Protein AF-A0A6A6Y653-F1 (afdb_monomer)

Sequence (379 aa):
MTSTSPPPGSQAGSDGNGYCDAMFDNATTRPTPRTITLDDSSDLTLVIGEECSNEPVRVEVLKGALRLSSSVWKIMFEPGRSLESSKPEVAFPDDDPKTMLMVLRIVRFRFRDLPEGKLSLAKSLALAIVCDKYATVGIVRPWRHAWINIPGKVSSESEWLFVAWTFGDTRLFQNIAKRLVIYLDTDSDTDSDTDSDTYRSLMRDPKPPGIAESILQAREHVIQRILDMCYATLDKIAGDDRNCCIHGSPVCNATIVGSLVKSYYKLAILPDRLNAKTTRRSVHDLTLKLNQLRLLTPSGNNSLNDPHFTCTSTYANLFRESARTMEEYAQCRQGHSSSTCRGAEEGLRRQGTENHSSNLCTALYCCLRWSSDLTSCSE

Organism: NCBI:txid574789

Secondary structure (DSSP, 8-state):
-----------------------------PPPP-EEES-TT--EEEEES-TTSS--EEEEE-HHHHHHH-HHHHHHHSTTTSSGGG-SEEEETTS-HHHHHHHHHHHTT-GGGSPPSPPPHHHHHHHHHHHHHTT-HHHHGGGHHHH----SS-SSHHHHHHHHHHTT-HHHHHHHHHHHHHH---------TTTTHHHHHHHSSS--TTHHHHHHHHHHHHHHHHHHHHHHHHHHHHH--S-SSTT--HHHHHHHHHHHHHHHHHTT-TTTT--TTT--S-HHHHHHHHHT---------SSSS--GGGTTSSHHHHHHHHHHHHHHHHH--S----HHHHHHHHHHGGG----TTSHHHHHHHHHHSTTSGGGSS--

Mean predicted aligned error: 14.98 Å

Foldseek 3Di:
DDDDDDDDDDDDDDDDDDDPDDDDDDPPPLPDAAEAELDPPFQAWEFEAAPPPSHTHIYGHHLVLLLVQFVQSVQQQPPPNHPNVPDNYDYHHPADPVLVVLLRCLSSVVCVPHDFAEADLVSLLSNLVCCVVGVRLVSCLVCCVRHDDQDPDDDLLFSQLSSCVSNVVPVSNLVSLLCCLFQQFCDCPDPDPPRNVSLVSNVDDDGDPCSNVLSLVSSLVLVVVLLCLLVVLLCCLVPDCADLFPVRDPVFSVQQNVQSQVLCVVVVCDPPHDHSNPGRGGNNVSLVSLVPRDRDFDADDDDDDDGRPVSCPDSVVSSVVSSVVSVVSVPVSDPPDDPVVVVVVVVVVVPDDDDDPCVVCVSSVVVVVVPPPPVPPDD

pLDDT: mean 71.98, std 24.13, range [26.23, 97.94]

Nearest PDB structures (foldseek):
  7zkq-assembly1_C  TM=1.720E-01  e=4.755E+00  Yarrowia lipolytica
  8tel-assembly1_A  TM=1.649E-01  e=9.834E+00  Arabidopsis thaliana

Solvent-accessible surface area (backbone atoms only — not comparable to full-atom values): 22842 Å² total; per-residue (Å²): 136,81,89,80,86,88,87,89,85,91,79,90,84,85,89,79,83,85,79,94,72,83,83,81,91,69,86,70,74,71,75,76,60,59,70,44,77,72,41,99,78,42,66,31,33,37,36,23,23,38,84,87,46,99,71,31,35,32,36,31,34,44,59,70,47,44,36,75,51,12,70,50,39,27,53,44,50,32,80,87,68,35,77,60,30,78,40,60,61,49,79,39,44,91,42,59,49,72,49,51,49,51,53,53,28,56,64,63,69,42,61,89,79,50,84,80,62,65,51,53,69,70,57,44,37,50,42,29,52,53,22,61,76,36,51,31,46,80,74,52,50,87,48,42,77,55,30,58,74,87,61,96,71,72,72,64,51,42,54,52,34,26,31,18,56,60,74,66,36,61,67,60,26,51,56,38,51,53,47,47,29,35,61,47,35,67,52,79,82,62,94,55,96,80,66,47,56,61,45,55,47,48,72,40,82,74,58,60,88,69,46,57,61,50,37,52,52,50,27,29,52,53,40,38,54,54,49,50,54,54,48,53,52,49,52,49,54,71,71,44,90,67,44,79,35,100,79,62,42,63,67,56,40,54,41,41,48,53,29,48,52,58,48,32,43,74,70,59,44,32,94,62,74,62,49,40,88,77,54,37,71,16,48,47,58,54,50,54,57,58,72,65,63,73,74,57,63,65,80,64,79,92,75,88,85,80,61,51,69,72,61,52,71,61,62,57,44,52,52,47,49,54,49,45,54,55,44,52,69,66,58,76,73,74,89,74,80,52,76,75,60,56,63,59,58,65,59,59,69,74,65,81,77,92,65,101,76,54,64,69,56,49,58,55,42,60,74,60,58,81,70,71,74,78,80,75,84,82,129

Structure (mmCIF, N/CA/C/O backbone):
data_AF-A0A6A6Y653-F1
#
_entry.id   AF-A0A6A6Y653-F1
#
loop_
_atom_site.group_PDB
_atom_site.id
_atom_site.type_symbol
_atom_site.label_atom_id
_atom_site.label_alt_id
_atom_site.label_comp_id
_atom_site.label_asym_id
_atom_site.label_entity_id
_atom_site.label_seq_id
_atom_site.pdbx_PDB_ins_code
_atom_site.Cartn_x
_atom_site.Cartn_y
_atom_site.Cartn_z
_atom_site.occupancy
_atom_site.B_iso_or_equiv
_atom_site.auth_seq_id
_atom_site.auth_comp_id
_atom_site.auth_asym_id
_atom_site.auth_atom_id
_atom_site.pdbx_PDB_model_num
ATOM 1 N N . MET A 1 1 ? 60.573 14.914 30.106 1.00 34.12 1 MET A N 1
ATOM 2 C CA . MET A 1 1 ? 60.881 14.936 31.551 1.00 34.12 1 MET A CA 1
ATOM 3 C C . MET A 1 1 ? 59.859 15.856 32.199 1.00 34.12 1 MET A C 1
ATOM 5 O O . MET A 1 1 ? 59.811 17.020 31.839 1.00 34.12 1 MET A O 1
ATOM 9 N N . THR A 1 2 ? 58.818 15.243 32.773 1.00 32.62 2 THR A N 1
ATOM 10 C CA . THR A 1 2 ? 58.472 15.296 34.217 1.00 32.62 2 THR A CA 1
ATOM 11 C C . THR A 1 2 ? 57.818 16.627 34.601 1.00 32.62 2 THR A C 1
ATOM 13 O O . THR A 1 2 ? 58.470 17.657 34.595 1.00 32.62 2 THR A O 1
ATOM 16 N N . SER A 1 3 ? 56.488 16.657 34.732 1.00 29.55 3 SER A N 1
ATOM 17 C CA . SER A 1 3 ? 55.740 16.269 35.946 1.00 29.55 3 SER A CA 1
ATOM 18 C C . SER A 1 3 ? 55.848 17.330 37.031 1.00 29.55 3 SER A C 1
ATOM 20 O O . SER A 1 3 ? 56.903 17.397 37.648 1.00 29.55 3 SER A O 1
ATOM 22 N N . THR A 1 4 ? 54.733 18.013 37.320 1.00 33.53 4 THR A N 1
ATOM 23 C CA . THR A 1 4 ? 54.245 18.273 38.691 1.00 33.53 4 THR A CA 1
ATOM 24 C C . THR A 1 4 ? 52.883 18.982 38.676 1.00 33.53 4 THR A C 1
ATOM 26 O O . THR A 1 4 ? 52.737 20.090 38.171 1.00 33.53 4 THR A O 1
ATOM 29 N N . SER A 1 5 ? 51.876 18.333 39.261 1.00 31.09 5 SER A N 1
ATOM 30 C CA . SER A 1 5 ? 50.739 18.975 39.953 1.00 31.09 5 SER A CA 1
ATOM 31 C C . SER A 1 5 ? 51.175 19.333 41.397 1.00 31.09 5 SER A C 1
ATOM 33 O O . SER A 1 5 ? 52.280 18.925 41.767 1.00 31.09 5 SER A O 1
ATOM 35 N N . PRO A 1 6 ? 50.345 19.918 42.297 1.00 41.09 6 PRO A N 1
ATOM 36 C CA . PRO A 1 6 ? 49.110 20.724 42.186 1.00 41.09 6 PRO A CA 1
ATOM 37 C C . PRO A 1 6 ? 49.201 22.030 43.042 1.00 41.09 6 PRO A C 1
ATOM 39 O O . PRO A 1 6 ? 50.245 22.304 43.632 1.00 41.09 6 PRO A O 1
ATOM 42 N N . PRO A 1 7 ? 48.100 22.788 43.233 1.00 39.22 7 PRO A N 1
ATOM 43 C CA . PRO A 1 7 ? 47.906 23.511 44.494 1.00 39.22 7 PRO A CA 1
ATOM 44 C C . PRO A 1 7 ? 46.553 23.181 45.162 1.00 39.22 7 PRO A C 1
ATOM 46 O O . PRO A 1 7 ? 45.548 23.029 44.466 1.00 39.22 7 PRO A O 1
ATOM 49 N N . PRO A 1 8 ? 46.479 23.119 46.506 1.00 40.59 8 PRO A N 1
ATOM 50 C CA . PRO A 1 8 ? 45.231 23.242 47.247 1.00 40.59 8 PRO A CA 1
ATOM 51 C C . PRO A 1 8 ? 45.109 24.654 47.845 1.00 40.59 8 PRO A C 1
ATOM 53 O O . PRO A 1 8 ? 46.063 25.190 48.405 1.00 40.59 8 PRO A O 1
ATOM 56 N N . GLY A 1 9 ? 43.929 25.263 47.750 1.00 32.03 9 GLY A N 1
ATOM 57 C CA . GLY A 1 9 ? 43.679 26.580 48.336 1.00 32.03 9 GLY A CA 1
ATOM 58 C C . GLY A 1 9 ? 42.243 27.046 48.132 1.00 32.03 9 GLY A C 1
ATOM 59 O O . GLY A 1 9 ? 41.869 27.490 47.057 1.00 32.03 9 GLY A O 1
ATOM 60 N N . SER A 1 10 ? 41.457 26.906 49.188 1.00 34.75 10 SER A N 1
ATOM 61 C CA . SER A 1 10 ? 40.043 27.242 49.373 1.00 34.75 10 SER A CA 1
ATOM 62 C C . SER A 1 10 ? 39.722 28.746 49.378 1.00 34.75 10 SER A C 1
ATOM 64 O O . SER A 1 10 ? 40.337 29.465 50.161 1.00 34.75 10 SER A O 1
ATOM 66 N N . GLN A 1 11 ? 38.679 29.169 48.647 1.00 35.62 11 GLN A N 1
ATOM 67 C CA . GLN A 1 11 ? 37.788 30.331 48.902 1.00 35.62 11 GLN A CA 1
ATOM 68 C C . GLN A 1 11 ? 36.430 29.995 48.232 1.00 35.62 11 GLN A C 1
ATOM 70 O O . GLN A 1 11 ? 36.427 29.591 47.077 1.00 35.62 11 GLN A O 1
ATOM 75 N N . ALA A 1 12 ? 35.308 29.801 48.937 1.00 34.09 12 ALA A N 1
ATOM 76 C CA . ALA A 1 12 ? 34.402 30.781 49.559 1.00 34.09 12 ALA A CA 1
ATOM 77 C C . ALA A 1 12 ? 33.766 31.778 48.557 1.00 34.09 12 ALA A C 1
ATOM 79 O O . ALA A 1 12 ? 34.473 32.610 48.001 1.00 34.09 12 ALA A O 1
ATOM 80 N N . GLY A 1 13 ? 32.432 31.713 48.402 1.00 30.14 13 GLY A N 1
ATOM 81 C CA . GLY A 1 13 ? 31.586 32.636 47.615 1.00 30.14 13 GLY A CA 1
ATOM 82 C C . GLY A 1 13 ? 30.763 31.886 46.559 1.00 30.14 13 GLY A C 1
ATOM 83 O O . GLY A 1 13 ? 31.299 31.512 45.528 1.00 30.14 13 GLY A O 1
ATOM 84 N N . SER A 1 14 ? 29.595 31.348 46.912 1.00 35.47 14 SER A N 1
ATOM 85 C CA . SER A 1 14 ? 28.272 31.999 46.873 1.00 35.47 14 SER A CA 1
ATOM 86 C C . SER A 1 14 ? 27.563 31.840 45.518 1.00 35.47 14 SER A C 1
ATOM 88 O O . SER A 1 14 ? 28.130 32.075 44.460 1.00 35.47 14 SER A O 1
ATOM 90 N N . ASP A 1 15 ? 26.286 31.472 45.636 1.00 33.72 15 ASP A N 1
ATOM 91 C CA . ASP A 1 15 ? 25.189 31.668 44.682 1.00 33.72 15 ASP A CA 1
ATOM 92 C C . ASP A 1 15 ? 24.964 30.599 43.603 1.00 33.72 15 ASP A C 1
ATOM 94 O O . ASP A 1 15 ? 25.602 30.546 42.557 1.00 33.72 15 ASP A O 1
ATOM 98 N N . GLY A 1 16 ? 23.951 29.766 43.858 1.00 36.00 16 GLY A N 1
ATOM 99 C CA . GLY A 1 16 ? 23.393 28.833 42.884 1.00 36.00 16 GLY A CA 1
ATOM 100 C C . GLY A 1 16 ? 22.570 27.736 43.545 1.00 36.00 16 GLY A C 1
ATOM 101 O O . GLY A 1 16 ? 22.977 26.581 43.539 1.00 36.00 16 GLY A O 1
ATOM 102 N N . ASN A 1 17 ? 21.453 28.123 44.166 1.00 36.25 17 ASN A N 1
ATOM 103 C CA . ASN A 1 17 ? 20.470 27.253 44.812 1.00 36.25 17 ASN A CA 1
ATOM 104 C C . ASN A 1 17 ? 20.273 25.906 44.101 1.00 36.25 17 ASN A C 1
ATOM 106 O O . ASN A 1 17 ? 19.818 25.847 42.959 1.00 36.25 17 ASN A O 1
ATOM 110 N N . GLY A 1 18 ? 20.505 24.829 44.850 1.00 32.47 18 GLY A N 1
ATOM 111 C CA . GLY A 1 18 ? 19.771 23.594 44.644 1.00 32.47 18 GLY A CA 1
ATOM 112 C C . GLY A 1 18 ? 18.308 23.785 45.037 1.00 32.47 18 GLY A C 1
ATOM 113 O O . GLY A 1 18 ? 18.015 24.515 45.981 1.00 32.47 18 GLY A O 1
ATOM 114 N N . TYR A 1 19 ? 17.413 23.120 44.314 1.00 34.78 19 TYR A N 1
ATOM 115 C CA . TYR A 1 19 ? 16.235 22.460 44.878 1.00 34.78 19 TYR A CA 1
ATOM 116 C C . TYR A 1 19 ? 15.606 21.586 43.783 1.00 34.78 19 TYR A C 1
ATOM 118 O O . TYR A 1 19 ? 14.759 22.017 43.007 1.00 34.78 19 TYR A O 1
ATOM 126 N N . CYS A 1 20 ? 16.071 20.345 43.689 1.00 42.81 20 CYS A N 1
ATOM 127 C CA . CYS A 1 20 ? 15.280 19.239 43.173 1.00 42.81 20 CYS A CA 1
ATOM 128 C C . CYS A 1 20 ? 14.846 18.409 44.378 1.00 42.81 20 CYS A C 1
ATOM 130 O O . CYS A 1 20 ? 15.376 17.331 44.596 1.00 42.81 20 CYS A O 1
ATOM 132 N N . ASP A 1 21 ? 13.936 18.947 45.191 1.00 35.41 21 ASP A N 1
ATOM 133 C CA . ASP A 1 21 ? 12.978 18.112 45.911 1.00 35.41 21 ASP A CA 1
ATOM 134 C C . ASP A 1 21 ? 11.851 18.928 46.549 1.00 35.41 21 ASP A C 1
ATOM 136 O O . ASP A 1 21 ? 11.994 20.115 46.787 1.00 35.41 21 ASP A O 1
ATOM 140 N N . ALA A 1 22 ? 10.752 18.252 46.859 1.00 39.72 22 ALA A N 1
ATOM 141 C CA . ALA A 1 22 ? 9.594 18.719 47.625 1.00 39.72 22 ALA A CA 1
ATOM 142 C C . ALA A 1 22 ? 8.627 19.728 46.958 1.00 39.72 22 ALA A C 1
ATOM 144 O O . ALA A 1 22 ? 8.740 20.946 47.050 1.00 39.72 22 ALA A O 1
ATOM 145 N N . MET A 1 23 ? 7.565 19.124 46.414 1.00 44.22 23 MET A N 1
ATOM 146 C CA . MET A 1 23 ? 6.162 19.433 46.721 1.00 44.22 23 MET A CA 1
ATOM 147 C C . MET A 1 23 ? 5.681 20.883 46.566 1.00 44.22 23 MET A C 1
ATOM 149 O O . MET A 1 23 ? 5.769 21.696 47.480 1.00 44.22 23 MET A O 1
ATOM 153 N N . PHE A 1 24 ? 4.926 21.106 45.490 1.00 39.09 24 PHE A N 1
ATOM 154 C CA . PHE A 1 24 ? 3.606 21.710 45.649 1.00 39.09 24 PHE A CA 1
ATOM 155 C C . PHE A 1 24 ? 2.549 20.767 45.081 1.00 39.09 24 PHE A C 1
ATOM 157 O O . PHE A 1 24 ? 2.415 20.600 43.868 1.00 39.09 24 PHE A O 1
ATOM 164 N N . ASP A 1 25 ? 1.800 20.166 46.003 1.00 41.84 25 ASP A N 1
ATOM 165 C CA . ASP A 1 25 ? 0.433 19.725 45.790 1.00 41.84 25 ASP A CA 1
ATOM 166 C C . ASP A 1 25 ? -0.367 20.885 45.192 1.00 41.84 25 ASP A C 1
ATOM 168 O O . ASP A 1 25 ? -0.805 21.800 45.886 1.00 41.84 25 ASP A O 1
ATOM 172 N N . ASN A 1 26 ? -0.570 20.845 43.883 1.00 38.22 26 ASN A N 1
ATOM 173 C CA . ASN A 1 26 ? -1.740 21.451 43.282 1.00 38.22 26 ASN A CA 1
ATOM 174 C C . ASN A 1 26 ? -2.455 20.318 42.567 1.00 38.22 26 ASN A C 1
ATOM 176 O O . ASN A 1 26 ? -2.056 19.900 41.476 1.00 38.22 26 ASN A O 1
ATOM 180 N N . ALA A 1 27 ? -3.491 19.799 43.229 1.00 43.75 27 ALA A N 1
ATOM 181 C CA . ALA A 1 27 ? -4.490 18.914 42.660 1.00 43.75 27 ALA A CA 1
ATOM 182 C C . ALA A 1 27 ? -5.202 19.650 41.515 1.00 43.75 27 ALA A C 1
ATOM 184 O O . ALA A 1 27 ? -6.345 20.089 41.622 1.00 43.75 27 ALA A O 1
ATOM 185 N N . THR A 1 28 ? -4.491 19.797 40.401 1.00 45.41 28 THR A N 1
ATOM 186 C CA . THR A 1 28 ? -5.073 20.058 39.099 1.00 45.41 28 THR A CA 1
ATOM 187 C C . THR A 1 28 ? -5.852 18.790 38.828 1.00 45.41 28 THR A C 1
ATOM 189 O O . THR A 1 28 ? -5.269 17.747 38.531 1.00 45.41 28 THR A O 1
ATOM 192 N N . THR A 1 29 ? -7.151 18.835 39.098 1.00 48.00 29 THR A N 1
ATOM 193 C CA . THR A 1 29 ? -8.073 17.736 38.848 1.00 48.00 29 THR A CA 1
ATOM 194 C C . THR A 1 29 ? -7.888 17.383 37.379 1.00 48.00 29 THR A C 1
ATOM 196 O O . THR A 1 29 ? -8.326 18.134 36.509 1.00 48.00 29 THR A O 1
ATOM 199 N N . ARG A 1 30 ? -7.144 16.301 37.089 1.00 51.16 30 ARG A N 1
ATOM 200 C CA . ARG A 1 30 ? -7.059 15.768 35.729 1.00 51.16 30 ARG A CA 1
ATOM 201 C C . ARG A 1 30 ? -8.513 15.597 35.291 1.00 51.16 30 ARG A C 1
ATOM 203 O O . ARG A 1 30 ? -9.250 14.939 36.034 1.00 51.16 30 ARG A O 1
ATOM 210 N N . PRO A 1 31 ? -8.958 16.228 34.189 1.00 54.97 31 PRO A N 1
ATOM 211 C CA . PRO A 1 31 ? -10.326 16.058 33.735 1.00 54.97 31 PRO A CA 1
ATOM 212 C C . PRO A 1 31 ? -10.582 14.559 33.633 1.00 54.97 31 PRO A C 1
ATOM 214 O O . PRO A 1 31 ? -9.793 13.828 33.031 1.00 54.97 31 PRO A O 1
ATOM 217 N N . THR A 1 32 ? -11.619 14.089 34.324 1.00 57.47 32 THR A N 1
ATOM 218 C CA . THR A 1 32 ? -11.975 12.676 34.315 1.00 57.47 32 THR A CA 1
ATOM 219 C C . THR A 1 32 ? -12.185 12.264 32.859 1.00 57.47 32 THR A C 1
ATOM 221 O O . THR A 1 32 ? -12.970 12.915 32.160 1.00 57.47 32 THR A O 1
ATOM 224 N N . PRO A 1 33 ? -11.472 11.234 32.369 1.00 64.88 33 PRO A N 1
ATOM 225 C CA . PRO A 1 33 ? -11.585 10.808 30.984 1.00 64.88 33 PRO A CA 1
ATOM 226 C C . PRO A 1 33 ? -13.047 10.538 30.632 1.00 64.88 33 PRO A C 1
ATOM 228 O O . PRO A 1 33 ? -13.775 9.920 31.412 1.00 64.88 33 PRO A O 1
ATOM 231 N N . ARG A 1 34 ? -13.492 11.003 29.461 1.00 78.62 34 ARG A N 1
ATOM 232 C CA . ARG A 1 34 ? -14.872 10.818 28.999 1.00 78.62 34 ARG A CA 1
ATOM 233 C C . ARG A 1 34 ? -15.182 9.319 28.906 1.00 78.62 34 ARG A C 1
ATOM 235 O O . ARG A 1 34 ? -14.620 8.635 28.051 1.00 78.62 34 ARG A O 1
ATOM 242 N N . THR A 1 35 ? -16.088 8.830 29.754 1.00 89.62 35 THR A N 1
ATOM 243 C CA . THR A 1 35 ? -16.593 7.450 29.695 1.00 89.62 35 THR A CA 1
ATOM 244 C C . THR A 1 35 ? -17.755 7.349 28.714 1.00 89.62 35 THR A C 1
ATOM 246 O O . THR A 1 35 ? -18.693 8.146 28.749 1.00 89.62 35 THR A O 1
ATOM 249 N N . ILE A 1 36 ? -17.689 6.371 27.815 1.00 92.56 36 ILE A N 1
ATOM 250 C CA . ILE A 1 36 ? -18.730 6.046 26.845 1.00 92.56 36 ILE A CA 1
ATOM 251 C C . ILE A 1 36 ? -19.252 4.647 27.158 1.00 92.56 36 ILE A C 1
ATOM 253 O O . ILE A 1 36 ? -18.558 3.655 26.933 1.00 92.56 36 ILE A O 1
ATOM 257 N N . THR A 1 37 ? -20.498 4.566 27.614 1.00 93.12 37 THR A N 1
ATOM 258 C CA . THR A 1 37 ? -21.168 3.290 27.885 1.00 93.12 37 THR A CA 1
ATOM 259 C C . THR A 1 37 ? -21.817 2.754 26.612 1.00 93.12 37 THR A C 1
ATOM 261 O O . THR A 1 37 ? -22.776 3.334 26.080 1.00 93.12 37 THR A O 1
ATOM 264 N N . LEU A 1 38 ? -21.272 1.657 26.073 1.00 90.88 38 LEU A N 1
ATOM 265 C CA . LEU A 1 38 ? -21.854 0.979 24.910 1.00 90.88 38 LEU A CA 1
ATOM 266 C C . LEU A 1 38 ? -22.877 -0.098 25.291 1.00 90.88 38 LEU A C 1
ATOM 268 O O . LEU A 1 38 ? -23.680 -0.496 24.442 1.00 90.88 38 LEU A O 1
ATOM 272 N N . ASP A 1 39 ? -22.868 -0.540 26.544 1.00 82.94 39 ASP A N 1
ATOM 273 C CA . ASP A 1 39 ? -23.753 -1.571 27.078 1.00 82.94 39 ASP A CA 1
ATOM 274 C C . ASP A 1 39 ? -23.896 -1.396 28.592 1.00 82.94 39 ASP A C 1
ATOM 276 O O . ASP A 1 39 ? -22.885 -1.292 29.281 1.00 82.94 39 ASP A O 1
ATOM 280 N N . ASP A 1 40 ? -25.128 -1.394 29.100 1.00 85.62 40 ASP A N 1
ATOM 281 C CA . ASP A 1 40 ? -25.404 -1.253 30.536 1.00 85.62 40 ASP A CA 1
ATOM 282 C C . ASP A 1 40 ? -24.941 -2.489 31.335 1.00 85.62 40 ASP A C 1
ATOM 284 O O . ASP A 1 40 ? -24.778 -2.429 32.550 1.00 85.62 40 ASP A O 1
ATOM 288 N N . SER A 1 41 ? -24.708 -3.617 30.652 1.00 89.94 41 SER A N 1
ATOM 289 C CA . SER A 1 41 ? -24.186 -4.869 31.215 1.00 89.94 41 SER A CA 1
ATOM 290 C C . SER A 1 41 ? -22.681 -5.047 30.968 1.00 89.94 41 SER A C 1
ATOM 292 O O . SER A 1 41 ? -22.202 -6.175 30.841 1.00 89.94 41 SER A O 1
ATOM 294 N N . SER A 1 42 ? -21.920 -3.958 30.827 1.00 91.19 42 SER A N 1
ATOM 295 C CA . SER A 1 42 ? -20.473 -4.022 30.586 1.00 91.19 42 SER A CA 1
ATOM 296 C C . SER A 1 42 ? -19.719 -4.771 31.693 1.00 91.19 42 SER A C 1
ATOM 298 O O . SER A 1 42 ? -19.966 -4.549 32.876 1.00 91.19 42 SER A O 1
ATOM 300 N N . ASP A 1 43 ? -18.746 -5.599 31.312 1.00 94.62 43 ASP A N 1
ATOM 301 C CA . ASP A 1 43 ? -17.859 -6.354 32.215 1.00 94.62 43 ASP A CA 1
ATOM 302 C C . ASP A 1 43 ? -16.366 -6.003 32.002 1.00 94.62 43 ASP A C 1
ATOM 304 O O . ASP A 1 43 ? -15.468 -6.672 32.528 1.00 94.62 43 ASP A O 1
ATOM 308 N N . LEU A 1 44 ? -16.096 -4.966 31.200 1.00 95.81 44 LEU A N 1
ATOM 309 C CA . LEU A 1 44 ? -14.768 -4.474 30.853 1.00 95.81 44 LEU A CA 1
ATOM 310 C C . LEU A 1 44 ? -14.805 -2.982 30.517 1.00 95.81 44 LEU A C 1
ATOM 312 O O . LEU A 1 44 ? -15.644 -2.534 29.738 1.00 95.81 44 LEU A O 1
ATOM 316 N N . THR A 1 45 ? -13.824 -2.235 31.019 1.00 96.19 45 THR A N 1
ATOM 317 C CA . THR A 1 45 ? -13.508 -0.888 30.531 1.00 96.19 45 THR A CA 1
ATOM 318 C C . THR A 1 45 ? -12.261 -0.927 29.654 1.00 96.19 45 THR A C 1
ATOM 320 O O . THR A 1 45 ? -11.209 -1.405 30.074 1.00 96.19 45 THR A O 1
ATOM 323 N N . LEU A 1 46 ? -12.363 -0.410 28.432 1.00 95.50 46 LEU A N 1
ATOM 324 C CA . LEU A 1 46 ? -11.214 -0.153 27.569 1.00 95.50 46 LEU A CA 1
ATOM 325 C C . LEU A 1 46 ? -10.764 1.296 27.744 1.00 95.50 46 LEU A C 1
ATOM 327 O O . LEU A 1 46 ? -11.590 2.201 27.646 1.00 95.50 46 LEU A O 1
ATOM 331 N N . VAL A 1 47 ? -9.473 1.520 27.972 1.00 94.50 47 VAL A N 1
ATOM 332 C CA . VAL A 1 47 ? -8.863 2.859 27.989 1.00 94.50 47 VAL A CA 1
ATOM 333 C C . VAL A 1 47 ? -8.087 3.027 26.694 1.00 94.50 47 VAL A C 1
ATOM 335 O O . VAL A 1 47 ? -7.103 2.328 26.488 1.00 94.50 47 VAL A O 1
ATOM 338 N N . ILE A 1 48 ? -8.552 3.886 25.792 1.00 93.94 48 ILE A N 1
ATOM 339 C CA . ILE A 1 48 ? -8.020 3.983 24.427 1.00 93.94 48 ILE A CA 1
ATOM 340 C C . ILE A 1 48 ? -7.319 5.328 24.233 1.00 93.94 48 ILE A C 1
ATOM 342 O O . ILE A 1 48 ? -7.891 6.366 24.577 1.00 93.94 48 ILE A O 1
ATOM 346 N N . GLY A 1 49 ? -6.132 5.296 23.625 1.00 89.50 49 GLY A N 1
ATOM 347 C CA . GLY A 1 49 ? -5.266 6.452 23.394 1.00 89.50 49 GLY A CA 1
ATOM 348 C C . GLY A 1 49 ? -4.236 6.657 24.507 1.00 89.50 49 GLY A C 1
ATOM 349 O O . GLY A 1 49 ? -4.395 6.159 25.623 1.00 89.50 49 GLY A O 1
ATOM 350 N N . GLU A 1 50 ? -3.158 7.379 24.194 1.00 80.50 50 GLU A N 1
ATOM 351 C CA . GLU A 1 50 ? -2.055 7.613 25.126 1.00 80.50 50 GLU A CA 1
ATOM 352 C C . GLU A 1 50 ? -2.529 8.345 26.387 1.00 80.50 50 GLU A C 1
ATOM 354 O O . GLU A 1 50 ? -3.191 9.382 26.302 1.00 80.50 50 GLU A O 1
ATOM 359 N N . GLU A 1 51 ? -2.105 7.865 27.560 1.00 59.31 51 GLU A N 1
ATOM 360 C CA . GLU A 1 51 ? -2.401 8.499 28.855 1.00 59.31 51 GLU A CA 1
ATOM 361 C C . GLU A 1 51 ? -1.837 9.926 28.975 1.00 59.31 51 GLU A C 1
ATOM 363 O O . GLU A 1 51 ? -2.355 10.728 29.752 1.00 59.31 51 GLU A O 1
ATOM 368 N N . CYS A 1 52 ? -0.783 10.242 28.211 1.00 51.31 52 CYS A N 1
ATOM 369 C CA . CYS A 1 52 ? -0.159 11.566 28.148 1.00 51.31 52 CYS A CA 1
ATOM 370 C C . CYS A 1 52 ? -0.805 12.494 27.108 1.00 51.31 52 CYS A C 1
ATOM 372 O O . CYS A 1 52 ? -0.532 13.695 27.114 1.00 51.31 52 CYS A O 1
ATOM 374 N N . SER A 1 53 ? -1.647 11.961 26.216 1.00 58.81 53 SER A N 1
ATOM 375 C CA . SER A 1 53 ? -2.479 12.790 25.347 1.00 58.81 53 SER A CA 1
ATOM 376 C C . SER A 1 53 ? -3.607 13.406 26.178 1.00 58.81 53 SER A C 1
ATOM 378 O O . SER A 1 53 ? -4.080 12.809 27.141 1.00 58.81 53 SER A O 1
ATOM 380 N N . ASN A 1 54 ? -4.061 14.610 25.834 1.00 52.84 54 ASN A N 1
ATOM 381 C CA . ASN A 1 54 ? -5.069 15.308 26.640 1.00 52.84 54 ASN A CA 1
ATOM 382 C C . ASN A 1 54 ? -6.462 14.629 26.658 1.00 52.84 54 ASN A C 1
ATOM 384 O O . ASN A 1 54 ? -7.341 15.135 27.350 1.00 52.84 54 ASN A O 1
ATOM 388 N N . GLU A 1 55 ? -6.699 13.521 25.935 1.00 69.31 55 GLU A N 1
ATOM 389 C CA . GLU A 1 55 ? -8.033 12.899 25.828 1.00 69.31 55 GLU A CA 1
ATOM 390 C C . GLU A 1 55 ? -8.024 11.360 25.627 1.00 69.31 55 GLU A C 1
ATOM 392 O O . GLU A 1 55 ? -8.558 10.876 24.621 1.00 69.31 55 GLU A O 1
ATOM 397 N N . PRO A 1 56 ? -7.491 10.539 26.557 1.00 82.69 56 PRO A N 1
ATOM 398 C CA . PRO A 1 56 ? -7.800 9.112 26.549 1.00 82.69 56 PRO A CA 1
ATOM 399 C C . PRO A 1 56 ? -9.315 8.914 26.719 1.00 82.69 56 PRO A C 1
ATOM 401 O O . PRO A 1 56 ? -9.976 9.616 27.491 1.00 82.69 56 PRO A O 1
ATOM 404 N N . VAL A 1 57 ? -9.888 7.954 25.996 1.00 91.12 57 VAL A N 1
ATOM 405 C CA . VAL A 1 57 ? -11.331 7.671 26.037 1.00 91.12 57 VAL A CA 1
ATOM 406 C C . VAL A 1 57 ? -11.566 6.353 26.751 1.00 91.12 57 VAL A C 1
ATOM 408 O O . VAL A 1 57 ? -10.987 5.328 26.392 1.00 91.12 57 VAL A O 1
ATOM 411 N N . ARG A 1 58 ? -12.455 6.370 27.748 1.00 93.69 58 ARG A N 1
ATOM 412 C CA . ARG A 1 58 ? -12.892 5.163 28.454 1.00 93.69 58 ARG A CA 1
ATOM 413 C C . ARG A 1 58 ? -14.144 4.632 27.779 1.00 93.69 58 ARG A C 1
ATOM 415 O O . ARG A 1 58 ? -15.102 5.376 27.585 1.00 93.69 58 ARG A O 1
ATOM 422 N N . VAL A 1 59 ? -14.154 3.361 27.406 1.00 95.19 59 VAL A N 1
ATOM 423 C CA . VAL A 1 59 ? -15.302 2.737 26.742 1.00 95.19 59 VAL A CA 1
ATOM 424 C C . VAL A 1 59 ? -15.687 1.472 27.487 1.00 95.19 59 VAL A C 1
ATOM 426 O O . VAL A 1 59 ? -14.904 0.528 27.569 1.00 95.19 59 VAL A O 1
ATOM 429 N N . GLU A 1 60 ? -16.901 1.453 28.020 1.00 96.06 60 GLU A N 1
ATOM 430 C CA . GLU A 1 60 ? -17.449 0.300 28.728 1.00 96.06 60 GLU A CA 1
ATOM 431 C C . GLU A 1 60 ? -18.072 -0.673 27.724 1.00 96.06 60 GLU A C 1
ATOM 433 O O . GLU A 1 60 ? -18.915 -0.307 26.894 1.00 96.06 60 GLU A O 1
ATOM 438 N N . VAL A 1 61 ? -17.614 -1.923 27.777 1.00 95.56 61 VAL A N 1
ATOM 439 C CA . VAL A 1 61 ? -17.930 -2.985 26.823 1.00 95.56 61 VAL A CA 1
ATOM 440 C C . VAL A 1 61 ? -18.124 -4.326 27.539 1.00 95.56 61 VAL A C 1
ATOM 442 O O . VAL A 1 61 ? -17.713 -4.533 28.670 1.00 95.56 61 VAL A O 1
ATOM 445 N N . LEU A 1 62 ? -18.761 -5.266 26.846 1.00 95.25 62 LEU A N 1
ATOM 446 C CA . LEU A 1 62 ? -18.851 -6.693 27.214 1.00 95.25 62 LEU A CA 1
ATOM 447 C C . LEU A 1 62 ? -17.767 -7.523 26.498 1.00 95.25 62 LEU A C 1
ATOM 449 O O . LEU A 1 62 ? -17.769 -7.586 25.262 1.00 95.25 62 LEU A O 1
ATOM 453 N N . LYS A 1 63 ? -16.922 -8.241 27.239 1.00 94.88 63 LYS A N 1
ATOM 454 C CA . LYS A 1 63 ? -15.905 -9.188 26.749 1.00 94.88 63 LYS A CA 1
ATOM 455 C C . LYS A 1 63 ? -16.506 -10.204 25.790 1.00 94.88 63 LYS A C 1
ATOM 457 O O . LYS A 1 63 ? -15.907 -10.520 24.767 1.00 94.88 63 LYS A O 1
ATOM 462 N N . GLY A 1 64 ? -17.709 -10.699 26.091 1.00 94.81 64 GLY A N 1
ATOM 463 C CA . GLY A 1 64 ? -18.442 -11.642 25.242 1.00 94.81 64 GLY A CA 1
ATOM 464 C C . GLY A 1 64 ? -18.560 -11.183 23.787 1.00 94.81 64 GLY A C 1
ATOM 465 O O . GLY A 1 64 ? -18.210 -11.940 22.884 1.00 94.81 64 GLY A O 1
ATOM 466 N N . ALA A 1 65 ? -18.964 -9.933 23.547 1.00 95.75 65 ALA A N 1
ATOM 467 C CA . ALA A 1 65 ? -19.122 -9.442 22.179 1.00 95.75 65 ALA A CA 1
ATOM 468 C C . ALA A 1 65 ? -17.772 -9.259 21.468 1.00 95.75 65 ALA A C 1
ATOM 470 O O . ALA A 1 65 ? -17.667 -9.594 20.292 1.00 95.75 65 ALA A O 1
ATOM 471 N N . LEU A 1 66 ? -16.731 -8.801 22.181 1.00 96.81 66 LEU A N 1
ATOM 472 C CA . LEU A 1 66 ? -15.383 -8.670 21.610 1.00 96.81 66 LEU A CA 1
ATOM 473 C C . LEU A 1 66 ? -14.832 -10.028 21.155 1.00 96.81 66 LEU A C 1
ATOM 475 O O . LEU A 1 66 ? -14.308 -10.156 20.050 1.00 96.81 66 LEU A O 1
ATOM 479 N N . ARG A 1 67 ? -14.992 -11.070 21.982 1.00 96.81 67 ARG A N 1
ATOM 480 C CA . ARG A 1 67 ? -14.540 -12.432 21.652 1.00 96.81 67 ARG A CA 1
ATOM 481 C C . ARG A 1 67 ? -15.256 -13.021 20.435 1.00 96.81 67 ARG A C 1
ATOM 483 O O . ARG A 1 67 ? -14.665 -13.815 19.709 1.00 96.81 67 ARG A O 1
ATOM 490 N N . LEU A 1 68 ? -16.521 -12.661 20.217 1.00 96.38 68 LEU A N 1
ATOM 491 C CA . LEU A 1 68 ? -17.284 -13.104 19.046 1.00 96.38 68 LEU A CA 1
ATOM 492 C C . LEU A 1 68 ? -16.882 -12.359 17.770 1.00 96.38 68 LEU A C 1
ATOM 494 O O . LEU A 1 68 ? -17.011 -12.907 16.678 1.00 96.38 68 LEU A O 1
ATOM 498 N N . SER A 1 69 ? -16.400 -11.124 17.896 1.00 97.12 69 SER A N 1
ATOM 499 C CA . SER A 1 69 ? -16.146 -10.246 16.757 1.00 97.12 69 SER A CA 1
ATOM 500 C C . SER A 1 69 ? -14.705 -10.269 16.242 1.00 97.12 69 SER A C 1
ATOM 502 O O . SER A 1 69 ? -14.438 -9.736 15.168 1.00 97.12 69 SER A O 1
ATOM 504 N N . SER A 1 70 ? -13.770 -10.836 17.008 1.00 97.94 70 SER A N 1
ATOM 505 C CA . SER A 1 70 ? -12.340 -10.845 16.692 1.00 97.94 70 SER A CA 1
ATOM 506 C C . SER A 1 70 ? -11.656 -12.085 17.260 1.00 97.94 70 SER A C 1
ATOM 508 O O . SER A 1 70 ? -11.815 -12.415 18.435 1.00 97.94 70 SER A O 1
ATOM 510 N N . SER A 1 71 ? -10.823 -12.740 16.451 1.00 97.19 71 SER A N 1
ATOM 511 C CA . SER A 1 71 ? -9.958 -13.833 16.913 1.00 97.19 71 SER A CA 1
ATOM 512 C C . SER A 1 71 ? -8.877 -13.353 17.889 1.00 97.19 71 SER A C 1
ATOM 514 O O . SER A 1 71 ? -8.534 -14.079 18.823 1.00 97.19 71 SER A O 1
ATOM 516 N N . VAL A 1 72 ? -8.379 -12.125 17.718 1.00 97.25 72 VAL A N 1
ATOM 517 C CA . VAL A 1 72 ? -7.400 -11.496 18.616 1.00 97.25 72 VAL A CA 1
ATOM 518 C C . VAL A 1 72 ? -8.033 -11.240 19.977 1.00 97.25 72 VAL A C 1
ATOM 520 O O . VAL A 1 72 ? -7.512 -11.693 20.993 1.00 97.25 72 VAL A O 1
ATOM 523 N N . TRP A 1 73 ? -9.201 -10.595 20.012 1.00 97.50 73 TRP A N 1
ATOM 524 C CA . TRP A 1 73 ? -9.927 -10.370 21.261 1.00 97.50 73 TRP A CA 1
ATOM 525 C C . TRP A 1 73 ? -10.442 -11.661 21.882 1.00 97.50 73 TRP A C 1
ATOM 527 O O . TRP A 1 73 ? -10.487 -11.759 23.105 1.00 97.50 73 TRP A O 1
ATOM 537 N N . LYS A 1 74 ? -10.772 -12.675 21.070 1.00 96.94 74 LYS A N 1
ATOM 538 C CA . LYS A 1 74 ? -11.067 -14.018 21.571 1.00 96.94 74 LYS A CA 1
ATOM 539 C C . LYS A 1 74 ? -9.922 -14.528 22.429 1.00 96.94 74 LYS A C 1
ATOM 541 O O . LYS A 1 74 ? -10.156 -14.887 23.569 1.00 96.94 74 LYS A O 1
ATOM 546 N N . ILE A 1 75 ? -8.696 -14.504 21.911 1.00 96.31 75 ILE A N 1
ATOM 547 C CA . ILE A 1 75 ? -7.508 -14.945 22.651 1.00 96.31 75 ILE A CA 1
ATOM 548 C C . ILE A 1 75 ? -7.237 -14.029 23.854 1.00 96.31 75 ILE A C 1
ATOM 550 O O . ILE A 1 75 ? -6.982 -14.529 24.946 1.00 96.31 75 ILE A O 1
ATOM 554 N N . MET A 1 76 ? -7.326 -12.710 23.661 1.00 96.19 76 MET A N 1
ATOM 555 C CA . MET A 1 76 ? -7.023 -11.696 24.675 1.00 96.19 76 MET A CA 1
ATOM 556 C C . MET A 1 76 ? -7.992 -11.706 25.858 1.00 96.19 76 MET A C 1
ATOM 558 O O . MET A 1 76 ? -7.581 -11.368 26.959 1.00 96.19 76 MET A O 1
ATOM 562 N N . PHE A 1 77 ? -9.258 -12.074 25.670 1.00 96.25 77 PHE A N 1
ATOM 563 C CA . PHE A 1 77 ? -10.266 -12.054 26.737 1.00 96.25 77 PHE A CA 1
ATOM 564 C C . PHE A 1 77 ? -10.820 -13.441 27.075 1.00 96.25 77 PHE A C 1
ATOM 566 O O . PHE A 1 77 ? -11.797 -13.540 27.819 1.00 96.25 77 PHE A O 1
ATOM 573 N N . GLU A 1 78 ? -10.222 -14.516 26.553 1.00 93.75 78 GLU A N 1
ATOM 574 C CA . GLU A 1 78 ? -10.554 -15.878 26.977 1.00 93.75 78 GLU A CA 1
ATOM 575 C C . GLU A 1 78 ? -10.146 -16.066 28.448 1.00 93.75 78 GLU A C 1
ATOM 577 O O . GLU A 1 78 ? -8.974 -15.842 28.777 1.00 93.75 78 GLU A O 1
ATOM 582 N N . PRO A 1 79 ? -11.066 -16.477 29.340 1.00 91.94 79 PRO A N 1
ATOM 583 C CA . PRO A 1 79 ? -10.752 -16.673 30.750 1.00 91.94 79 PRO A CA 1
ATOM 584 C C . PRO A 1 79 ? -9.546 -17.596 30.956 1.00 91.94 79 PRO A C 1
ATOM 586 O O . PRO A 1 79 ? -9.506 -18.712 30.441 1.00 91.94 79 PRO A O 1
ATOM 589 N N . GLY A 1 80 ? -8.558 -17.120 31.716 1.00 89.19 80 GLY A N 1
ATOM 590 C CA . GLY A 1 80 ? -7.367 -17.894 32.081 1.00 89.19 80 GLY A CA 1
ATOM 591 C C . GLY A 1 80 ? -6.296 -18.002 30.992 1.00 89.19 80 GLY A C 1
ATOM 592 O O . GLY A 1 80 ? -5.278 -18.650 31.220 1.00 89.19 80 GLY A O 1
ATOM 593 N N . ARG A 1 81 ? -6.484 -17.373 29.823 1.00 88.06 81 ARG A N 1
ATOM 594 C CA . ARG A 1 81 ? -5.516 -17.434 28.713 1.00 88.06 81 ARG A CA 1
ATOM 595 C C . ARG A 1 81 ? -4.532 -16.264 28.680 1.00 88.06 81 ARG A C 1
ATOM 597 O O . ARG A 1 81 ? -3.428 -16.411 28.165 1.00 88.06 81 ARG A O 1
ATOM 604 N N . SER A 1 82 ? -4.935 -15.116 29.209 1.00 89.62 82 SER A N 1
ATOM 605 C CA . SER A 1 82 ? -4.154 -13.877 29.246 1.00 89.62 82 SER A CA 1
ATOM 606 C C . SER A 1 82 ? -4.352 -13.167 30.588 1.00 89.62 82 SER A C 1
ATOM 608 O O . SER A 1 82 ? -5.352 -13.395 31.280 1.00 89.62 82 SER A O 1
ATOM 610 N N . LEU A 1 83 ? -3.441 -12.255 30.931 1.00 88.31 83 LEU A N 1
ATOM 611 C CA . LEU A 1 83 ? -3.597 -11.392 32.106 1.00 88.31 83 LEU A CA 1
ATOM 612 C C . LEU A 1 83 ? -4.770 -10.418 31.931 1.00 88.31 83 LEU A C 1
ATOM 614 O O . LEU A 1 83 ? -5.452 -10.074 32.892 1.00 88.31 83 LEU A O 1
ATOM 618 N N . GLU A 1 84 ? -5.027 -9.995 30.696 1.00 90.06 84 GLU A N 1
ATOM 619 C CA . GLU A 1 84 ? -6.104 -9.082 30.309 1.00 90.06 84 GLU A CA 1
ATOM 620 C C . GLU A 1 84 ? -7.484 -9.687 30.587 1.00 90.06 84 GLU A C 1
ATOM 622 O O . GLU A 1 84 ? -8.413 -8.964 30.945 1.00 90.06 84 GLU A O 1
ATOM 627 N N . SER A 1 85 ? -7.619 -11.014 30.493 1.00 89.75 85 SER A N 1
ATOM 628 C CA . SER A 1 85 ? -8.892 -11.711 30.700 1.00 89.75 85 SER A CA 1
ATOM 629 C C . SER A 1 85 ? -9.485 -11.489 32.098 1.00 89.75 85 SER A C 1
ATOM 631 O O . SER A 1 85 ? -10.706 -11.369 32.230 1.00 89.75 85 SER A O 1
ATOM 633 N N . SER A 1 86 ? -8.641 -11.353 33.126 1.00 90.94 86 SER A N 1
ATOM 634 C CA . SER A 1 86 ? -9.053 -11.119 34.516 1.00 90.94 86 SER A CA 1
ATOM 635 C C . SER A 1 86 ? -9.136 -9.644 34.905 1.00 90.94 86 SER A C 1
ATOM 637 O O . SER A 1 86 ? -9.683 -9.328 35.959 1.00 90.94 86 SER A O 1
ATOM 639 N N . LYS A 1 87 ? -8.604 -8.729 34.087 1.00 93.31 87 LYS A N 1
ATOM 640 C CA . LYS A 1 87 ? -8.623 -7.301 34.413 1.00 93.31 87 LYS A CA 1
ATOM 641 C C . LYS A 1 87 ? -10.031 -6.720 34.182 1.00 93.31 87 LYS A C 1
ATOM 643 O O . LYS A 1 87 ? -10.680 -7.077 33.189 1.00 93.31 87 LYS A O 1
ATOM 648 N N . PRO A 1 88 ? -10.517 -5.835 35.074 1.00 92.69 88 PRO A N 1
ATOM 649 C CA . PRO A 1 88 ? -11.732 -5.050 34.836 1.00 92.69 88 PRO A CA 1
ATOM 650 C C . PRO A 1 88 ? -11.478 -3.892 33.860 1.00 92.69 88 PRO A C 1
ATOM 652 O O . PRO A 1 88 ? -12.415 -3.355 33.275 1.00 92.69 88 PRO A O 1
ATOM 655 N N . GLU A 1 89 ? -10.209 -3.529 33.665 1.00 95.19 89 GLU A N 1
ATOM 656 C CA . GLU A 1 89 ? -9.767 -2.428 32.822 1.00 95.19 89 GLU A CA 1
ATOM 657 C C . GLU A 1 89 ? -8.536 -2.826 32.003 1.00 95.19 89 GLU A C 1
ATOM 659 O O . GLU A 1 89 ? -7.594 -3.418 32.537 1.00 95.19 89 GLU A O 1
ATOM 664 N N . VAL A 1 90 ? -8.543 -2.519 30.705 1.00 95.44 90 VAL A N 1
ATOM 665 C CA . VAL A 1 90 ? -7.431 -2.811 29.789 1.00 95.44 90 VAL A CA 1
ATOM 666 C C . VAL A 1 90 ? -7.131 -1.588 28.927 1.00 95.44 90 VAL A C 1
ATOM 668 O O . VAL A 1 90 ? -8.035 -1.016 28.319 1.00 95.44 90 VAL A O 1
ATOM 671 N N . ALA A 1 91 ? -5.858 -1.194 28.880 1.00 93.94 91 ALA A N 1
ATOM 672 C CA . ALA A 1 91 ? -5.390 -0.026 28.144 1.00 93.94 91 ALA A CA 1
ATOM 673 C C . ALA A 1 91 ? -4.881 -0.387 26.741 1.00 93.94 91 ALA A C 1
ATOM 675 O O . ALA A 1 91 ? -4.161 -1.370 26.566 1.00 93.94 91 ALA A O 1
ATOM 676 N N . PHE A 1 92 ? -5.232 0.452 25.770 1.00 94.25 92 PHE A N 1
ATOM 677 C CA . PHE A 1 92 ? -4.867 0.429 24.355 1.00 94.25 92 PHE A CA 1
ATOM 678 C C . PHE A 1 92 ? -4.266 1.800 23.977 1.00 94.25 92 PHE A C 1
ATOM 680 O O . PHE A 1 92 ? -4.926 2.602 23.309 1.00 94.25 92 PHE A O 1
ATOM 687 N N . PRO A 1 93 ? -3.046 2.114 24.457 1.00 91.69 93 PRO A N 1
ATOM 688 C CA . PRO A 1 93 ? -2.478 3.460 24.358 1.00 91.69 93 PRO A CA 1
ATOM 689 C C . PRO A 1 93 ? -2.171 3.882 22.916 1.00 91.69 93 PRO A C 1
ATOM 691 O O . PRO A 1 93 ? -2.342 5.045 22.570 1.00 91.69 93 PRO A O 1
ATOM 694 N N . ASP A 1 94 ? -1.794 2.934 22.058 1.00 90.19 94 ASP A N 1
ATOM 695 C CA . ASP A 1 94 ? -1.363 3.219 20.682 1.00 90.19 94 ASP A CA 1
ATOM 696 C C . ASP A 1 94 ? -2.526 3.319 19.677 1.00 90.19 94 ASP A C 1
ATOM 698 O O . ASP A 1 94 ? -2.306 3.501 18.480 1.00 90.19 94 ASP A O 1
ATOM 702 N N . ASP A 1 95 ? -3.771 3.125 20.122 1.00 92.88 95 ASP A N 1
ATOM 703 C CA . ASP A 1 95 ? -4.935 3.088 19.236 1.00 92.88 95 ASP A CA 1
ATOM 704 C C . ASP A 1 95 ? -5.662 4.432 19.181 1.00 92.88 95 ASP A C 1
ATOM 706 O O . ASP A 1 95 ? -5.941 5.054 20.205 1.00 92.88 95 ASP A O 1
ATOM 710 N N . ASP A 1 96 ? -6.051 4.850 17.972 1.00 91.38 96 ASP A N 1
ATOM 711 C CA . ASP A 1 96 ? -6.864 6.052 17.774 1.00 91.38 96 ASP A CA 1
ATOM 712 C C . ASP A 1 96 ? -8.262 5.874 18.407 1.00 91.38 96 ASP A C 1
ATOM 714 O O . ASP A 1 96 ? -9.041 5.019 17.952 1.00 91.38 96 ASP A O 1
ATOM 718 N N . PRO A 1 97 ? -8.645 6.705 19.400 1.00 92.88 97 PRO A N 1
ATOM 719 C CA . PRO A 1 97 ? -9.911 6.546 20.111 1.00 92.88 97 PRO A CA 1
ATOM 720 C C . PRO A 1 97 ? -11.140 6.613 19.205 1.00 92.88 97 PRO A C 1
ATOM 722 O O . PRO A 1 97 ? -12.106 5.871 19.397 1.00 92.88 97 PRO A O 1
ATOM 725 N N . LYS A 1 98 ? -11.118 7.482 18.185 1.00 92.94 98 LYS A N 1
ATOM 726 C CA . LYS A 1 98 ? -12.260 7.685 17.278 1.00 92.94 98 LYS A CA 1
ATOM 727 C C . LYS A 1 98 ? -12.495 6.461 16.401 1.00 92.94 98 LYS A C 1
ATOM 729 O O . LYS A 1 98 ? -13.638 6.032 16.230 1.00 92.94 98 LYS A O 1
ATOM 734 N N . THR A 1 99 ? -11.424 5.897 15.858 1.00 94.94 99 THR A N 1
ATOM 735 C CA . THR A 1 99 ? -11.471 4.710 15.008 1.00 94.94 99 THR A CA 1
ATOM 736 C C . THR A 1 99 ? -11.824 3.467 15.813 1.00 94.94 99 THR A C 1
ATOM 738 O O . THR A 1 99 ? -12.707 2.711 15.406 1.00 94.94 99 THR A O 1
ATOM 741 N N . MET A 1 100 ? -11.211 3.276 16.983 1.00 96.31 100 MET A N 1
ATOM 742 C CA . MET A 1 100 ? -11.542 2.149 17.854 1.00 96.31 100 MET A CA 1
ATOM 743 C C . MET A 1 100 ? -13.018 2.181 18.268 1.00 96.31 100 MET A C 1
ATOM 745 O O . MET A 1 100 ? -13.721 1.178 18.152 1.00 96.31 100 MET A O 1
ATOM 749 N N . LEU A 1 101 ? -13.535 3.353 18.656 1.00 95.69 101 LEU A N 1
ATOM 750 C CA . LEU A 1 101 ? -14.946 3.517 19.003 1.00 95.69 101 LEU A CA 1
ATOM 751 C C . LEU A 1 101 ? -15.884 3.165 17.837 1.00 95.69 101 LEU A C 1
ATOM 753 O O . LEU A 1 101 ? -16.957 2.607 18.064 1.00 95.69 101 LEU A O 1
ATOM 757 N N . MET A 1 102 ? -15.488 3.447 16.593 1.00 96.12 102 MET A N 1
ATOM 758 C CA . MET A 1 102 ? -16.246 3.045 15.404 1.00 96.12 102 MET A CA 1
ATOM 759 C C . MET A 1 102 ? -16.372 1.520 15.306 1.00 96.12 102 MET A C 1
ATOM 761 O O . MET A 1 102 ? -17.475 1.007 15.116 1.00 96.12 102 MET A O 1
ATOM 765 N N . VAL A 1 103 ? -15.270 0.789 15.501 1.00 97.56 103 VAL A N 1
ATOM 766 C CA . VAL A 1 103 ? -15.273 -0.682 15.497 1.00 97.56 103 VAL A CA 1
ATOM 767 C C . VAL A 1 103 ? -16.107 -1.225 16.660 1.00 97.56 103 VAL A C 1
ATOM 769 O O . VAL A 1 103 ? -16.953 -2.094 16.456 1.00 97.56 103 VAL A O 1
ATOM 772 N N . LEU A 1 104 ? -15.959 -0.672 17.865 1.00 97.69 104 LEU A N 1
ATOM 773 C CA . LEU A 1 104 ? -16.735 -1.091 19.039 1.00 97.69 104 LEU A CA 1
ATOM 774 C C . LEU A 1 104 ? -18.245 -0.842 18.874 1.00 97.69 104 LEU A C 1
ATOM 776 O O . LEU A 1 104 ? -19.058 -1.664 19.304 1.00 97.69 104 LEU A O 1
ATOM 780 N N . ARG A 1 105 ? -18.643 0.243 18.197 1.00 97.12 105 ARG A N 1
ATOM 781 C CA . ARG A 1 105 ? -20.047 0.494 17.824 1.00 97.12 105 ARG A CA 1
ATOM 782 C C . ARG A 1 105 ? -20.589 -0.577 16.882 1.00 97.12 105 ARG A C 1
ATOM 784 O O . ARG A 1 105 ? -21.728 -0.999 17.068 1.00 97.12 105 ARG A O 1
ATOM 791 N N . ILE A 1 106 ? -19.786 -1.063 15.931 1.00 97.12 106 ILE A N 1
ATOM 792 C CA . ILE A 1 106 ? -20.171 -2.189 15.061 1.00 97.12 106 ILE A CA 1
ATOM 793 C C . ILE A 1 106 ? -20.375 -3.459 15.891 1.00 97.12 106 ILE A C 1
ATOM 795 O O . ILE A 1 106 ? -21.412 -4.104 15.758 1.00 97.12 106 ILE A O 1
ATOM 799 N N . VAL A 1 107 ? -19.437 -3.781 16.790 1.00 97.06 107 VAL A N 1
ATOM 800 C CA . VAL A 1 107 ? -19.533 -4.947 17.693 1.00 97.06 107 VAL A CA 1
ATOM 801 C C . VAL A 1 107 ? -20.811 -4.915 18.536 1.00 97.06 107 VAL A C 1
ATOM 803 O O . VAL A 1 107 ? -21.364 -5.960 18.870 1.00 97.06 107 VAL A O 1
ATOM 806 N N . ARG A 1 108 ? -21.285 -3.715 18.884 1.00 95.06 108 ARG A N 1
ATOM 807 C CA . ARG A 1 108 ? -22.502 -3.491 19.679 1.00 95.06 108 ARG A CA 1
ATOM 808 C C . ARG A 1 108 ? -23.760 -3.221 18.874 1.00 95.06 108 ARG A C 1
ATOM 810 O O . ARG A 1 108 ? -24.776 -2.868 19.463 1.00 95.06 108 ARG A O 1
ATOM 817 N N . PHE A 1 109 ? -23.710 -3.351 17.553 1.00 94.81 109 PHE A N 1
ATOM 818 C CA . PHE A 1 109 ? -24.843 -3.056 16.675 1.00 94.81 109 PHE A CA 1
ATOM 819 C C . PHE A 1 109 ? -25.364 -1.604 16.785 1.00 94.81 109 PHE A C 1
ATOM 821 O O . PHE A 1 109 ? -26.493 -1.307 16.393 1.00 94.81 109 PHE A O 1
ATOM 828 N N . ARG A 1 110 ? -24.539 -0.656 17.260 1.00 94.56 110 ARG A N 1
ATOM 829 C CA . ARG A 1 110 ? -24.859 0.784 17.334 1.00 94.56 110 ARG A CA 1
ATOM 830 C C . ARG A 1 110 ? -24.594 1.487 16.001 1.00 94.56 110 ARG A C 1
ATOM 832 O O . ARG A 1 110 ? -23.836 2.448 15.909 1.00 94.56 110 ARG A O 1
ATOM 839 N N . PHE A 1 111 ? -25.226 0.996 14.939 1.00 94.12 111 PHE A N 1
ATOM 840 C CA . PHE A 1 111 ? -24.959 1.452 13.570 1.00 94.12 111 PHE A CA 1
ATOM 841 C C . PHE A 1 111 ? -25.391 2.894 13.292 1.00 94.12 111 PHE A C 1
ATOM 843 O O . PHE A 1 111 ? -24.821 3.535 12.417 1.00 94.12 111 PHE A O 1
ATOM 850 N N . ARG A 1 112 ? -26.367 3.415 14.048 1.00 93.88 112 ARG A N 1
ATOM 851 C CA . ARG A 1 112 ? -26.825 4.813 13.947 1.00 93.88 112 ARG A CA 1
ATOM 852 C C . ARG A 1 112 ? -25.751 5.825 14.348 1.00 93.88 112 ARG A C 1
ATOM 854 O O . ARG A 1 112 ? -25.823 6.973 13.936 1.00 93.88 112 ARG A O 1
ATOM 861 N N . ASP A 1 113 ? -24.755 5.384 15.111 1.00 94.31 113 ASP A N 1
ATOM 862 C CA . ASP A 1 113 ? -23.664 6.229 15.590 1.00 94.31 113 ASP A CA 1
ATOM 863 C C . ASP A 1 113 ? -22.426 6.152 14.673 1.00 94.31 113 ASP A C 1
ATOM 865 O O . ASP A 1 113 ? -21.345 6.634 15.029 1.00 94.31 113 ASP A O 1
ATOM 869 N N . LEU A 1 114 ? -22.536 5.479 13.525 1.00 94.62 114 LEU A N 1
ATOM 870 C CA . LEU A 1 114 ? -21.459 5.366 12.547 1.00 94.62 114 LEU A CA 1
ATOM 871 C C . LEU A 1 114 ? -21.440 6.574 11.602 1.00 94.62 114 LEU A C 1
ATOM 873 O O . LEU A 1 114 ? -22.478 7.188 11.365 1.00 94.62 114 LEU A O 1
ATOM 877 N N . PRO A 1 115 ? -20.270 6.930 11.041 1.00 92.56 115 PRO A N 1
ATOM 878 C CA . PRO A 1 115 ? -20.197 7.998 10.057 1.00 92.56 115 PRO A CA 1
ATOM 879 C C . PRO A 1 115 ? -20.999 7.649 8.801 1.00 92.56 115 PRO A C 1
ATOM 881 O O . PRO A 1 115 ? -20.880 6.553 8.242 1.00 92.56 115 PRO A O 1
ATOM 884 N N . GLU A 1 116 ? -21.764 8.627 8.330 1.00 89.62 116 GLU A N 1
ATOM 885 C CA . GLU A 1 116 ? -22.432 8.569 7.038 1.00 89.62 116 GLU A CA 1
ATOM 886 C C . GLU A 1 116 ? -21.466 8.956 5.911 1.00 89.62 116 GLU A C 1
ATOM 888 O O . GLU A 1 116 ? -20.625 9.848 6.051 1.00 89.62 116 GLU A O 1
ATOM 893 N N . GLY A 1 117 ? -21.608 8.297 4.762 1.00 89.00 117 GLY A N 1
ATOM 894 C CA . GLY A 1 117 ? -20.834 8.613 3.565 1.00 89.00 117 GLY A CA 1
ATOM 895 C C . GLY A 1 117 ? -19.371 8.164 3.619 1.00 89.00 117 GLY A C 1
ATOM 896 O O . GLY A 1 117 ? -18.996 7.249 4.345 1.00 89.00 117 GLY A O 1
ATOM 897 N N . LYS A 1 118 ? -18.544 8.782 2.772 1.00 91.06 118 LYS A N 1
ATOM 898 C CA . LYS A 1 118 ? -17.165 8.348 2.507 1.00 91.06 118 LYS A CA 1
ATOM 899 C C . LYS A 1 118 ? -16.214 8.774 3.623 1.00 91.06 118 LYS A C 1
ATOM 901 O O . LYS A 1 118 ? -16.283 9.901 4.112 1.00 91.06 118 LYS A O 1
ATOM 906 N N . LEU A 1 119 ? -15.267 7.904 3.966 1.00 92.12 119 LEU A N 1
ATOM 907 C CA . LEU A 1 119 ? -14.175 8.244 4.872 1.00 92.12 119 LEU A CA 1
ATOM 908 C C . LEU A 1 119 ? -13.060 8.975 4.112 1.00 92.12 119 LEU A C 1
ATOM 910 O O . LEU A 1 119 ? -12.826 8.739 2.927 1.00 92.12 119 LEU A O 1
ATOM 914 N N . SER A 1 120 ? -12.345 9.863 4.807 1.00 91.38 120 SER A N 1
ATOM 915 C CA . SER A 1 120 ? -11.078 10.398 4.297 1.00 91.38 120 SER A CA 1
ATOM 916 C C . SER A 1 120 ? -10.009 9.300 4.272 1.00 91.38 120 SER A C 1
ATOM 918 O O . SER A 1 120 ? -10.155 8.277 4.948 1.00 91.38 120 SER A O 1
ATOM 920 N N . LEU A 1 121 ? -8.908 9.516 3.541 1.00 90.50 121 LEU A N 1
ATOM 921 C CA . LEU A 1 121 ? -7.770 8.587 3.548 1.00 90.50 121 LEU A CA 1
ATOM 922 C C . LEU A 1 121 ? -7.264 8.340 4.973 1.00 90.50 121 LEU A C 1
ATOM 924 O O . LEU A 1 121 ? -7.199 7.193 5.389 1.00 90.50 121 LEU A O 1
ATOM 928 N N . ALA A 1 122 ? -7.009 9.398 5.750 1.00 90.88 122 ALA A N 1
ATOM 929 C CA . ALA A 1 122 ? -6.525 9.268 7.126 1.00 90.88 122 ALA A CA 1
ATOM 930 C C . ALA A 1 122 ? -7.443 8.389 8.000 1.00 90.88 122 ALA A C 1
ATOM 932 O O . ALA A 1 122 ? -6.965 7.520 8.721 1.00 90.88 122 ALA A O 1
ATOM 933 N N . LYS A 1 123 ? -8.770 8.552 7.883 1.00 92.81 123 LYS A N 1
ATOM 934 C CA . LYS A 1 123 ? -9.743 7.715 8.608 1.00 92.81 123 LYS A CA 1
ATOM 935 C C . LYS A 1 123 ? -9.787 6.278 8.083 1.00 92.81 123 LYS A C 1
ATOM 937 O O . LYS A 1 123 ? -9.931 5.351 8.868 1.00 92.81 123 LYS A O 1
ATOM 942 N N . SER A 1 124 ? -9.669 6.094 6.769 1.00 94.06 124 SER A N 1
ATOM 943 C CA . SER A 1 124 ? -9.638 4.765 6.143 1.00 94.06 124 SER A CA 1
ATOM 944 C C . SER A 1 124 ? -8.384 3.992 6.546 1.00 94.06 124 SER A C 1
ATOM 946 O O . SER A 1 124 ? -8.465 2.800 6.825 1.00 94.06 124 SER A O 1
ATOM 948 N N . LEU A 1 125 ? -7.245 4.683 6.614 1.00 94.19 125 LEU A N 1
ATOM 949 C CA . LEU A 1 125 ? -5.972 4.143 7.067 1.00 94.19 125 LEU A CA 1
ATOM 950 C C . LEU A 1 125 ? -6.026 3.763 8.543 1.00 94.19 125 LEU A C 1
ATOM 952 O O . LEU A 1 125 ? -5.703 2.630 8.878 1.00 94.19 125 LEU A O 1
ATOM 956 N N . ALA A 1 126 ? -6.494 4.664 9.411 1.00 94.88 126 ALA A N 1
ATOM 957 C CA . ALA A 1 126 ? -6.664 4.360 10.828 1.00 94.88 126 ALA A CA 1
ATOM 958 C C . ALA A 1 126 ? -7.572 3.135 11.026 1.00 94.88 126 ALA A C 1
ATOM 960 O O . ALA A 1 126 ? -7.233 2.219 11.776 1.00 94.88 126 ALA A O 1
ATOM 961 N N . LEU A 1 127 ? -8.693 3.068 10.296 1.00 96.19 127 LEU A N 1
ATOM 962 C CA . LEU A 1 127 ? -9.595 1.917 10.334 1.00 96.19 127 LEU A CA 1
ATOM 963 C C . LEU A 1 127 ? -8.915 0.636 9.851 1.00 96.19 127 LEU A C 1
ATOM 965 O O . LEU A 1 127 ? -9.108 -0.405 10.474 1.00 96.19 127 LEU A O 1
ATOM 969 N N . ALA A 1 128 ? -8.112 0.702 8.786 1.00 96.19 128 ALA A N 1
ATOM 970 C CA . ALA A 1 128 ? -7.326 -0.432 8.314 1.00 96.19 128 ALA A CA 1
ATOM 971 C C . ALA A 1 128 ? -6.345 -0.924 9.392 1.00 96.19 128 ALA A C 1
ATOM 973 O O . ALA A 1 128 ? -6.320 -2.117 9.672 1.00 96.19 128 ALA A O 1
ATOM 974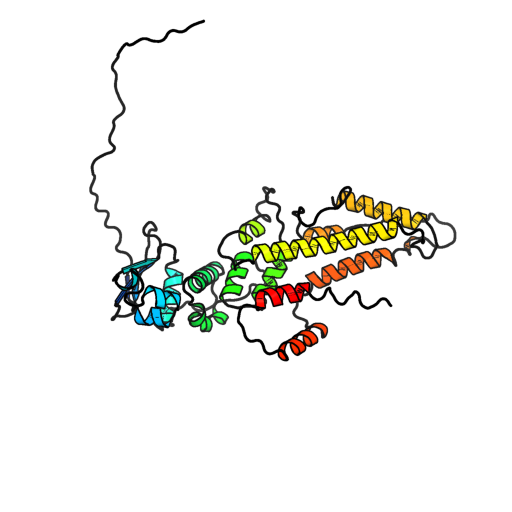 N N . ILE A 1 129 ? -5.621 -0.019 10.063 1.00 96.25 129 ILE A N 1
ATOM 975 C CA . ILE A 1 129 ? -4.681 -0.362 11.146 1.00 96.25 129 ILE A CA 1
ATOM 976 C C . ILE A 1 129 ? -5.403 -1.113 12.269 1.00 96.25 129 ILE A C 1
ATOM 978 O O . ILE A 1 129 ? -4.974 -2.195 12.662 1.00 96.25 129 ILE A O 1
ATOM 982 N N . VAL A 1 130 ? -6.534 -0.584 12.751 1.00 96.75 130 VAL A N 1
ATOM 983 C CA . VAL A 1 130 ? -7.328 -1.241 13.804 1.00 96.75 130 VAL A CA 1
ATOM 984 C C . VAL A 1 130 ? -7.869 -2.593 13.326 1.00 96.75 130 VAL A C 1
ATOM 986 O O . VAL A 1 130 ? -7.864 -3.569 14.079 1.00 96.75 130 VAL A O 1
ATOM 989 N N . CYS A 1 131 ? -8.329 -2.673 12.075 1.00 97.06 131 CYS A N 1
ATOM 990 C CA . CYS A 1 131 ? -8.873 -3.905 11.512 1.00 97.06 131 CYS A CA 1
ATOM 991 C C . CYS A 1 131 ? -7.833 -5.012 11.370 1.00 97.06 131 CYS A C 1
ATOM 993 O O . CYS A 1 131 ? -8.160 -6.166 11.649 1.00 97.06 131 CYS A O 1
ATOM 995 N N . ASP A 1 132 ? -6.621 -4.667 10.946 1.00 96.62 132 ASP A N 1
ATOM 996 C CA . ASP A 1 132 ? -5.494 -5.587 10.836 1.00 96.62 132 ASP A CA 1
ATOM 997 C C . ASP A 1 132 ? -5.016 -6.025 12.229 1.00 96.62 132 ASP A C 1
ATOM 999 O O . ASP A 1 132 ? -5.048 -7.215 12.548 1.00 96.62 132 ASP A O 1
ATOM 1003 N N . LYS A 1 133 ? -4.735 -5.060 13.121 1.00 96.44 133 LYS A N 1
ATOM 1004 C CA . LYS A 1 133 ? -4.260 -5.298 14.498 1.00 96.44 133 LYS A CA 1
ATOM 1005 C C . LYS A 1 133 ? -5.185 -6.214 15.299 1.00 96.44 133 LYS A C 1
ATOM 1007 O O . LYS A 1 133 ? -4.718 -7.081 16.035 1.00 96.44 133 LYS A O 1
ATOM 1012 N N . TYR A 1 134 ? -6.498 -6.033 15.163 1.00 97.69 134 TYR A N 1
ATOM 1013 C CA . TYR A 1 134 ? -7.496 -6.778 15.933 1.00 97.69 134 TYR A CA 1
ATOM 1014 C C . TYR A 1 134 ? -8.287 -7.788 15.106 1.00 97.69 134 TYR A C 1
ATOM 1016 O O . TYR A 1 134 ? -9.271 -8.322 15.607 1.00 97.69 134 TYR A O 1
ATOM 1024 N N . ALA A 1 135 ? -7.904 -8.083 13.865 1.00 97.44 135 ALA A N 1
ATOM 1025 C CA . ALA A 1 135 ? -8.619 -9.020 12.992 1.00 97.44 135 ALA A CA 1
ATOM 1026 C C . ALA A 1 135 ? -10.145 -8.759 12.901 1.00 97.44 135 ALA A C 1
ATOM 1028 O O . ALA A 1 135 ? -10.955 -9.686 12.980 1.00 97.44 135 ALA A O 1
ATOM 1029 N N . THR A 1 136 ? -10.553 -7.494 12.743 1.00 97.62 136 THR A N 1
ATOM 1030 C CA . THR A 1 136 ? -11.972 -7.070 12.682 1.00 97.62 136 THR A CA 1
ATOM 1031 C C . THR A 1 136 ? -12.463 -6.728 11.269 1.00 97.62 136 THR A C 1
ATOM 1033 O O . THR A 1 136 ? -13.604 -6.301 11.089 1.00 97.62 136 THR A O 1
ATOM 1036 N N . VAL A 1 137 ? -11.668 -6.998 10.225 1.00 96.12 137 VAL A N 1
ATOM 1037 C CA . VAL A 1 137 ? -12.069 -6.783 8.816 1.00 96.12 137 VAL A CA 1
ATOM 1038 C C . VAL A 1 137 ? -13.424 -7.432 8.496 1.00 96.12 137 VAL A C 1
ATOM 1040 O O . VAL A 1 137 ? -14.256 -6.841 7.804 1.00 96.12 137 VAL A O 1
ATOM 1043 N N . GLY A 1 138 ? -13.668 -8.638 9.023 1.00 95.25 138 GLY A N 1
ATOM 1044 C CA . GLY A 1 138 ? -14.892 -9.402 8.773 1.00 95.25 138 GLY A CA 1
ATOM 1045 C C . GLY A 1 138 ? -16.164 -8.665 9.195 1.00 95.25 138 GLY A C 1
ATOM 1046 O O . GLY A 1 138 ? -17.131 -8.645 8.434 1.00 95.25 138 GLY A O 1
ATOM 1047 N N . ILE A 1 139 ? -16.142 -8.006 10.358 1.00 96.50 139 ILE A N 1
ATOM 1048 C CA . ILE A 1 139 ? -17.300 -7.258 10.858 1.00 96.50 139 ILE A CA 1
ATOM 1049 C C . ILE A 1 139 ? -17.445 -5.897 10.176 1.00 96.50 139 ILE A C 1
ATOM 1051 O O . ILE A 1 139 ? -18.561 -5.427 10.048 1.00 96.50 139 ILE A O 1
ATOM 1055 N N . VAL A 1 140 ? -16.362 -5.278 9.692 1.00 95.25 140 VAL A N 1
ATOM 1056 C CA . VAL A 1 140 ? -16.389 -3.953 9.034 1.00 95.25 140 VAL A CA 1
ATOM 1057 C C . VAL A 1 140 ? -16.813 -4.030 7.558 1.00 95.25 140 VAL A C 1
ATOM 1059 O O . VAL A 1 140 ? -17.275 -3.047 6.973 1.00 95.25 140 VAL A O 1
ATOM 1062 N N . ARG A 1 141 ? -16.717 -5.212 6.941 1.00 92.62 141 ARG A N 1
ATOM 1063 C CA . ARG A 1 141 ? -16.987 -5.443 5.513 1.00 92.62 141 ARG A CA 1
ATOM 1064 C C . ARG A 1 141 ? -18.301 -4.847 4.967 1.00 92.62 141 ARG A C 1
ATOM 1066 O O . ARG A 1 141 ? -18.245 -4.345 3.840 1.00 92.62 141 ARG A O 1
ATOM 1073 N N . PRO A 1 142 ? -19.446 -4.846 5.684 1.00 93.25 142 PRO A N 1
ATOM 1074 C CA . PRO A 1 142 ? -20.697 -4.280 5.168 1.00 93.25 142 PRO A CA 1
ATOM 1075 C C . PRO A 1 142 ? -20.604 -2.801 4.765 1.00 93.25 142 PRO A C 1
ATOM 1077 O O . PRO A 1 142 ? -21.274 -2.380 3.826 1.00 93.25 142 PRO A O 1
ATOM 1080 N N . TRP A 1 143 ? -19.734 -2.022 5.414 1.00 92.25 143 TRP A N 1
ATOM 1081 C CA . TRP A 1 143 ? -19.579 -0.588 5.143 1.00 92.25 143 TRP A CA 1
ATOM 1082 C C . TRP A 1 143 ? -18.488 -0.265 4.125 1.00 92.25 143 TRP A C 1
ATOM 1084 O O . TRP A 1 143 ? -18.373 0.882 3.692 1.00 92.25 143 TRP A O 1
ATOM 1094 N N . ARG A 1 144 ? -17.711 -1.264 3.688 1.00 87.62 144 ARG A N 1
ATOM 1095 C CA . ARG A 1 144 ? -16.548 -1.075 2.810 1.00 87.62 144 ARG A CA 1
ATOM 1096 C C . ARG A 1 144 ? -16.870 -0.217 1.586 1.00 87.62 144 ARG A C 1
ATOM 1098 O O . ARG A 1 144 ? -16.145 0.725 1.301 1.00 87.62 144 ARG A O 1
ATOM 1105 N N . HIS A 1 145 ? -17.963 -0.518 0.884 1.00 86.50 145 HIS A N 1
ATOM 1106 C CA . HIS A 1 145 ? -18.344 0.192 -0.344 1.00 86.50 145 HIS A CA 1
ATOM 1107 C C . HIS A 1 145 ? -18.830 1.628 -0.103 1.00 86.50 145 HIS A C 1
ATOM 1109 O O . HIS A 1 145 ? -18.710 2.467 -0.991 1.00 86.50 145 HIS A O 1
ATOM 1115 N N . ALA A 1 146 ? -19.379 1.912 1.081 1.00 88.94 146 ALA A N 1
ATOM 1116 C CA . ALA A 1 146 ? -19.821 3.253 1.451 1.00 88.94 146 ALA A CA 1
ATOM 1117 C C . ALA A 1 146 ? -18.645 4.126 1.912 1.00 88.94 146 ALA A C 1
ATOM 1119 O O . ALA A 1 146 ? -18.589 5.314 1.599 1.00 88.94 146 ALA A O 1
ATOM 1120 N N . TRP A 1 147 ? -17.700 3.527 2.638 1.00 90.62 147 TRP A N 1
ATOM 1121 C CA . TRP A 1 147 ? -16.599 4.229 3.289 1.00 90.62 147 TRP A CA 1
ATOM 1122 C C . TRP A 1 147 ? -15.367 4.386 2.407 1.00 90.62 147 TRP A C 1
ATOM 1124 O O . TRP A 1 147 ? -14.753 5.452 2.414 1.00 90.62 147 TRP A O 1
ATOM 1134 N N . ILE A 1 148 ? -15.019 3.356 1.638 1.00 83.69 148 ILE A N 1
ATOM 1135 C CA . ILE A 1 148 ? -13.789 3.307 0.850 1.00 83.69 148 ILE A CA 1
ATOM 1136 C C . ILE A 1 148 ? -14.126 3.631 -0.597 1.00 83.69 148 ILE A C 1
ATOM 1138 O O . ILE A 1 148 ? -14.816 2.875 -1.279 1.00 83.69 148 ILE A O 1
ATOM 1142 N N . ASN A 1 149 ? -13.613 4.760 -1.076 1.00 75.00 149 ASN A N 1
ATOM 1143 C CA . ASN A 1 149 ? -13.718 5.132 -2.476 1.00 75.00 149 ASN A CA 1
ATOM 1144 C C . ASN A 1 149 ? -12.334 5.370 -3.063 1.00 75.00 149 ASN A C 1
ATOM 1146 O O . ASN A 1 149 ? -11.560 6.164 -2.533 1.00 75.00 149 ASN A O 1
ATOM 1150 N N . ILE A 1 150 ? -12.075 4.727 -4.196 1.00 65.75 150 ILE A N 1
ATOM 1151 C CA . ILE A 1 150 ? -10.828 4.862 -4.938 1.00 65.75 150 ILE A CA 1
ATOM 1152 C C . ILE A 1 150 ? -10.746 6.295 -5.481 1.00 65.75 150 ILE A C 1
ATOM 1154 O O . ILE A 1 150 ? -11.614 6.692 -6.269 1.00 65.75 150 ILE A O 1
ATOM 1158 N N . PRO A 1 151 ? -9.747 7.102 -5.088 1.00 67.00 151 PRO A N 1
ATOM 1159 C CA . PRO A 1 151 ? -9.583 8.418 -5.679 1.00 67.00 151 PRO A CA 1
ATOM 1160 C C . PRO A 1 151 ? -9.106 8.274 -7.131 1.00 67.00 151 PRO A C 1
ATOM 1162 O O . PRO A 1 151 ? -8.268 7.431 -7.447 1.00 67.00 151 PRO A O 1
ATOM 1165 N N . GLY A 1 152 ? -9.626 9.112 -8.035 1.00 60.72 152 GLY A N 1
ATOM 1166 C CA . GLY A 1 152 ? -9.210 9.109 -9.447 1.00 60.72 152 GLY A CA 1
ATOM 1167 C C . GLY A 1 152 ? -7.745 9.522 -9.647 1.00 60.72 152 GLY A C 1
ATOM 1168 O O . GLY A 1 152 ? -7.095 9.085 -10.595 1.00 60.72 152 GLY A O 1
ATOM 1169 N N . LYS A 1 153 ? -7.206 10.321 -8.718 1.00 63.56 153 LYS A N 1
ATOM 1170 C CA . LYS A 1 153 ? -5.781 10.623 -8.580 1.00 63.56 153 LYS A CA 1
ATOM 1171 C C . LYS A 1 153 ? -5.363 10.196 -7.176 1.00 63.56 153 LYS A C 1
ATOM 1173 O O . LYS A 1 153 ? -5.795 10.802 -6.201 1.00 63.56 153 LYS A O 1
ATOM 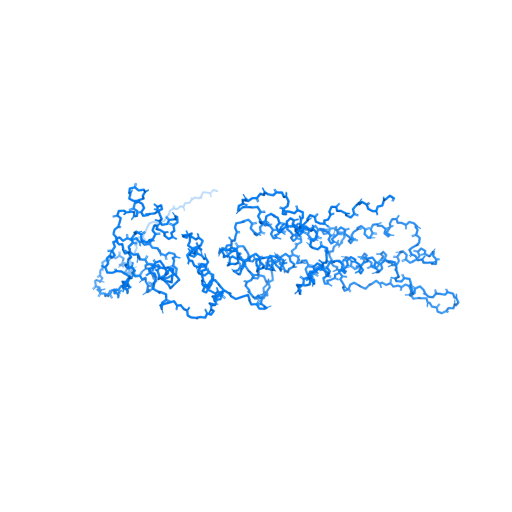1178 N N . VAL A 1 154 ? -4.581 9.127 -7.084 1.00 60.81 154 VAL A N 1
ATOM 1179 C CA . VAL A 1 154 ? -4.033 8.644 -5.815 1.00 60.81 154 VAL A CA 1
ATOM 1180 C C . VAL A 1 154 ? -2.827 9.526 -5.495 1.00 60.81 154 VAL A C 1
ATOM 1182 O O . VAL A 1 154 ? -1.811 9.422 -6.169 1.00 60.81 154 VAL A O 1
ATOM 1185 N N . SER A 1 155 ? -2.980 10.460 -4.560 1.00 66.50 155 SER A N 1
ATOM 1186 C CA . SER A 1 155 ? -1.868 10.880 -3.702 1.00 66.50 155 SER A CA 1
ATOM 1187 C C . SER A 1 155 ? -1.737 9.848 -2.582 1.00 66.50 155 SER A C 1
ATOM 1189 O O . SER A 1 155 ? -2.738 9.189 -2.278 1.00 66.50 155 SER A O 1
ATOM 1191 N N . SER A 1 156 ? -0.568 9.731 -1.948 1.00 80.06 156 SER A N 1
ATOM 1192 C CA . SER A 1 156 ? -0.387 8.838 -0.792 1.00 80.06 156 SER A CA 1
ATOM 1193 C C . SER A 1 156 ? -0.581 7.359 -1.164 1.00 80.06 156 SER A C 1
ATOM 1195 O O . SER A 1 156 ? -1.433 6.649 -0.621 1.00 80.06 156 SER A O 1
ATOM 1197 N N . GLU A 1 157 ? 0.162 6.906 -2.183 1.00 82.00 157 GLU A N 1
ATOM 1198 C CA . GLU A 1 157 ? 0.097 5.539 -2.705 1.00 82.00 157 GLU A CA 1
ATOM 1199 C C . GLU A 1 157 ? 0.297 4.474 -1.618 1.00 82.00 157 GLU A C 1
ATOM 1201 O O . GLU A 1 157 ? -0.458 3.505 -1.581 1.00 82.00 157 GLU A O 1
ATOM 1206 N N . SER A 1 158 ? 1.267 4.645 -0.719 1.00 86.81 158 SER A N 1
ATOM 1207 C CA . SER A 1 158 ? 1.601 3.638 0.297 1.00 86.81 158 SER A CA 1
ATOM 1208 C C . SER A 1 158 ? 0.468 3.419 1.303 1.00 86.81 158 SER A C 1
ATOM 1210 O O . SER A 1 158 ? 0.119 2.272 1.591 1.00 86.81 158 SER A O 1
ATOM 1212 N N . GLU A 1 159 ? -0.184 4.485 1.777 1.00 90.94 159 GLU A N 1
ATOM 1213 C CA . GLU A 1 159 ? -1.317 4.359 2.698 1.00 90.94 159 GLU A CA 1
ATOM 1214 C C . GLU A 1 159 ? -2.509 3.671 2.024 1.00 90.94 159 GLU A C 1
ATOM 1216 O O . GLU A 1 159 ? -3.123 2.761 2.591 1.00 90.94 159 GLU A O 1
ATOM 1221 N N . TRP A 1 160 ? -2.817 4.049 0.779 1.00 91.69 160 TRP A N 1
ATOM 1222 C CA . TRP A 1 160 ? -3.878 3.385 0.025 1.00 91.69 160 TRP A CA 1
ATOM 1223 C C . TRP A 1 160 ? -3.555 1.922 -0.290 1.00 91.69 160 TRP A C 1
ATOM 1225 O O . TRP A 1 160 ? -4.477 1.107 -0.358 1.00 91.69 160 TRP A O 1
ATOM 1235 N N . LEU A 1 161 ? -2.278 1.567 -0.454 1.00 92.00 161 LEU A N 1
ATOM 1236 C CA . LEU A 1 161 ? -1.846 0.186 -0.651 1.00 92.00 161 LEU A CA 1
ATOM 1237 C C . LEU A 1 161 ? -2.187 -0.676 0.570 1.00 92.00 161 LEU A C 1
ATOM 1239 O O . LEU A 1 161 ? -2.744 -1.765 0.414 1.00 92.00 161 LEU A O 1
ATOM 1243 N N . PHE A 1 162 ? -1.914 -0.172 1.778 1.00 94.50 162 PHE A N 1
ATOM 1244 C CA . PHE A 1 162 ? -2.255 -0.861 3.023 1.00 94.50 162 PHE A CA 1
ATOM 1245 C C . PHE A 1 162 ? -3.769 -0.969 3.232 1.00 94.50 162 PHE A C 1
ATOM 1247 O O . PHE A 1 162 ? -4.270 -2.046 3.562 1.00 94.50 162 PHE A O 1
ATOM 1254 N N . VAL A 1 163 ? -4.519 0.104 2.959 1.00 94.12 163 VAL A N 1
ATOM 1255 C CA . VAL A 1 163 ? -5.992 0.083 3.004 1.00 94.12 163 VAL A CA 1
ATOM 1256 C C . VAL A 1 163 ? -6.544 -0.975 2.042 1.00 94.12 163 VAL A C 1
ATOM 1258 O O . VAL A 1 163 ? -7.357 -1.812 2.435 1.00 94.12 163 VAL A O 1
ATOM 1261 N N . ALA A 1 164 ? -6.083 -0.983 0.790 1.00 92.44 164 ALA A N 1
ATOM 1262 C CA . ALA A 1 164 ? -6.541 -1.929 -0.223 1.00 92.44 164 ALA A CA 1
ATOM 1263 C C . ALA A 1 164 ? -6.257 -3.383 0.171 1.00 92.44 164 ALA A C 1
ATOM 1265 O O . ALA A 1 164 ? -7.128 -4.242 0.030 1.00 92.44 164 ALA A O 1
ATOM 1266 N N . TRP A 1 165 ? -5.059 -3.647 0.695 1.00 95.00 165 TRP A N 1
ATOM 1267 C CA . TRP A 1 165 ? -4.667 -4.966 1.179 1.00 95.00 165 TRP A CA 1
ATOM 1268 C C . TRP A 1 165 ? -5.545 -5.427 2.346 1.00 95.00 165 TRP A C 1
ATOM 1270 O O . TRP A 1 165 ? -6.136 -6.504 2.274 1.00 95.00 165 TRP A O 1
ATOM 1280 N N . THR A 1 166 ? -5.721 -4.571 3.357 1.00 95.19 166 THR A N 1
ATOM 1281 C CA . THR A 1 166 ? -6.493 -4.883 4.570 1.00 95.19 166 THR A CA 1
ATOM 1282 C C . THR A 1 166 ? -7.944 -5.245 4.247 1.00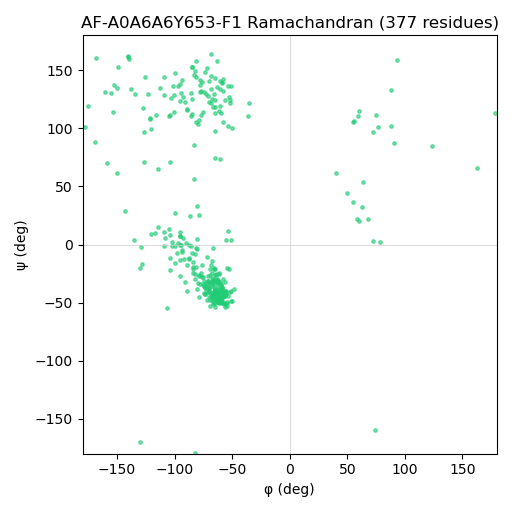 95.19 166 THR A C 1
ATOM 1284 O O . THR A 1 166 ? -8.495 -6.200 4.789 1.00 95.19 166 THR A O 1
ATOM 1287 N N . PHE A 1 167 ? -8.579 -4.514 3.327 1.00 92.69 167 PHE A N 1
ATOM 1288 C CA . PHE A 1 167 ? -9.981 -4.743 2.952 1.00 92.69 167 PHE A CA 1
ATOM 1289 C C . PHE A 1 167 ? -10.175 -5.681 1.749 1.00 92.69 167 PHE A C 1
ATOM 1291 O O . PHE A 1 167 ? -11.311 -5.858 1.276 1.00 92.69 167 PHE A O 1
ATOM 1298 N N . GLY A 1 168 ? -9.090 -6.282 1.251 1.00 90.19 168 GLY A N 1
ATOM 1299 C CA . GLY A 1 168 ? -9.105 -7.213 0.125 1.00 90.19 168 GLY A CA 1
ATOM 1300 C C . GLY A 1 168 ? -9.588 -6.593 -1.191 1.00 90.19 168 GLY A C 1
ATOM 1301 O O . GLY A 1 168 ? -10.238 -7.276 -1.984 1.00 90.19 168 GLY A O 1
ATOM 1302 N N . ASP A 1 169 ? -9.333 -5.303 -1.425 1.00 88.81 169 ASP A N 1
ATOM 1303 C CA . ASP A 1 169 ? -9.605 -4.652 -2.711 1.00 88.81 169 ASP A CA 1
ATOM 1304 C C . ASP A 1 169 ? -8.443 -4.901 -3.680 1.00 88.81 169 ASP A C 1
ATOM 1306 O O . ASP A 1 169 ? -7.511 -4.106 -3.817 1.00 88.81 169 ASP A O 1
ATOM 1310 N N . THR A 1 170 ? -8.502 -6.043 -4.366 1.00 89.00 170 THR A N 1
ATOM 1311 C CA . THR A 1 170 ? -7.461 -6.473 -5.307 1.00 89.00 170 THR A CA 1
ATOM 1312 C C . THR A 1 170 ? -7.246 -5.474 -6.443 1.00 89.00 170 THR A C 1
ATOM 1314 O O . THR A 1 170 ? -6.108 -5.267 -6.862 1.00 89.00 170 THR A O 1
ATOM 1317 N N . ARG A 1 171 ? -8.310 -4.825 -6.933 1.00 86.62 171 ARG A N 1
ATOM 1318 C CA . ARG A 1 171 ? -8.210 -3.884 -8.056 1.00 86.62 171 ARG A CA 1
ATOM 1319 C C . ARG A 1 171 ? -7.466 -2.624 -7.632 1.00 86.62 171 ARG A C 1
ATOM 1321 O O . ARG A 1 171 ? -6.567 -2.179 -8.344 1.00 86.62 171 ARG A O 1
ATOM 1328 N N . LEU A 1 172 ? -7.835 -2.050 -6.487 1.00 86.75 172 LEU A N 1
ATOM 1329 C CA . LEU A 1 172 ? -7.139 -0.891 -5.938 1.00 86.75 172 LEU A CA 1
ATOM 1330 C C . LEU A 1 172 ? -5.674 -1.228 -5.644 1.00 86.75 172 LEU A C 1
ATOM 1332 O O . LEU A 1 172 ? -4.782 -0.495 -6.070 1.00 86.75 172 LEU A O 1
ATOM 1336 N N . PHE A 1 173 ? -5.435 -2.371 -5.000 1.00 90.38 173 PHE A N 1
ATOM 1337 C CA . PHE A 1 173 ? -4.098 -2.838 -4.651 1.00 90.38 173 PHE A CA 1
ATOM 1338 C C . PHE A 1 173 ? -3.187 -2.953 -5.880 1.00 90.38 173 PHE A C 1
ATOM 1340 O O . PHE A 1 173 ? -2.107 -2.368 -5.909 1.00 90.38 173 PHE A O 1
ATOM 1347 N N . GLN A 1 174 ? -3.642 -3.645 -6.931 1.00 87.75 174 GLN A N 1
ATOM 1348 C CA . GLN A 1 174 ? -2.878 -3.825 -8.170 1.00 87.75 174 GLN A CA 1
ATOM 1349 C C . GLN A 1 174 ? -2.562 -2.494 -8.855 1.00 87.75 174 GLN A C 1
ATOM 1351 O O . GLN A 1 174 ? -1.435 -2.278 -9.301 1.00 87.75 174 GLN A O 1
ATOM 1356 N N . ASN A 1 175 ? -3.541 -1.588 -8.920 1.00 86.19 175 ASN A N 1
ATOM 1357 C CA . ASN A 1 175 ? -3.353 -0.281 -9.543 1.00 86.19 175 ASN A CA 1
ATOM 1358 C C . ASN A 1 175 ? -2.268 0.534 -8.832 1.00 86.19 175 ASN A C 1
ATOM 1360 O O . ASN A 1 175 ? -1.434 1.156 -9.490 1.00 86.19 175 ASN A O 1
ATOM 1364 N N . ILE A 1 176 ? -2.267 0.522 -7.500 1.00 89.12 176 ILE A N 1
ATOM 1365 C CA . ILE A 1 176 ? -1.289 1.257 -6.696 1.00 89.12 176 ILE A CA 1
ATOM 1366 C C . ILE A 1 176 ? 0.084 0.596 -6.775 1.00 89.12 176 ILE A C 1
ATOM 1368 O O . ILE A 1 176 ? 1.061 1.283 -7.059 1.00 89.12 176 ILE A O 1
ATOM 1372 N N . ALA A 1 177 ? 0.166 -0.726 -6.606 1.00 90.88 177 ALA A N 1
ATOM 1373 C CA . ALA A 1 177 ? 1.426 -1.460 -6.707 1.00 90.88 177 ALA A CA 1
ATOM 1374 C C . ALA A 1 177 ? 2.102 -1.222 -8.067 1.00 90.88 177 ALA A C 1
ATOM 1376 O O . ALA A 1 17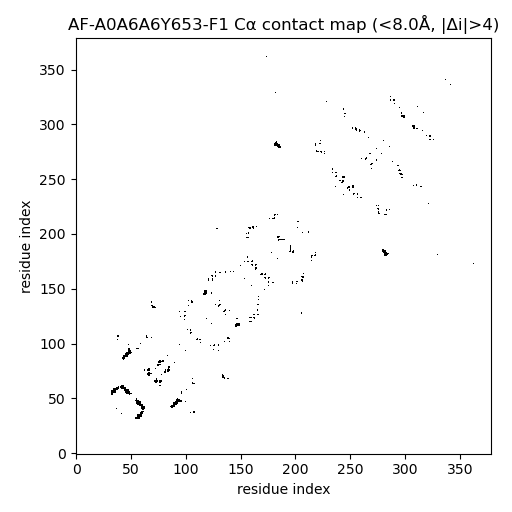7 ? 3.293 -0.925 -8.128 1.00 90.88 177 ALA A O 1
ATOM 1377 N N . LYS A 1 178 ? 1.331 -1.250 -9.164 1.00 86.94 178 LYS A N 1
ATOM 1378 C CA . LYS A 1 178 ? 1.829 -0.934 -10.509 1.00 86.94 178 LYS A CA 1
ATOM 1379 C C . LYS A 1 178 ? 2.350 0.501 -10.614 1.00 86.94 178 LYS A C 1
ATOM 1381 O O . LYS A 1 178 ? 3.401 0.721 -11.210 1.00 86.94 178 LYS A O 1
ATOM 1386 N N . ARG A 1 179 ? 1.634 1.481 -10.049 1.00 87.38 179 ARG A N 1
ATOM 1387 C CA . ARG A 1 179 ? 2.103 2.877 -10.017 1.00 87.38 179 ARG A CA 1
ATOM 1388 C C . ARG A 1 179 ? 3.425 2.992 -9.269 1.00 87.38 179 ARG A C 1
ATOM 1390 O O . ARG A 1 179 ? 4.339 3.613 -9.794 1.00 87.38 179 ARG A O 1
ATOM 1397 N N . LEU A 1 180 ? 3.541 2.359 -8.106 1.00 89.50 180 LEU A N 1
ATOM 1398 C CA . LEU A 1 180 ? 4.779 2.358 -7.334 1.00 89.50 180 LEU A CA 1
ATOM 1399 C C . LEU A 1 180 ? 5.924 1.742 -8.149 1.00 89.50 180 LEU A C 1
ATOM 1401 O O . LEU A 1 180 ? 6.946 2.384 -8.314 1.00 89.50 180 LEU A O 1
ATOM 1405 N N . VAL A 1 181 ? 5.741 0.588 -8.793 1.00 89.31 181 VAL A N 1
ATOM 1406 C CA . VAL A 1 181 ? 6.786 0.002 -9.662 1.00 89.31 181 VAL A CA 1
ATOM 1407 C C . VAL A 1 181 ? 7.249 0.964 -10.770 1.00 89.31 181 VAL A C 1
ATOM 1409 O O . VAL A 1 181 ? 8.440 1.033 -11.068 1.00 89.31 181 VAL A O 1
ATOM 1412 N N . ILE A 1 182 ? 6.324 1.713 -11.381 1.00 85.12 182 ILE A N 1
ATOM 1413 C CA . ILE A 1 182 ? 6.622 2.591 -12.523 1.00 85.12 182 ILE A CA 1
ATOM 1414 C C . ILE A 1 182 ? 7.271 3.913 -12.089 1.00 85.12 182 ILE A C 1
ATOM 1416 O O . ILE A 1 182 ? 8.225 4.370 -12.719 1.00 85.12 182 ILE A O 1
ATOM 1420 N N . TYR A 1 183 ? 6.731 4.548 -11.053 1.00 86.81 183 TYR A N 1
ATOM 1421 C CA . TYR A 1 183 ? 7.051 5.932 -10.696 1.00 86.81 183 TYR A CA 1
ATOM 1422 C C . TYR A 1 183 ? 7.985 6.056 -9.491 1.00 86.81 183 TYR A C 1
ATOM 1424 O O . TYR A 1 183 ? 8.504 7.142 -9.264 1.00 86.81 183 TYR A O 1
ATOM 1432 N N . LEU A 1 184 ? 8.233 4.979 -8.738 1.00 87.56 184 LEU A N 1
ATOM 1433 C CA . LEU A 1 184 ? 9.113 5.021 -7.573 1.00 87.56 184 LEU A CA 1
ATOM 1434 C C . LEU A 1 184 ? 10.553 5.335 -7.988 1.00 87.56 184 LEU A C 1
ATOM 1436 O O . LEU A 1 184 ? 11.233 4.528 -8.633 1.00 87.56 184 LEU A O 1
ATOM 1440 N N . ASP A 1 185 ? 11.007 6.509 -7.576 1.00 85.81 185 ASP A N 1
ATOM 1441 C CA . ASP A 1 185 ? 12.411 6.883 -7.533 1.00 85.81 185 ASP A CA 1
ATOM 1442 C C . ASP A 1 185 ? 12.962 6.576 -6.134 1.00 85.81 185 ASP A C 1
ATOM 1444 O O . ASP A 1 185 ? 12.252 6.728 -5.138 1.00 85.81 185 ASP A O 1
ATOM 1448 N N . THR A 1 186 ? 14.197 6.089 -6.052 1.00 83.38 186 THR A N 1
ATOM 1449 C CA . THR A 1 186 ? 14.861 5.797 -4.773 1.00 83.38 186 THR A CA 1
ATOM 1450 C C . THR A 1 186 ? 15.921 6.839 -4.429 1.00 83.38 186 THR A C 1
ATOM 1452 O O . THR A 1 186 ? 16.764 6.583 -3.568 1.00 83.38 186 THR A O 1
ATOM 1455 N N . ASP A 1 187 ? 15.942 7.980 -5.120 1.00 73.12 187 ASP A N 1
ATOM 1456 C CA . ASP A 1 187 ? 16.855 9.065 -4.807 1.00 73.12 187 ASP A CA 1
ATOM 1457 C C . ASP A 1 187 ? 16.398 9.816 -3.552 1.00 73.12 187 ASP A C 1
ATOM 1459 O O . ASP A 1 187 ? 15.326 10.425 -3.481 1.00 73.12 187 ASP A O 1
ATOM 1463 N N . SER A 1 188 ? 17.215 9.709 -2.507 1.00 58.03 188 SER A N 1
ATOM 1464 C CA . SER A 1 188 ? 16.991 10.341 -1.208 1.00 58.03 188 SER A CA 1
ATOM 1465 C C . SER A 1 188 ? 17.553 11.758 -1.121 1.00 58.03 188 SER A C 1
ATOM 1467 O O . SER A 1 188 ? 17.247 12.442 -0.142 1.00 58.03 188 SER A O 1
ATOM 1469 N N . ASP A 1 189 ? 18.366 12.170 -2.103 1.00 49.91 189 ASP A N 1
ATOM 1470 C CA . ASP A 1 189 ? 19.371 13.232 -1.937 1.00 49.91 189 ASP A CA 1
ATOM 1471 C C . ASP A 1 189 ? 18.971 14.591 -2.528 1.00 49.91 189 ASP A C 1
ATOM 1473 O O . ASP A 1 189 ? 19.738 15.550 -2.455 1.00 49.91 189 ASP A O 1
ATOM 1477 N N . THR A 1 190 ? 17.770 14.726 -3.086 1.00 47.97 190 THR A N 1
ATOM 1478 C CA . THR A 1 190 ? 17.266 16.038 -3.496 1.00 47.97 190 THR A CA 1
ATOM 1479 C C . THR A 1 190 ? 16.524 16.703 -2.340 1.00 47.97 190 THR A C 1
ATOM 1481 O O . THR A 1 190 ? 15.438 16.254 -1.977 1.00 47.97 190 THR A O 1
ATOM 1484 N N . ASP A 1 191 ? 17.046 17.841 -1.870 1.00 47.38 191 ASP A N 1
ATOM 1485 C CA . ASP A 1 191 ? 16.375 18.899 -1.077 1.00 47.38 191 ASP A CA 1
ATOM 1486 C C . ASP A 1 191 ? 15.072 19.440 -1.729 1.00 47.38 191 ASP A C 1
ATOM 1488 O O . ASP A 1 191 ? 14.533 20.475 -1.341 1.00 47.38 191 ASP A O 1
ATOM 1492 N N . SER A 1 192 ? 14.549 18.776 -2.765 1.00 48.38 192 SER A N 1
ATOM 1493 C CA . SER A 1 192 ? 13.280 19.112 -3.390 1.00 48.38 192 SER A CA 1
ATOM 1494 C C . SER A 1 192 ? 12.134 18.451 -2.628 1.00 48.38 192 SER A C 1
ATOM 1496 O O . SER A 1 192 ? 11.947 17.234 -2.698 1.00 48.38 192 SER A O 1
ATOM 1498 N N . ASP A 1 193 ? 11.335 19.291 -1.980 1.00 47.94 193 ASP A N 1
ATOM 1499 C CA . ASP A 1 193 ? 10.131 19.016 -1.181 1.00 47.94 193 ASP A CA 1
ATOM 1500 C C . ASP A 1 193 ? 9.035 18.129 -1.825 1.00 47.94 193 ASP A C 1
ATOM 1502 O O . ASP A 1 193 ? 7.962 17.984 -1.246 1.00 47.94 193 ASP A O 1
ATOM 1506 N N . THR A 1 194 ? 9.213 17.564 -3.028 1.00 48.03 194 THR A N 1
ATOM 1507 C CA . THR A 1 194 ? 8.072 17.053 -3.817 1.00 48.03 194 THR A CA 1
ATOM 1508 C C . THR A 1 194 ? 8.125 15.617 -4.352 1.00 48.03 194 THR A C 1
ATOM 1510 O O . THR A 1 194 ? 7.048 15.117 -4.656 1.00 48.03 194 THR A O 1
ATOM 1513 N N . ASP A 1 195 ? 9.268 14.916 -4.431 1.00 47.28 195 ASP A N 1
ATOM 1514 C CA . ASP A 1 195 ? 9.301 13.575 -5.084 1.00 47.28 195 ASP A CA 1
ATOM 1515 C C . ASP A 1 195 ? 9.984 12.452 -4.271 1.00 47.28 195 ASP A C 1
ATOM 1517 O O . ASP A 1 195 ? 9.673 11.271 -4.431 1.00 47.28 195 ASP A O 1
ATOM 1521 N N . SER A 1 196 ? 10.832 12.800 -3.298 1.00 56.75 196 SER A N 1
ATOM 1522 C CA . SER A 1 196 ? 11.528 11.839 -2.422 1.00 56.75 196 SER A CA 1
ATOM 1523 C C . SER A 1 196 ? 10.656 11.316 -1.253 1.00 56.75 196 SER A C 1
ATOM 1525 O O . SER A 1 196 ? 11.120 10.569 -0.383 1.00 56.75 196 SER A O 1
ATOM 1527 N N . ASP A 1 197 ? 9.374 11.697 -1.206 1.00 71.06 197 ASP A N 1
ATOM 1528 C CA . ASP A 1 197 ? 8.431 11.259 -0.167 1.00 71.06 197 ASP A CA 1
ATOM 1529 C C . ASP A 1 197 ? 7.839 9.870 -0.462 1.00 71.06 197 ASP A C 1
ATOM 1531 O O . ASP A 1 197 ? 7.590 9.097 0.460 1.00 71.06 197 ASP A O 1
ATOM 1535 N N . THR A 1 198 ? 7.704 9.476 -1.735 1.00 80.38 198 THR A N 1
ATOM 1536 C CA . THR A 1 198 ? 7.066 8.196 -2.101 1.00 80.38 198 THR A CA 1
ATOM 1537 C C . THR A 1 198 ? 7.861 6.985 -1.602 1.00 80.38 198 THR A C 1
ATOM 1539 O O . THR A 1 198 ? 7.288 6.071 -1.007 1.00 80.38 198 THR A O 1
ATOM 1542 N N . TYR A 1 199 ? 9.188 6.979 -1.778 1.00 85.25 199 TYR A N 1
ATOM 1543 C CA . TYR A 1 199 ? 10.050 5.900 -1.279 1.00 85.25 199 TYR A CA 1
ATOM 1544 C C . TYR A 1 199 ? 10.090 5.846 0.245 1.00 85.25 199 TYR A C 1
ATOM 1546 O O . TYR A 1 199 ? 9.909 4.778 0.828 1.00 85.25 199 TYR A O 1
ATOM 1554 N N . ARG A 1 200 ? 10.243 7.000 0.907 1.00 84.81 200 ARG A N 1
ATOM 1555 C CA . ARG A 1 200 ? 10.188 7.073 2.374 1.00 84.81 200 ARG A CA 1
ATOM 1556 C C . ARG A 1 200 ? 8.836 6.594 2.900 1.00 84.81 200 ARG A C 1
ATOM 1558 O O . ARG A 1 200 ? 8.792 5.841 3.866 1.00 84.81 200 ARG A O 1
ATOM 1565 N N . SER A 1 201 ? 7.743 6.984 2.248 1.00 85.81 201 SER A N 1
ATOM 1566 C CA . SER A 1 201 ? 6.389 6.538 2.574 1.00 85.81 201 SER A CA 1
ATOM 1567 C C . SER A 1 201 ? 6.229 5.025 2.410 1.00 85.81 201 SER A C 1
ATOM 1569 O O . SER A 1 201 ? 5.713 4.376 3.310 1.00 85.81 201 SER A O 1
ATOM 1571 N N . LEU A 1 202 ? 6.735 4.434 1.321 1.00 89.00 202 LEU A N 1
ATOM 1572 C CA . LEU A 1 202 ? 6.700 2.979 1.108 1.00 89.00 202 LEU A CA 1
ATOM 1573 C C . LEU A 1 202 ? 7.492 2.196 2.166 1.00 89.00 202 LEU A C 1
ATOM 1575 O O . LEU A 1 202 ? 7.142 1.059 2.476 1.00 89.00 202 LEU A O 1
ATOM 1579 N N . MET A 1 203 ? 8.555 2.787 2.710 1.00 89.31 203 MET A N 1
ATOM 1580 C CA . MET A 1 203 ? 9.367 2.155 3.751 1.00 89.31 203 MET A CA 1
ATOM 1581 C C . MET A 1 203 ? 8.771 2.301 5.157 1.00 89.31 203 MET A C 1
ATOM 1583 O O . MET A 1 203 ? 9.019 1.447 6.014 1.00 89.31 203 MET A O 1
ATOM 1587 N N . ARG A 1 204 ? 7.963 3.338 5.405 1.00 89.19 204 ARG A N 1
ATOM 1588 C CA . ARG A 1 204 ? 7.275 3.544 6.687 1.00 89.19 204 ARG A CA 1
ATOM 1589 C C . ARG A 1 204 ? 6.140 2.538 6.881 1.00 89.19 204 ARG A C 1
ATOM 1591 O O . ARG A 1 204 ? 5.561 2.026 5.929 1.00 89.19 204 ARG A O 1
ATOM 1598 N N . ASP A 1 205 ? 5.854 2.235 8.140 1.00 89.19 205 ASP A N 1
ATOM 1599 C CA . ASP A 1 205 ? 4.663 1.481 8.523 1.00 89.19 205 ASP A CA 1
ATOM 1600 C C . ASP A 1 205 ? 3.455 2.420 8.680 1.00 89.19 205 ASP A C 1
ATOM 1602 O O . ASP A 1 205 ? 3.639 3.601 8.994 1.00 89.19 205 ASP A O 1
ATOM 1606 N N . PRO A 1 206 ? 2.222 1.922 8.473 1.00 90.88 206 PRO A N 1
ATOM 1607 C CA . PRO A 1 206 ? 1.860 0.534 8.162 1.00 90.88 206 PRO A CA 1
ATOM 1608 C C . PRO A 1 206 ? 1.984 0.185 6.669 1.00 90.88 206 PRO A C 1
ATOM 1610 O O . PRO A 1 206 ? 1.664 0.990 5.795 1.00 90.88 206 PRO A O 1
ATOM 1613 N N . LYS A 1 207 ? 2.375 -1.059 6.371 1.00 91.31 207 LYS A N 1
ATOM 1614 C CA . LYS A 1 207 ? 2.406 -1.603 5.006 1.00 91.31 207 LYS A CA 1
ATOM 1615 C C . LYS A 1 207 ? 2.154 -3.113 4.986 1.00 91.31 207 LYS A C 1
ATOM 1617 O O . LYS A 1 207 ? 2.461 -3.798 5.960 1.00 91.31 207 LYS A O 1
ATOM 1622 N N . PRO A 1 208 ? 1.618 -3.653 3.879 1.00 92.44 208 PRO A N 1
ATOM 1623 C CA . PRO A 1 208 ? 1.480 -5.095 3.718 1.00 92.44 208 PRO A CA 1
ATOM 1624 C C . PRO A 1 208 ? 2.832 -5.824 3.836 1.00 92.44 208 PRO A C 1
ATOM 1626 O O . PRO A 1 208 ? 3.834 -5.326 3.313 1.00 92.44 208 PRO A O 1
ATOM 1629 N N . PRO A 1 209 ? 2.892 -7.014 4.457 1.00 89.38 209 PRO A N 1
ATOM 1630 C CA . PRO A 1 209 ? 4.145 -7.751 4.605 1.00 89.38 209 PRO A CA 1
ATOM 1631 C C . PRO A 1 209 ? 4.809 -8.064 3.255 1.00 89.38 209 PRO A C 1
ATOM 1633 O O . PRO A 1 209 ? 4.154 -8.560 2.338 1.00 89.38 209 PRO A O 1
ATOM 1636 N N . GLY A 1 210 ? 6.112 -7.790 3.134 1.00 90.94 210 GLY A N 1
ATOM 1637 C CA . GLY A 1 210 ? 6.919 -8.118 1.948 1.00 90.94 210 GLY A CA 1
ATOM 1638 C C . GLY A 1 210 ? 6.647 -7.264 0.700 1.00 90.94 210 GLY A C 1
ATOM 1639 O O . GLY A 1 210 ? 7.184 -7.548 -0.377 1.00 90.94 210 GLY A O 1
ATOM 1640 N N . ILE A 1 211 ? 5.768 -6.258 0.785 1.00 91.75 211 ILE A N 1
ATOM 1641 C CA . ILE A 1 211 ? 5.341 -5.510 -0.403 1.00 91.75 211 ILE A CA 1
ATOM 1642 C C . ILE A 1 211 ? 6.397 -4.530 -0.901 1.00 91.75 211 ILE A C 1
ATOM 1644 O O . ILE A 1 211 ? 6.504 -4.328 -2.109 1.00 91.75 211 ILE A O 1
ATOM 1648 N N . ALA A 1 212 ? 7.178 -3.938 0.004 1.00 91.50 212 ALA A N 1
ATOM 1649 C CA . ALA A 1 212 ? 8.227 -2.995 -0.360 1.00 91.50 212 ALA A CA 1
ATOM 1650 C C . ALA A 1 212 ? 9.306 -3.716 -1.175 1.00 91.50 212 ALA A C 1
ATOM 1652 O O . ALA A 1 212 ? 9.651 -3.282 -2.272 1.00 91.50 212 ALA A O 1
ATOM 1653 N N . GLU A 1 213 ? 9.744 -4.881 -0.697 1.00 92.31 213 GLU A N 1
ATOM 1654 C CA . GLU A 1 213 ? 10.687 -5.765 -1.376 1.00 92.31 213 GLU A CA 1
ATOM 1655 C C . GLU A 1 213 ? 10.138 -6.203 -2.734 1.00 92.31 213 GLU A C 1
ATOM 1657 O O . GLU A 1 213 ? 10.836 -6.112 -3.742 1.00 92.31 213 GLU A O 1
ATOM 1662 N N . SER A 1 214 ? 8.863 -6.601 -2.783 1.00 91.94 214 SER A N 1
ATOM 1663 C CA . SER A 1 214 ? 8.205 -7.016 -4.026 1.00 91.94 214 SER A CA 1
ATOM 1664 C C . SER A 1 214 ? 8.151 -5.890 -5.065 1.00 91.94 214 SER A C 1
ATOM 1666 O O . SER A 1 214 ? 8.405 -6.123 -6.247 1.00 91.94 214 SER A O 1
ATOM 1668 N N . ILE A 1 215 ? 7.840 -4.660 -4.644 1.00 90.69 215 ILE A N 1
ATOM 1669 C CA . ILE A 1 215 ? 7.801 -3.482 -5.523 1.00 90.69 215 ILE A CA 1
ATOM 1670 C C . ILE A 1 215 ? 9.204 -3.135 -6.020 1.00 90.69 215 ILE A C 1
ATOM 1672 O O . ILE A 1 215 ? 9.380 -2.894 -7.214 1.00 90.69 215 ILE A O 1
ATOM 1676 N N . LEU A 1 216 ? 10.203 -3.129 -5.135 1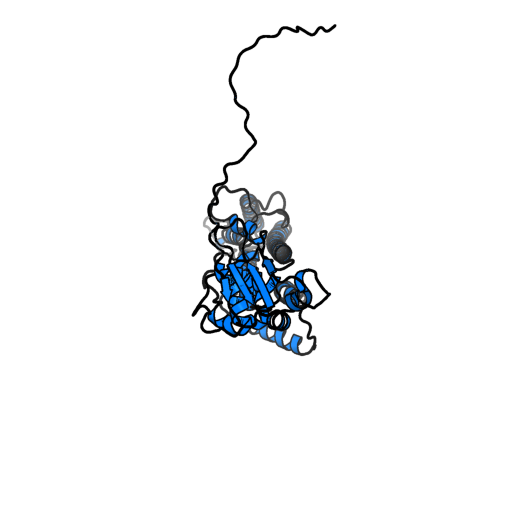.00 91.50 216 LEU A N 1
ATOM 1677 C CA . LEU A 1 216 ? 11.586 -2.820 -5.497 1.00 91.50 216 LEU A CA 1
ATOM 1678 C C . LEU A 1 216 ? 12.168 -3.864 -6.449 1.00 91.50 216 LEU A C 1
ATOM 1680 O O . LEU A 1 216 ? 12.775 -3.494 -7.452 1.00 91.50 216 LEU A O 1
ATOM 1684 N N . GLN A 1 217 ? 11.911 -5.149 -6.198 1.00 91.75 217 GLN A N 1
ATOM 1685 C CA . GLN A 1 217 ? 12.329 -6.240 -7.074 1.00 91.75 217 GLN A CA 1
ATOM 1686 C C . GLN A 1 217 ? 11.645 -6.159 -8.443 1.00 91.75 217 GLN A C 1
ATOM 1688 O O . GLN A 1 217 ? 12.296 -6.327 -9.474 1.00 91.75 217 GLN A O 1
ATOM 1693 N N . ALA A 1 218 ? 10.340 -5.875 -8.481 1.00 88.56 218 ALA A N 1
ATOM 1694 C CA . ALA A 1 218 ? 9.622 -5.695 -9.739 1.00 88.56 218 ALA A CA 1
ATOM 1695 C C . ALA A 1 218 ? 10.149 -4.479 -10.519 1.00 88.56 218 ALA A C 1
ATOM 1697 O O . ALA A 1 218 ? 10.363 -4.570 -11.727 1.00 88.56 218 ALA A O 1
ATOM 1698 N N . ARG A 1 219 ? 10.417 -3.360 -9.834 1.00 91.81 219 ARG A N 1
ATOM 1699 C CA . ARG A 1 219 ? 11.036 -2.166 -10.424 1.00 91.81 219 ARG A CA 1
ATOM 1700 C C . ARG A 1 219 ? 12.411 -2.485 -11.007 1.00 91.81 219 ARG A C 1
ATOM 1702 O O . ARG A 1 219 ? 12.654 -2.163 -12.166 1.00 91.81 219 ARG A O 1
ATOM 1709 N N . GLU A 1 220 ? 13.285 -3.133 -10.239 1.00 92.38 220 GLU A N 1
ATOM 1710 C CA . GLU A 1 220 ? 14.606 -3.582 -10.699 1.00 92.38 220 GLU A CA 1
ATOM 1711 C C . GLU A 1 220 ? 14.481 -4.448 -11.956 1.00 92.38 220 GLU A C 1
ATOM 1713 O O . GLU A 1 220 ? 15.140 -4.179 -12.958 1.00 92.38 220 GLU A O 1
ATOM 1718 N N . HIS A 1 221 ? 13.597 -5.447 -11.935 1.00 88.38 221 HIS A N 1
ATOM 1719 C CA . HIS A 1 221 ? 13.398 -6.348 -13.064 1.00 88.38 221 HIS A CA 1
ATOM 1720 C C . HIS A 1 221 ? 12.970 -5.600 -14.332 1.00 88.38 221 HIS A C 1
ATOM 1722 O O . HIS A 1 221 ? 13.519 -5.836 -15.409 1.00 88.38 221 HIS A O 1
ATOM 1728 N N . VAL A 1 222 ? 12.023 -4.664 -14.211 1.00 85.88 222 VAL A N 1
ATOM 1729 C CA . VAL A 1 222 ? 11.582 -3.846 -15.347 1.00 85.88 222 VAL A CA 1
ATOM 1730 C C . VAL A 1 222 ? 12.737 -2.998 -15.871 1.00 85.88 222 VAL A C 1
ATOM 1732 O O . VAL A 1 222 ? 12.991 -3.015 -17.071 1.00 85.88 222 VAL A O 1
ATOM 1735 N N . ILE A 1 223 ? 13.486 -2.312 -15.004 1.00 87.62 223 ILE A N 1
ATOM 1736 C CA . ILE A 1 223 ? 14.634 -1.506 -15.439 1.00 87.62 223 ILE A CA 1
ATOM 1737 C C . ILE A 1 223 ? 15.687 -2.377 -16.133 1.00 87.62 223 ILE A C 1
ATOM 1739 O O . ILE A 1 223 ? 16.175 -1.996 -17.196 1.00 87.62 223 ILE A O 1
ATOM 1743 N N . GLN A 1 224 ? 15.995 -3.558 -15.593 1.00 90.81 224 GLN A N 1
ATOM 1744 C CA . GLN A 1 224 ? 16.944 -4.482 -16.210 1.00 90.81 224 GLN A CA 1
ATOM 1745 C C . GLN A 1 224 ? 16.504 -4.856 -17.625 1.00 90.81 224 GLN A C 1
ATOM 1747 O O . GLN A 1 224 ? 17.297 -4.755 -18.553 1.00 90.81 224 GLN A O 1
ATOM 1752 N N . ARG A 1 225 ? 15.221 -5.1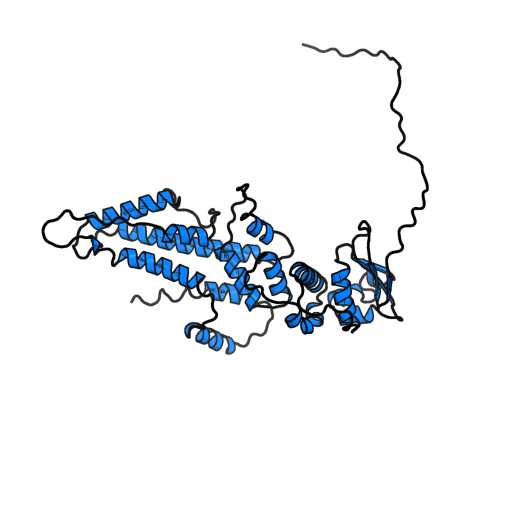80 -17.823 1.00 85.25 225 ARG A N 1
ATOM 1753 C CA . ARG A 1 225 ? 14.670 -5.485 -19.151 1.00 85.25 225 ARG A CA 1
ATOM 1754 C C . ARG A 1 225 ? 14.818 -4.320 -20.129 1.00 85.25 225 ARG A C 1
ATOM 1756 O O . ARG A 1 225 ? 15.162 -4.547 -21.288 1.00 85.25 225 ARG A O 1
ATOM 1763 N N . ILE A 1 226 ? 14.581 -3.086 -19.680 1.00 84.62 226 ILE A N 1
ATOM 1764 C CA . ILE A 1 226 ? 14.766 -1.878 -20.501 1.00 84.62 226 ILE A CA 1
ATOM 1765 C C . ILE A 1 226 ? 16.226 -1.748 -20.936 1.00 84.62 226 ILE A C 1
ATOM 1767 O O . ILE A 1 226 ? 16.511 -1.535 -22.117 1.00 84.62 226 ILE A O 1
ATOM 1771 N N . LEU A 1 227 ? 17.148 -1.908 -19.989 1.00 88.81 227 LEU A N 1
ATOM 1772 C CA . LEU A 1 227 ? 18.582 -1.804 -20.232 1.00 88.81 227 LEU A CA 1
ATOM 1773 C C . LEU A 1 227 ? 19.078 -2.922 -21.156 1.00 88.81 227 LEU A C 1
ATOM 1775 O O . LEU A 1 227 ? 19.789 -2.633 -22.115 1.00 88.81 227 LEU A O 1
ATOM 1779 N N . ASP A 1 228 ? 18.630 -4.162 -20.955 1.00 87.12 228 ASP A N 1
ATOM 1780 C CA . ASP A 1 228 ? 18.950 -5.298 -21.825 1.00 87.12 228 ASP A CA 1
ATOM 1781 C C . ASP A 1 228 ? 18.534 -5.026 -23.273 1.00 87.12 228 ASP A C 1
ATOM 1783 O O . ASP A 1 228 ? 19.310 -5.273 -24.191 1.00 87.12 228 ASP A O 1
ATOM 1787 N N . MET A 1 229 ? 17.335 -4.471 -23.496 1.00 82.62 229 MET A N 1
ATOM 1788 C CA . MET A 1 229 ? 16.880 -4.097 -24.842 1.00 82.62 229 MET A CA 1
ATOM 1789 C C . MET A 1 229 ? 17.762 -3.009 -25.463 1.00 82.62 229 MET A C 1
ATOM 1791 O O . MET A 1 229 ? 18.136 -3.112 -26.634 1.00 82.62 229 MET A O 1
ATOM 1795 N N . CYS A 1 230 ? 18.123 -1.984 -24.686 1.00 84.81 230 CYS A N 1
ATOM 1796 C CA . CYS A 1 230 ? 19.017 -0.914 -25.133 1.00 84.81 230 CYS A CA 1
ATOM 1797 C C . CYS A 1 230 ? 20.380 -1.473 -25.555 1.00 84.81 230 CYS A C 1
ATOM 1799 O O . CYS A 1 230 ? 20.878 -1.190 -26.647 1.00 84.81 230 CYS A O 1
ATOM 1801 N N . TYR A 1 231 ? 20.968 -2.306 -24.702 1.00 89.94 231 TYR A N 1
ATOM 1802 C CA . TYR A 1 231 ? 22.298 -2.847 -24.917 1.00 89.94 231 TYR A CA 1
ATOM 1803 C C . TYR A 1 231 ? 22.346 -3.911 -26.009 1.00 89.94 231 TYR A C 1
ATOM 1805 O O . TYR A 1 231 ? 23.225 -3.840 -26.860 1.00 89.94 231 TYR A O 1
ATOM 1813 N N . ALA A 1 232 ? 21.376 -4.825 -26.062 1.00 85.38 232 ALA A N 1
ATOM 1814 C CA . ALA A 1 232 ? 21.278 -5.804 -27.141 1.00 85.38 232 ALA A CA 1
ATOM 1815 C C . ALA A 1 232 ? 21.104 -5.123 -28.505 1.00 85.38 232 ALA A C 1
ATOM 1817 O O . ALA A 1 232 ? 21.691 -5.556 -29.495 1.00 85.38 232 ALA A O 1
ATOM 1818 N N . THR A 1 233 ? 20.338 -4.026 -28.560 1.00 81.00 233 THR A N 1
ATOM 1819 C CA . THR A 1 233 ? 20.192 -3.225 -29.783 1.00 81.00 233 THR A CA 1
ATOM 1820 C C . THR A 1 233 ? 21.523 -2.599 -30.191 1.00 81.00 233 THR A C 1
ATOM 1822 O O . THR A 1 233 ? 21.905 -2.692 -31.356 1.00 81.00 233 THR A O 1
ATOM 1825 N N . LEU A 1 234 ? 22.250 -1.994 -29.247 1.00 85.94 234 LEU A N 1
ATOM 1826 C CA . LEU A 1 234 ? 23.558 -1.402 -29.519 1.00 85.94 234 LEU A CA 1
ATOM 1827 C C . LEU A 1 234 ? 24.575 -2.452 -29.989 1.00 85.94 234 LEU A C 1
ATOM 1829 O O . LEU A 1 234 ? 25.207 -2.247 -31.020 1.00 85.94 234 LEU A O 1
ATOM 1833 N N . ASP A 1 235 ? 24.689 -3.573 -29.275 1.00 87.94 235 ASP A N 1
ATOM 1834 C CA . ASP A 1 235 ? 25.637 -4.653 -29.576 1.00 87.94 235 ASP A CA 1
ATOM 1835 C C . ASP A 1 235 ? 25.358 -5.273 -30.943 1.00 87.94 235 ASP A C 1
ATOM 1837 O O . ASP A 1 235 ? 26.278 -5.492 -31.731 1.00 87.94 235 ASP A O 1
ATOM 1841 N N . LYS A 1 236 ? 24.077 -5.478 -31.268 1.00 82.38 236 LYS A N 1
ATOM 1842 C CA . LYS A 1 236 ? 23.663 -5.978 -32.577 1.00 82.38 236 LYS A CA 1
ATOM 1843 C C . LYS A 1 236 ? 24.064 -5.024 -33.700 1.00 82.38 236 LYS A C 1
ATOM 1845 O O . LYS A 1 236 ? 24.579 -5.484 -34.705 1.00 82.38 236 LYS A O 1
ATOM 1850 N N . ILE A 1 237 ? 23.827 -3.717 -33.566 1.00 77.50 237 ILE A N 1
ATOM 1851 C CA . ILE A 1 237 ? 24.152 -2.757 -34.639 1.00 77.50 237 ILE A CA 1
ATOM 1852 C C . ILE A 1 237 ? 25.667 -2.543 -34.744 1.00 77.50 237 ILE A C 1
ATOM 1854 O O . ILE A 1 237 ? 26.184 -2.352 -35.840 1.00 77.50 237 ILE A O 1
ATOM 1858 N N . ALA A 1 238 ? 26.380 -2.560 -33.617 1.00 84.19 238 ALA A N 1
ATOM 1859 C CA . ALA A 1 238 ? 27.824 -2.358 -33.589 1.00 84.19 238 ALA A CA 1
ATOM 1860 C C . ALA A 1 238 ? 28.613 -3.574 -34.101 1.00 84.19 238 ALA A C 1
ATOM 1862 O O . ALA A 1 238 ? 29.692 -3.386 -34.654 1.00 84.19 238 ALA A O 1
ATOM 1863 N N . GLY A 1 239 ? 28.097 -4.792 -33.904 1.00 82.88 239 GLY A N 1
ATOM 1864 C CA . GLY A 1 239 ? 28.750 -6.038 -34.314 1.00 82.88 239 GLY A CA 1
ATOM 1865 C C . GLY A 1 239 ? 28.272 -6.633 -35.643 1.00 82.88 239 GLY A C 1
ATOM 1866 O O . GLY A 1 239 ? 28.851 -7.620 -36.086 1.00 82.88 239 GLY A O 1
ATOM 1867 N N . ASP A 1 240 ? 27.217 -6.096 -36.265 1.00 73.19 240 ASP A N 1
ATOM 1868 C CA . ASP A 1 240 ? 26.728 -6.587 -37.559 1.00 73.19 240 ASP A CA 1
ATOM 1869 C C . ASP A 1 240 ? 27.432 -5.863 -38.714 1.00 73.19 240 ASP A C 1
ATOM 1871 O O . ASP A 1 240 ? 27.255 -4.660 -38.927 1.00 73.19 240 ASP A O 1
ATOM 1875 N N . ASP A 1 241 ? 28.191 -6.627 -39.499 1.00 66.62 241 ASP A N 1
ATOM 1876 C CA . ASP A 1 241 ? 28.801 -6.162 -40.750 1.00 66.62 241 ASP A CA 1
ATOM 1877 C C . ASP A 1 241 ? 27.756 -5.981 -41.867 1.00 66.62 241 ASP A C 1
ATOM 1879 O O . ASP A 1 241 ? 28.046 -5.409 -42.922 1.00 66.62 241 ASP A O 1
ATOM 1883 N N . ARG A 1 242 ? 26.515 -6.456 -41.663 1.00 65.81 242 ARG A N 1
ATOM 1884 C CA . ARG A 1 242 ? 25.414 -6.206 -42.596 1.00 65.81 242 ARG A CA 1
ATOM 1885 C C . ARG A 1 242 ? 24.936 -4.769 -42.469 1.00 65.81 242 ARG A C 1
ATOM 1887 O O . ARG A 1 242 ? 24.625 -4.247 -41.400 1.00 65.81 242 ARG A O 1
ATOM 1894 N N . ASN A 1 243 ? 24.821 -4.124 -43.616 1.00 63.59 243 ASN A N 1
ATOM 1895 C CA . ASN A 1 243 ? 24.362 -2.750 -43.699 1.00 63.59 243 ASN A CA 1
ATOM 1896 C C . ASN A 1 243 ? 22.877 -2.656 -43.317 1.00 63.59 243 ASN A C 1
ATOM 1898 O O . ASN A 1 243 ? 22.023 -3.267 -43.956 1.00 63.59 243 ASN A O 1
ATOM 1902 N N . CYS A 1 244 ? 22.563 -1.855 -42.294 1.00 62.84 244 CYS A N 1
ATOM 1903 C CA . CYS A 1 244 ? 21.205 -1.655 -41.777 1.00 62.84 244 CYS A CA 1
ATOM 1904 C C . CYS A 1 244 ? 20.272 -0.929 -42.751 1.00 62.84 244 CYS A C 1
ATOM 1906 O O . CYS A 1 244 ? 19.059 -0.872 -42.528 1.00 62.84 244 CYS A O 1
ATOM 1908 N N . CYS A 1 245 ? 20.847 -0.325 -43.792 1.00 67.00 245 CYS A N 1
ATOM 1909 C CA . CYS A 1 245 ? 20.121 0.459 -44.764 1.00 67.00 245 CYS A CA 1
ATOM 1910 C C . CYS A 1 245 ? 19.834 -0.334 -46.032 1.00 67.00 245 CYS A C 1
ATOM 1912 O O . CYS A 1 245 ? 20.659 -1.122 -46.492 1.00 67.00 245 CYS A O 1
ATOM 1914 N N . ILE A 1 246 ? 18.696 -0.022 -46.655 1.00 64.44 246 ILE A N 1
ATOM 1915 C CA . ILE A 1 246 ? 18.298 -0.551 -47.969 1.00 64.44 246 ILE A CA 1
ATOM 1916 C C . ILE A 1 246 ? 19.359 -0.309 -49.058 1.00 64.44 246 ILE A C 1
ATOM 1918 O O . ILE A 1 246 ? 19.375 -1.002 -50.067 1.00 64.44 246 ILE A O 1
ATOM 1922 N N . HIS A 1 247 ? 20.259 0.656 -48.838 1.00 65.94 247 HIS A N 1
ATOM 1923 C CA . HIS A 1 247 ? 21.322 1.038 -49.765 1.00 65.94 247 HIS A CA 1
ATOM 1924 C C . HIS A 1 247 ? 22.665 0.352 -49.496 1.00 65.94 247 HIS A C 1
ATOM 1926 O O . HIS A 1 247 ? 23.629 0.628 -50.202 1.00 65.94 247 HIS A O 1
ATOM 1932 N N . GLY A 1 248 ? 22.787 -0.500 -48.475 1.00 68.12 248 GLY A N 1
ATOM 1933 C CA . GLY A 1 248 ? 24.042 -1.218 -48.261 1.00 68.12 248 GLY A CA 1
ATOM 1934 C C . GLY A 1 248 ? 25.231 -0.338 -47.827 1.00 68.12 248 GLY A C 1
ATOM 1935 O O . GLY A 1 248 ? 26.374 -0.712 -48.051 1.00 68.12 248 GLY A O 1
ATOM 1936 N N . SER A 1 249 ? 24.995 0.847 -47.255 1.00 72.62 249 SER A N 1
ATOM 1937 C CA . SER A 1 249 ? 26.046 1.790 -46.852 1.00 72.62 249 SER A CA 1
ATOM 1938 C C . SER A 1 249 ? 26.516 1.573 -45.402 1.00 72.62 249 SER A C 1
ATOM 1940 O O . SER A 1 249 ? 25.703 1.730 -44.478 1.00 72.62 249 SER A O 1
ATOM 1942 N N . PRO A 1 250 ? 27.823 1.333 -45.166 1.00 73.25 250 PRO A N 1
ATOM 1943 C CA . PRO A 1 250 ? 28.384 1.155 -43.821 1.00 73.25 250 PRO A CA 1
ATOM 1944 C C . PRO A 1 250 ? 28.383 2.455 -43.000 1.00 73.25 250 PRO A C 1
ATOM 1946 O O . PRO A 1 250 ? 28.379 2.432 -41.768 1.00 73.25 250 PRO A O 1
ATOM 1949 N N . VAL A 1 251 ? 28.310 3.613 -43.669 1.00 77.69 251 VAL A N 1
ATOM 1950 C CA . VAL A 1 251 ? 28.230 4.938 -43.030 1.00 77.69 251 VAL A CA 1
ATOM 1951 C C . VAL A 1 251 ? 26.950 5.077 -42.198 1.00 77.69 251 VAL A C 1
ATOM 1953 O O . VAL A 1 251 ? 26.943 5.756 -41.168 1.00 77.69 251 VAL A O 1
ATOM 1956 N N . CYS A 1 252 ? 25.867 4.403 -42.601 1.00 73.75 252 CYS A N 1
ATOM 1957 C CA . CYS A 1 252 ? 24.608 4.416 -41.858 1.00 73.75 252 CYS A CA 1
ATOM 1958 C C . CYS A 1 252 ? 24.732 3.709 -40.507 1.00 73.75 252 CYS A C 1
ATOM 1960 O O . CYS A 1 252 ? 24.352 4.299 -39.495 1.00 73.75 252 CYS A O 1
ATOM 1962 N N . ASN A 1 253 ? 25.316 2.502 -40.473 1.00 76.19 253 ASN A N 1
ATOM 1963 C CA . ASN A 1 253 ? 25.546 1.759 -39.227 1.00 76.19 253 ASN A CA 1
ATOM 1964 C C . ASN A 1 253 ? 26.383 2.606 -38.262 1.00 76.19 253 ASN A C 1
ATOM 1966 O O . ASN A 1 253 ? 25.963 2.856 -37.134 1.00 76.19 253 ASN A O 1
ATOM 1970 N N . ALA A 1 254 ? 27.514 3.139 -38.738 1.00 82.81 254 ALA A N 1
ATOM 1971 C CA . ALA A 1 254 ? 28.401 3.974 -37.931 1.00 82.81 254 ALA A CA 1
ATOM 1972 C C . ALA A 1 254 ? 27.696 5.226 -37.371 1.00 82.81 254 ALA A C 1
ATOM 1974 O O . ALA A 1 254 ? 27.883 5.579 -36.206 1.00 82.81 254 ALA A O 1
ATOM 1975 N N . THR A 1 255 ? 26.840 5.875 -38.168 1.00 82.75 255 THR A N 1
ATOM 1976 C CA . THR A 1 255 ? 26.084 7.065 -37.737 1.00 82.75 255 THR A CA 1
ATOM 1977 C C . THR A 1 255 ? 25.053 6.727 -36.656 1.00 82.75 255 THR A C 1
ATOM 1979 O O . THR A 1 255 ? 24.918 7.467 -35.674 1.00 82.75 255 THR A O 1
ATOM 1982 N N . ILE A 1 256 ? 24.344 5.602 -36.797 1.00 79.88 256 ILE A N 1
ATOM 1983 C CA . ILE A 1 256 ? 23.360 5.140 -35.807 1.00 79.88 256 ILE A CA 1
ATOM 1984 C C . ILE A 1 256 ? 24.061 4.748 -34.507 1.00 79.88 256 ILE A C 1
ATOM 1986 O O . ILE A 1 256 ? 23.660 5.223 -33.444 1.00 79.88 256 ILE A O 1
ATOM 1990 N N . VAL A 1 257 ? 25.134 3.952 -34.583 1.00 86.69 257 VAL A N 1
ATOM 1991 C CA . VAL A 1 257 ? 25.935 3.557 -33.414 1.00 86.69 257 VAL A CA 1
ATOM 1992 C C . VAL A 1 257 ? 26.470 4.794 -32.702 1.00 86.69 257 VAL A C 1
ATOM 1994 O O . VAL A 1 257 ? 26.243 4.952 -31.506 1.00 86.69 257 VAL A O 1
ATOM 1997 N N . GLY A 1 258 ? 27.090 5.730 -33.427 1.00 87.94 258 GLY A N 1
ATOM 1998 C CA . GLY A 1 258 ? 27.589 6.978 -32.847 1.00 87.94 258 GLY A CA 1
ATOM 1999 C C . GLY A 1 258 ? 26.488 7.807 -32.174 1.00 87.94 258 GLY A C 1
ATOM 2000 O O . GLY A 1 258 ? 26.700 8.362 -31.093 1.00 87.94 258 GLY A O 1
ATOM 2001 N N . SER A 1 259 ? 25.288 7.849 -32.763 1.00 86.69 259 SER A N 1
ATOM 2002 C CA . SER A 1 259 ? 24.125 8.537 -32.186 1.00 86.69 259 SER A CA 1
ATOM 2003 C C . SER A 1 259 ? 23.623 7.872 -30.904 1.00 86.69 259 SER A C 1
ATOM 2005 O O . SER A 1 259 ? 23.343 8.575 -29.928 1.00 86.69 259 SER A O 1
ATOM 2007 N N . LEU A 1 260 ? 23.523 6.539 -30.894 1.00 86.75 260 LEU A N 1
ATOM 2008 C CA . LEU A 1 260 ? 23.110 5.753 -29.731 1.00 86.75 260 LEU A CA 1
ATOM 2009 C C . LEU A 1 260 ? 24.122 5.878 -28.599 1.00 86.75 260 LEU A C 1
ATOM 2011 O O . LEU A 1 260 ? 23.741 6.253 -27.497 1.00 86.75 260 LEU A O 1
ATOM 2015 N N . VAL A 1 261 ? 25.409 5.670 -28.882 1.00 91.56 261 VAL A N 1
ATOM 2016 C CA . VAL A 1 261 ? 26.489 5.804 -27.897 1.00 91.56 261 VAL A CA 1
ATOM 2017 C C . VAL A 1 261 ? 26.466 7.202 -27.286 1.00 91.56 261 VAL A C 1
ATOM 2019 O O . VAL A 1 261 ? 26.323 7.335 -26.072 1.00 91.56 261 VAL A O 1
ATOM 2022 N N . LYS A 1 262 ? 26.490 8.263 -28.106 1.00 90.44 262 LYS A N 1
ATOM 2023 C CA . LYS A 1 262 ? 26.432 9.653 -27.619 1.00 90.44 262 LYS A CA 1
ATOM 2024 C C . LYS A 1 262 ? 25.198 9.914 -26.753 1.00 90.44 262 LYS A C 1
ATOM 2026 O O . LYS A 1 262 ? 25.283 10.627 -25.754 1.00 90.44 262 LYS A O 1
ATOM 2031 N N . SER A 1 263 ? 24.053 9.359 -27.136 1.00 88.50 263 SER A N 1
ATOM 2032 C CA . SER A 1 263 ? 22.807 9.464 -26.377 1.00 88.50 263 SER A CA 1
ATOM 2033 C C . SER A 1 263 ? 22.879 8.721 -25.044 1.00 88.50 263 SER A C 1
ATOM 2035 O O . SER A 1 263 ? 22.493 9.264 -24.015 1.00 88.50 263 SER A O 1
ATOM 2037 N N . TYR A 1 264 ? 23.431 7.513 -25.032 1.00 91.56 264 TYR A N 1
ATOM 2038 C CA . TYR A 1 264 ? 23.558 6.675 -23.844 1.00 91.56 264 TYR A CA 1
ATOM 2039 C C . TYR A 1 264 ? 24.544 7.258 -22.826 1.00 91.56 264 TYR A C 1
ATOM 2041 O O . TYR A 1 264 ? 24.260 7.222 -21.630 1.00 91.56 264 TYR A O 1
ATOM 2049 N N . TYR A 1 265 ? 25.623 7.901 -23.285 1.00 92.69 265 TYR A N 1
ATOM 2050 C CA . TYR A 1 265 ? 26.489 8.717 -22.424 1.00 92.69 265 TYR A CA 1
ATOM 2051 C C . TYR A 1 265 ? 25.718 9.871 -21.773 1.00 92.69 265 TYR A C 1
ATOM 2053 O O . TYR A 1 265 ? 25.817 10.075 -20.567 1.00 92.69 265 TYR A O 1
ATOM 2061 N N . LYS A 1 266 ? 24.897 10.606 -22.538 1.00 90.19 266 LYS A N 1
ATOM 2062 C CA . LYS A 1 266 ? 24.063 11.691 -21.980 1.00 90.19 266 LYS A CA 1
ATOM 2063 C C . LYS A 1 266 ? 23.044 11.186 -20.962 1.00 90.19 266 LYS A C 1
ATOM 2065 O O . LYS A 1 266 ? 22.723 11.897 -20.017 1.00 90.19 266 LYS A O 1
ATOM 2070 N N . LEU A 1 267 ? 22.533 9.974 -21.158 1.00 88.56 267 LEU A N 1
ATOM 2071 C CA . LEU A 1 267 ? 21.630 9.326 -20.214 1.00 88.56 267 LEU A CA 1
ATOM 2072 C C . LEU A 1 267 ? 22.357 8.686 -19.025 1.00 88.56 267 LEU A C 1
ATOM 2074 O O . LEU A 1 267 ? 21.674 8.220 -18.117 1.00 88.56 267 LEU A O 1
ATOM 2078 N N . ALA A 1 268 ? 23.693 8.691 -18.988 1.00 90.56 268 ALA A N 1
ATOM 2079 C CA . ALA A 1 268 ? 24.506 7.985 -17.998 1.00 90.56 268 ALA A CA 1
ATOM 2080 C C . ALA A 1 268 ? 24.183 6.479 -17.911 1.00 90.56 268 ALA A C 1
ATOM 2082 O O . ALA A 1 268 ? 24.182 5.899 -16.829 1.00 90.56 268 ALA A O 1
ATOM 2083 N N . ILE A 1 269 ? 23.876 5.856 -19.056 1.00 91.00 269 ILE A N 1
ATOM 2084 C CA . ILE A 1 269 ? 23.766 4.391 -19.179 1.00 91.00 269 ILE A CA 1
ATOM 2085 C C . ILE A 1 269 ? 24.996 3.753 -19.850 1.00 91.00 269 ILE A C 1
ATOM 2087 O O . ILE A 1 269 ? 25.035 2.536 -20.017 1.00 91.00 269 ILE A O 1
ATOM 2091 N N . LEU A 1 270 ? 25.960 4.592 -20.244 1.00 91.25 270 LEU A N 1
ATOM 2092 C CA . LEU A 1 270 ? 27.326 4.299 -20.696 1.00 91.25 270 LEU A CA 1
ATOM 2093 C C . LEU A 1 270 ? 28.270 5.368 -20.095 1.00 91.25 270 LEU A C 1
ATOM 2095 O O . LEU A 1 270 ? 27.773 6.443 -19.732 1.00 91.25 270 LEU A O 1
ATOM 2099 N N . PRO A 1 271 ? 29.600 5.146 -19.994 1.00 85.25 271 PRO A N 1
ATOM 2100 C CA . PRO A 1 271 ? 30.401 4.054 -20.578 1.00 85.25 271 PRO A CA 1
ATOM 2101 C C . PRO A 1 271 ? 30.198 2.705 -19.895 1.00 85.25 271 PRO A C 1
ATOM 2103 O O . PRO A 1 271 ? 30.142 1.679 -20.569 1.00 85.25 271 PRO A O 1
ATOM 2106 N N . ASP A 1 272 ? 30.036 2.720 -18.577 1.00 90.81 272 ASP A N 1
ATOM 2107 C CA . ASP A 1 272 ? 29.694 1.530 -17.817 1.00 90.81 272 ASP A CA 1
ATOM 2108 C C . ASP A 1 272 ? 28.209 1.251 -18.001 1.00 90.81 272 ASP A C 1
ATOM 2110 O O . ASP A 1 272 ? 27.373 2.155 -17.889 1.00 90.81 272 ASP A O 1
ATOM 2114 N N . ARG A 1 273 ? 27.874 -0.003 -18.310 1.00 91.38 273 ARG A N 1
ATOM 2115 C CA . ARG A 1 273 ? 26.476 -0.415 -18.418 1.00 91.38 273 ARG A CA 1
ATOM 2116 C C . ARG A 1 273 ? 25.814 -0.217 -17.061 1.00 91.38 273 ARG A C 1
ATOM 2118 O O . ARG A 1 273 ? 26.190 -0.868 -16.086 1.00 91.38 273 ARG A O 1
ATOM 2125 N N . LEU A 1 274 ? 24.848 0.698 -17.012 1.00 92.25 274 LEU A N 1
ATOM 2126 C CA . LEU A 1 274 ? 24.041 0.963 -15.832 1.00 92.25 274 LEU A CA 1
ATOM 2127 C C . LEU A 1 274 ? 23.469 -0.352 -15.305 1.00 92.25 274 LEU A C 1
ATOM 2129 O O . LEU A 1 274 ? 22.987 -1.191 -16.064 1.00 92.25 274 LEU A O 1
ATOM 2133 N N . ASN A 1 275 ? 23.525 -0.517 -13.991 1.00 89.81 275 ASN A N 1
ATOM 2134 C CA . ASN A 1 275 ? 23.003 -1.692 -13.321 1.00 89.81 275 ASN A CA 1
ATOM 2135 C C . ASN A 1 275 ? 21.630 -1.365 -12.722 1.00 89.81 275 ASN A C 1
ATOM 2137 O O . ASN A 1 275 ? 21.474 -0.379 -11.996 1.00 89.81 275 ASN A O 1
ATOM 2141 N N . ALA A 1 276 ? 20.632 -2.202 -13.008 1.00 89.69 276 ALA A N 1
ATOM 2142 C CA . ALA A 1 276 ? 19.273 -2.013 -12.510 1.00 89.69 276 ALA A CA 1
ATOM 2143 C C . ALA A 1 276 ? 19.170 -2.037 -10.973 1.00 89.69 276 ALA A C 1
ATOM 2145 O O . ALA A 1 276 ? 18.276 -1.406 -10.413 1.00 89.69 276 ALA A O 1
ATOM 2146 N N . LYS A 1 277 ? 20.103 -2.709 -10.286 1.00 88.25 277 LYS A N 1
ATOM 2147 C CA . LYS A 1 277 ? 20.176 -2.760 -8.816 1.00 88.25 277 LYS A CA 1
ATOM 2148 C C . LYS A 1 277 ? 20.653 -1.460 -8.194 1.00 88.25 277 LYS A C 1
ATOM 2150 O O . LYS A 1 277 ? 20.271 -1.140 -7.075 1.00 88.25 277 LYS A O 1
ATOM 2155 N N . THR A 1 278 ? 21.540 -0.744 -8.881 1.00 86.25 278 THR A N 1
ATOM 2156 C CA . THR A 1 278 ? 22.203 0.445 -8.325 1.00 86.25 278 THR A CA 1
ATOM 2157 C C . THR A 1 278 ? 21.565 1.745 -8.796 1.00 86.25 278 THR A C 1
ATOM 2159 O O . THR A 1 278 ? 21.798 2.794 -8.199 1.00 86.25 278 THR A O 1
ATOM 2162 N N . THR A 1 279 ? 20.746 1.701 -9.850 1.00 88.44 279 THR A N 1
ATOM 2163 C CA . THR A 1 279 ? 20.063 2.890 -10.357 1.00 88.44 279 THR A CA 1
ATOM 2164 C C . THR A 1 279 ? 18.931 3.348 -9.445 1.00 88.44 279 THR A C 1
ATOM 2166 O O . THR A 1 279 ? 18.010 2.600 -9.099 1.00 88.44 279 THR A O 1
ATOM 2169 N N . ARG A 1 280 ? 18.966 4.640 -9.121 1.00 88.69 280 ARG A N 1
ATOM 2170 C CA . ARG A 1 280 ? 17.944 5.297 -8.302 1.00 88.69 280 ARG A CA 1
ATOM 2171 C C . ARG A 1 280 ? 16.723 5.754 -9.102 1.00 88.69 280 ARG A C 1
ATOM 2173 O O . ARG A 1 280 ? 15.612 5.731 -8.589 1.00 88.69 280 ARG A O 1
ATOM 2180 N N . ARG A 1 281 ? 16.900 5.992 -10.404 1.00 87.44 281 ARG A N 1
ATOM 2181 C CA . ARG A 1 281 ? 15.858 6.497 -11.312 1.00 87.44 281 ARG A CA 1
ATOM 2182 C C . ARG A 1 281 ? 14.633 5.596 -11.387 1.00 87.44 281 ARG A C 1
ATOM 2184 O O . ARG A 1 281 ? 14.770 4.379 -11.497 1.00 87.44 281 ARG A O 1
ATOM 2191 N N . SER A 1 282 ? 13.447 6.191 -11.423 1.00 89.88 282 SER A N 1
ATOM 2192 C CA . SER A 1 282 ? 12.213 5.453 -11.715 1.00 89.88 282 SER A CA 1
ATOM 2193 C C . SER A 1 282 ? 12.202 4.839 -13.127 1.00 89.88 282 SER A C 1
ATOM 2195 O O . SER A 1 282 ? 12.884 5.304 -14.048 1.00 89.88 282 SER A O 1
ATOM 2197 N N . VAL A 1 283 ? 11.377 3.800 -13.324 1.00 88.00 283 VAL A N 1
ATOM 2198 C CA . VAL A 1 283 ? 11.106 3.222 -14.658 1.00 88.00 283 VAL A CA 1
ATOM 2199 C C . VAL A 1 283 ? 10.573 4.302 -15.599 1.00 88.00 283 VAL A C 1
ATOM 2201 O O . VAL A 1 283 ? 10.956 4.361 -16.769 1.00 88.00 283 VAL A O 1
ATOM 2204 N N . HIS A 1 284 ? 9.697 5.167 -15.085 1.00 85.81 284 HIS A N 1
ATOM 2205 C CA . HIS A 1 284 ? 9.106 6.259 -15.840 1.00 85.81 284 HIS A CA 1
ATOM 2206 C C . HIS A 1 284 ? 10.155 7.251 -16.348 1.00 85.81 284 HIS A C 1
ATOM 2208 O O . HIS A 1 284 ? 10.167 7.533 -17.545 1.00 85.81 284 HIS A O 1
ATOM 2214 N N . ASP A 1 285 ? 11.049 7.735 -15.481 1.00 86.94 285 ASP A N 1
ATOM 2215 C CA . ASP A 1 285 ? 12.113 8.674 -15.863 1.00 86.94 285 ASP A CA 1
ATOM 2216 C C . ASP A 1 285 ? 13.028 8.075 -16.939 1.00 86.94 285 ASP A C 1
ATOM 2218 O O . ASP A 1 285 ? 13.285 8.708 -17.966 1.00 86.94 285 ASP A O 1
ATOM 2222 N N . LEU A 1 286 ? 13.457 6.821 -16.751 1.00 86.75 286 LEU A N 1
ATOM 2223 C CA . LEU A 1 286 ? 14.284 6.123 -17.733 1.00 86.75 286 LEU A CA 1
ATOM 2224 C C . LEU A 1 286 ? 13.568 6.001 -19.086 1.00 86.75 286 LEU A C 1
ATOM 2226 O O . LEU A 1 286 ? 14.148 6.324 -20.122 1.00 86.75 286 LEU A O 1
ATOM 2230 N N . THR A 1 287 ? 12.299 5.589 -19.077 1.00 83.56 287 THR A N 1
ATOM 2231 C CA . THR A 1 287 ? 11.492 5.425 -20.296 1.00 83.56 287 THR A CA 1
ATOM 2232 C C . THR A 1 287 ? 11.267 6.762 -21.004 1.00 83.56 287 THR A C 1
ATOM 2234 O O . THR A 1 287 ? 11.447 6.857 -22.216 1.00 83.56 287 THR A O 1
ATOM 2237 N N . LEU A 1 288 ? 10.929 7.823 -20.263 1.00 82.75 288 LEU A N 1
ATOM 2238 C CA . LEU A 1 288 ? 10.754 9.165 -20.822 1.00 82.75 288 LEU A CA 1
ATOM 2239 C C . LEU A 1 288 ? 12.033 9.667 -21.494 1.00 82.75 288 LEU A C 1
ATOM 2241 O O . LEU A 1 288 ? 11.986 10.171 -22.616 1.00 82.75 288 LEU A O 1
ATOM 2245 N N . LYS A 1 289 ? 13.177 9.504 -20.828 1.00 84.94 289 LYS A N 1
ATOM 2246 C CA . LYS A 1 289 ? 14.484 9.910 -21.350 1.00 84.94 289 LYS A CA 1
ATOM 2247 C C . LYS A 1 289 ? 14.885 9.123 -22.596 1.00 84.94 289 LYS A C 1
ATOM 2249 O O . LYS A 1 289 ? 15.411 9.707 -23.543 1.00 84.94 289 LYS A O 1
ATOM 2254 N N . LEU A 1 290 ? 14.598 7.822 -22.626 1.00 83.31 290 LEU A N 1
ATOM 2255 C CA . LEU A 1 290 ? 14.812 6.979 -23.802 1.00 83.31 290 LEU A CA 1
ATOM 2256 C C . LEU A 1 290 ? 13.914 7.401 -24.975 1.00 83.31 290 LEU A C 1
ATOM 2258 O O . LEU A 1 290 ? 14.394 7.525 -26.099 1.00 83.31 290 LEU A O 1
ATOM 2262 N N . ASN A 1 291 ? 12.645 7.726 -24.726 1.00 77.31 291 ASN A N 1
ATOM 2263 C CA . ASN A 1 291 ? 11.713 8.175 -25.768 1.00 77.31 291 ASN A CA 1
ATOM 2264 C C . ASN A 1 291 ? 12.091 9.528 -26.390 1.00 77.31 291 ASN A C 1
ATOM 2266 O O . ASN A 1 291 ? 11.674 9.841 -27.504 1.00 77.31 291 ASN A O 1
ATOM 2270 N N . GLN A 1 292 ? 12.894 10.332 -25.694 1.00 79.62 292 GLN A N 1
ATOM 2271 C CA . GLN A 1 292 ? 13.373 11.628 -26.177 1.00 79.62 292 GLN A CA 1
ATOM 2272 C C . GLN A 1 292 ? 14.662 11.534 -27.009 1.00 79.62 292 GLN A C 1
ATOM 2274 O O . GLN A 1 292 ? 15.160 12.560 -27.489 1.00 79.62 292 GLN A O 1
ATOM 2279 N N . LEU A 1 293 ? 15.217 10.332 -27.204 1.00 80.69 293 LEU A N 1
ATOM 2280 C CA . LEU A 1 293 ? 16.439 10.160 -27.980 1.00 80.69 293 LEU A CA 1
ATOM 2281 C C . LEU A 1 293 ? 16.230 10.520 -29.454 1.00 80.69 293 LEU A C 1
ATOM 2283 O O . LEU A 1 293 ? 15.326 10.034 -30.131 1.00 80.69 293 LEU A O 1
ATOM 2287 N N . ARG A 1 294 ? 17.127 11.365 -29.971 1.00 74.81 294 ARG A N 1
ATOM 2288 C CA . ARG A 1 294 ? 17.178 11.735 -31.388 1.00 74.81 294 ARG A CA 1
ATOM 2289 C C . ARG A 1 294 ? 18.329 11.000 -32.057 1.00 74.81 294 ARG A C 1
ATOM 2291 O O . ARG A 1 294 ? 19.491 11.302 -31.790 1.00 74.81 294 ARG A O 1
ATOM 2298 N N . LEU A 1 295 ? 17.999 10.059 -32.934 1.00 74.44 295 LEU A N 1
ATOM 2299 C CA . LEU A 1 295 ? 18.977 9.414 -33.805 1.00 74.44 295 LEU A CA 1
ATOM 2300 C C . LEU A 1 295 ? 19.305 10.349 -34.968 1.00 74.44 295 LEU A C 1
ATOM 2302 O O . LEU A 1 295 ? 18.397 10.892 -35.599 1.00 74.44 295 LEU A O 1
ATOM 2306 N N . LEU A 1 296 ? 20.596 10.552 -35.234 1.00 71.44 296 LEU A N 1
ATOM 2307 C CA . LEU A 1 296 ? 21.022 11.284 -36.419 1.00 71.44 296 LEU A CA 1
ATOM 2308 C C . LEU A 1 296 ? 20.915 10.359 -37.628 1.00 71.44 296 LEU A C 1
ATOM 2310 O O . LEU A 1 296 ? 21.314 9.196 -37.572 1.00 71.44 296 LEU A O 1
ATOM 2314 N N . THR A 1 297 ? 20.402 10.899 -38.725 1.00 61.66 297 THR A N 1
ATOM 2315 C CA . THR A 1 297 ? 20.481 10.279 -40.045 1.00 61.66 297 THR A CA 1
ATOM 2316 C C . THR A 1 297 ? 21.453 11.086 -40.908 1.00 61.66 297 THR A C 1
ATOM 2318 O O . THR A 1 297 ? 21.524 12.310 -40.761 1.00 61.66 297 THR A O 1
ATOM 2321 N N . PRO A 1 298 ? 22.238 10.443 -41.788 1.00 57.06 298 PRO A N 1
ATOM 2322 C CA . PRO A 1 298 ? 23.088 11.168 -42.724 1.00 57.06 298 PRO A CA 1
ATOM 2323 C C . PRO A 1 298 ? 22.232 12.050 -43.646 1.00 57.06 298 PRO A C 1
ATOM 2325 O O . PRO A 1 298 ? 21.390 11.543 -44.389 1.00 57.06 298 PRO A O 1
ATOM 2328 N N . SER A 1 299 ? 22.446 13.367 -43.616 1.00 52.84 299 SER A N 1
ATOM 2329 C CA . SER A 1 299 ? 21.871 14.290 -44.601 1.00 52.84 299 SER A CA 1
ATOM 2330 C C . SER A 1 299 ? 22.675 14.189 -45.896 1.00 52.84 299 SER A C 1
ATOM 2332 O O . SER A 1 299 ? 23.839 14.584 -45.934 1.00 52.84 299 SER A O 1
ATOM 2334 N N . GLY A 1 300 ? 22.074 13.645 -46.954 1.00 49.47 300 GLY A N 1
ATOM 2335 C CA . GLY A 1 300 ? 22.682 13.657 -48.283 1.00 49.47 300 GLY A CA 1
ATOM 2336 C C . GLY A 1 300 ? 22.679 15.075 -48.852 1.00 49.47 300 GLY A C 1
ATOM 2337 O O . GLY A 1 300 ? 21.616 15.678 -48.985 1.00 49.47 300 GLY A O 1
ATOM 2338 N N . ASN A 1 301 ? 23.851 15.612 -49.197 1.00 45.03 301 ASN A N 1
ATOM 2339 C CA . ASN A 1 301 ? 23.924 16.795 -50.048 1.00 45.03 301 ASN A CA 1
ATOM 2340 C C . ASN A 1 301 ? 23.525 16.395 -51.473 1.00 45.03 301 ASN A C 1
ATOM 2342 O O . ASN A 1 301 ? 24.052 15.435 -52.027 1.00 45.03 301 ASN A O 1
ATOM 2346 N N . ASN A 1 302 ? 22.578 17.143 -52.034 1.00 48.62 302 ASN A N 1
ATOM 2347 C CA . ASN A 1 302 ? 22.009 17.000 -53.371 1.00 48.62 302 ASN A CA 1
ATOM 2348 C C . ASN A 1 302 ? 23.013 16.554 -54.450 1.00 48.62 302 ASN A C 1
ATOM 2350 O O . ASN A 1 302 ? 23.846 17.343 -54.888 1.00 48.62 302 ASN A O 1
ATOM 2354 N N . SER A 1 303 ? 22.873 15.323 -54.943 1.00 44.03 303 SER A N 1
ATOM 2355 C CA . SER A 1 303 ? 22.822 14.994 -56.378 1.00 44.03 303 SER A CA 1
ATOM 2356 C C . SER A 1 303 ? 22.688 13.478 -56.566 1.00 44.03 303 SER A C 1
ATOM 2358 O O . SER A 1 303 ? 23.602 12.729 -56.263 1.00 44.03 303 SER A O 1
ATOM 2360 N N . LEU A 1 304 ? 21.528 13.070 -57.094 1.00 48.00 304 LEU A N 1
ATOM 2361 C CA . LEU A 1 304 ? 21.232 11.781 -57.736 1.00 48.00 304 LEU A CA 1
ATOM 2362 C C . LEU A 1 304 ? 21.432 10.502 -56.885 1.00 48.00 304 LEU A C 1
ATOM 2364 O O . LEU A 1 304 ? 22.541 10.032 -56.666 1.00 48.00 304 LEU A O 1
ATOM 2368 N N . ASN A 1 305 ? 20.283 9.889 -56.566 1.00 45.34 305 ASN A N 1
ATOM 2369 C CA . ASN A 1 305 ? 20.038 8.554 -55.994 1.00 45.34 305 ASN A CA 1
ATOM 2370 C C . ASN A 1 305 ? 19.981 8.467 -54.455 1.00 45.34 305 ASN A C 1
ATOM 2372 O O . ASN A 1 305 ? 20.954 8.170 -53.776 1.00 45.34 305 ASN A O 1
ATOM 2376 N N . ASP A 1 306 ? 18.754 8.706 -53.979 1.00 47.41 306 ASP A N 1
ATOM 2377 C CA . ASP A 1 306 ? 18.150 8.455 -52.664 1.00 47.41 306 ASP A CA 1
ATOM 2378 C C . ASP A 1 306 ? 18.816 9.040 -51.399 1.00 47.41 306 ASP A C 1
ATOM 2380 O O . ASP A 1 306 ? 19.806 8.517 -50.885 1.00 47.41 306 ASP A O 1
ATOM 2384 N N . PRO A 1 307 ? 18.230 10.097 -50.792 1.00 46.56 307 PRO A N 1
ATOM 2385 C CA . PRO A 1 307 ? 18.670 10.567 -49.489 1.00 46.56 307 PRO A CA 1
ATOM 2386 C C . PRO A 1 307 ? 18.343 9.520 -48.414 1.00 46.56 307 PRO A C 1
ATOM 2388 O O . PRO A 1 307 ? 17.182 9.183 -48.188 1.00 46.56 307 PRO A O 1
ATOM 2391 N N . HIS A 1 308 ? 19.361 9.100 -47.656 1.00 51.25 308 HIS A N 1
ATOM 2392 C CA . HIS A 1 308 ? 19.279 8.207 -46.485 1.00 51.25 308 HIS A CA 1
ATOM 2393 C C . HIS A 1 308 ? 18.311 8.662 -45.361 1.00 51.25 308 HIS A C 1
ATOM 2395 O O . HIS A 1 308 ? 18.202 8.005 -44.325 1.00 51.25 308 HIS A O 1
ATOM 2401 N N . PHE A 1 309 ? 17.569 9.756 -45.546 1.00 44.06 309 PHE A N 1
ATOM 2402 C CA . PHE A 1 309 ? 16.527 10.245 -44.644 1.00 44.06 309 PHE A CA 1
ATOM 2403 C C . PHE A 1 309 ? 15.334 9.272 -44.524 1.00 44.06 309 PHE A C 1
ATOM 2405 O O . PHE A 1 309 ? 14.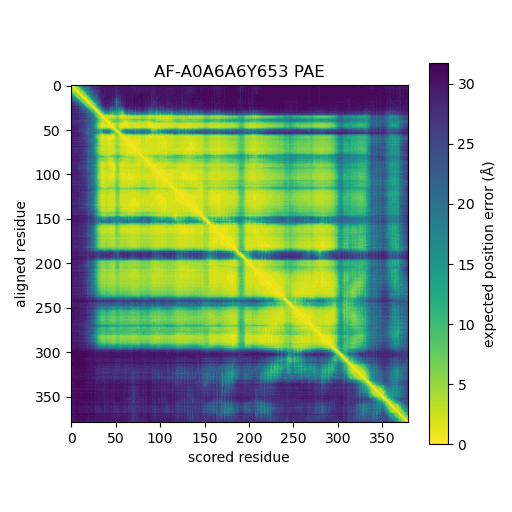662 9.237 -43.492 1.00 44.06 309 PHE A O 1
ATOM 2412 N N . THR A 1 310 ? 15.099 8.431 -45.539 1.00 46.50 310 THR A N 1
ATOM 2413 C CA . THR A 1 310 ? 14.077 7.363 -45.533 1.00 46.50 310 THR A CA 1
ATOM 2414 C C . THR A 1 310 ? 14.542 6.083 -44.829 1.00 46.50 310 THR A C 1
ATOM 2416 O O . THR A 1 310 ? 13.729 5.208 -44.535 1.00 46.50 310 THR A O 1
ATOM 2419 N N . CYS A 1 311 ? 15.826 5.987 -44.463 1.00 52.78 311 CYS A N 1
ATOM 2420 C CA . CYS A 1 311 ? 16.418 4.833 -43.783 1.00 52.78 311 CYS A CA 1
ATOM 2421 C C . CYS A 1 311 ? 16.117 4.778 -42.267 1.00 52.78 311 CYS A C 1
ATOM 2423 O O . CYS A 1 311 ? 16.847 4.202 -41.461 1.00 52.78 311 CYS A O 1
ATOM 2425 N N . THR A 1 312 ? 15.016 5.391 -41.851 1.00 49.53 312 THR A N 1
ATOM 2426 C CA . THR A 1 312 ? 14.512 5.352 -40.475 1.00 49.53 312 THR A CA 1
ATOM 2427 C C . THR A 1 312 ? 13.714 4.074 -40.178 1.00 49.53 312 THR A C 1
ATOM 2429 O O . THR A 1 312 ? 13.284 3.870 -39.046 1.00 49.53 312 THR A O 1
ATOM 2432 N N . SER A 1 313 ? 13.513 3.201 -41.167 1.00 48.69 313 SER A N 1
ATOM 2433 C CA . SER A 1 313 ? 12.435 2.206 -41.179 1.00 48.69 313 SER A CA 1
ATOM 2434 C C . SER A 1 313 ? 12.699 0.889 -40.440 1.00 48.69 313 SER A C 1
ATOM 2436 O O . SER A 1 313 ? 11.738 0.187 -40.145 1.00 48.69 313 SER A O 1
ATOM 2438 N N . THR A 1 314 ? 13.932 0.534 -40.080 1.00 49.06 314 THR A N 1
ATOM 2439 C CA . THR A 1 314 ? 14.199 -0.745 -39.383 1.00 49.06 314 THR A CA 1
ATOM 2440 C C . THR A 1 314 ? 14.535 -0.554 -37.908 1.00 49.06 314 THR A C 1
ATOM 2442 O O . THR A 1 314 ? 13.849 -1.095 -37.045 1.00 49.06 314 THR A O 1
ATOM 2445 N N . TYR A 1 315 ? 15.526 0.273 -37.573 1.00 50.75 315 TYR A N 1
ATOM 2446 C CA . TYR A 1 315 ? 16.018 0.361 -36.188 1.00 50.75 315 TYR A CA 1
ATOM 2447 C C . TYR A 1 315 ? 15.314 1.413 -35.327 1.00 50.75 315 TYR A C 1
ATOM 2449 O O . TYR A 1 315 ? 15.10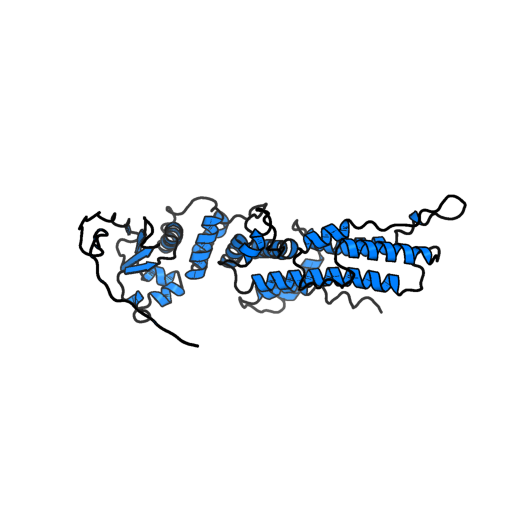6 1.181 -34.136 1.00 50.75 315 TYR A O 1
ATOM 2457 N N . ALA A 1 316 ? 14.865 2.533 -35.910 1.00 47.41 316 ALA A N 1
ATOM 2458 C CA . ALA A 1 316 ? 13.998 3.460 -35.181 1.00 47.41 316 ALA A CA 1
ATOM 2459 C C . ALA A 1 316 ? 12.627 2.825 -34.902 1.00 47.41 316 ALA A C 1
ATOM 2461 O O . ALA A 1 316 ? 12.025 3.136 -33.881 1.00 47.41 316 ALA A O 1
ATOM 2462 N N . ASN A 1 317 ? 12.168 1.901 -35.755 1.00 48.97 317 ASN A N 1
ATOM 2463 C CA . ASN A 1 317 ? 10.977 1.092 -35.503 1.00 48.97 317 ASN A CA 1
ATOM 2464 C C . ASN A 1 317 ? 11.208 0.049 -34.403 1.00 48.97 317 ASN A C 1
ATOM 2466 O O . ASN A 1 317 ? 10.372 -0.026 -33.522 1.00 48.97 317 ASN A O 1
ATOM 2470 N N . LEU A 1 318 ? 12.359 -0.633 -34.343 1.00 49.09 318 LEU A N 1
ATOM 2471 C CA . LEU A 1 318 ? 12.714 -1.533 -33.227 1.00 49.09 318 LEU A CA 1
ATOM 2472 C C . LEU A 1 318 ? 12.774 -0.807 -31.871 1.00 49.09 318 LEU A C 1
ATOM 2474 O O . LEU A 1 318 ? 12.275 -1.299 -30.858 1.00 49.09 318 LEU A O 1
ATOM 2478 N N . PHE A 1 319 ? 13.354 0.396 -31.855 1.00 48.28 319 PHE A N 1
ATOM 2479 C CA . PHE A 1 319 ? 13.404 1.234 -30.658 1.00 48.28 319 PHE A CA 1
ATOM 2480 C C . PHE A 1 319 ? 12.015 1.777 -30.290 1.00 48.28 319 PHE A C 1
ATOM 2482 O O . PHE A 1 319 ? 11.648 1.765 -29.119 1.00 48.28 319 PHE A O 1
ATOM 2489 N N . ARG A 1 320 ? 11.206 2.190 -31.279 1.00 50.50 320 ARG A N 1
ATOM 2490 C CA . ARG A 1 320 ? 9.812 2.617 -31.070 1.00 50.50 320 ARG A CA 1
ATOM 2491 C C . ARG A 1 320 ? 8.886 1.467 -30.682 1.00 50.50 320 ARG A C 1
ATOM 2493 O O . ARG A 1 320 ? 7.980 1.711 -29.908 1.00 50.50 320 ARG A O 1
ATOM 2500 N N . GLU A 1 321 ? 9.086 0.247 -31.167 1.00 48.72 321 GLU A N 1
ATOM 2501 C CA . GLU A 1 321 ? 8.338 -0.954 -30.768 1.00 48.72 321 GLU A CA 1
ATOM 2502 C C . GLU A 1 321 ? 8.703 -1.367 -29.347 1.00 48.72 321 GLU A C 1
ATOM 2504 O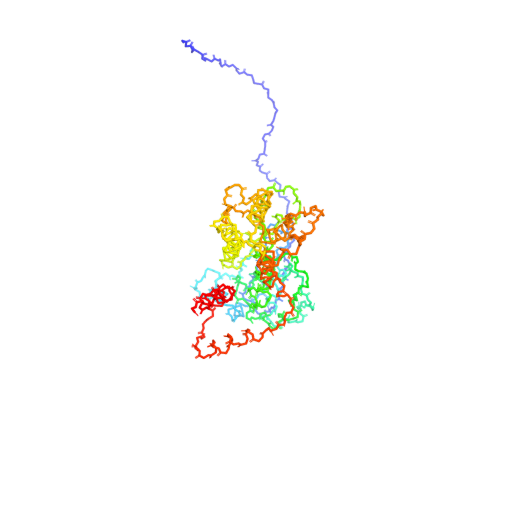 O . GLU A 1 321 ? 7.815 -1.659 -28.552 1.00 48.72 321 GLU A O 1
ATOM 2509 N N . SER A 1 322 ? 9.985 -1.294 -28.986 1.00 46.91 322 SER A N 1
ATOM 2510 C CA . SER A 1 322 ? 10.428 -1.493 -27.602 1.00 46.91 322 SER A CA 1
ATOM 2511 C C . SER A 1 322 ? 9.827 -0.419 -26.686 1.00 46.91 322 SER A C 1
ATOM 2513 O O . SER A 1 322 ? 9.262 -0.739 -25.643 1.00 46.91 322 SER A O 1
ATOM 2515 N N . ALA A 1 323 ? 9.851 0.850 -27.110 1.00 45.00 323 ALA A N 1
ATOM 2516 C CA . ALA A 1 323 ? 9.210 1.966 -26.416 1.00 45.00 323 ALA A CA 1
ATOM 2517 C C . ALA A 1 323 ? 7.687 1.832 -26.322 1.00 45.00 323 ALA A C 1
ATOM 2519 O O . ALA A 1 323 ? 7.123 2.111 -25.271 1.00 45.00 323 ALA A O 1
ATOM 2520 N N . ARG A 1 324 ? 7.025 1.350 -27.375 1.00 48.66 324 ARG A N 1
ATOM 2521 C CA . ARG A 1 324 ? 5.580 1.112 -27.429 1.00 48.66 324 ARG A CA 1
ATOM 2522 C C . ARG A 1 324 ? 5.174 -0.078 -26.570 1.00 48.66 324 ARG A C 1
ATOM 2524 O O . ARG A 1 324 ? 4.166 0.013 -25.892 1.00 48.66 324 ARG A O 1
ATOM 2531 N N . THR A 1 325 ? 5.987 -1.130 -26.497 1.00 50.12 325 THR A N 1
ATOM 2532 C CA . THR A 1 325 ? 5.791 -2.248 -25.558 1.00 50.12 325 THR A CA 1
ATOM 2533 C C . THR A 1 325 ? 5.896 -1.753 -24.111 1.00 50.12 325 THR A C 1
ATOM 2535 O O . THR A 1 325 ? 5.069 -2.097 -23.269 1.00 50.12 325 THR A O 1
ATOM 2538 N N . MET A 1 326 ? 6.862 -0.871 -23.819 1.00 48.94 326 MET A N 1
ATOM 2539 C CA . MET A 1 326 ? 6.980 -0.204 -22.514 1.00 48.94 326 MET A CA 1
ATOM 2540 C C . MET A 1 326 ? 5.789 0.728 -22.226 1.00 48.94 326 MET A C 1
ATOM 2542 O O . MET A 1 326 ? 5.294 0.786 -21.098 1.00 48.94 326 MET A O 1
ATOM 2546 N N . GLU A 1 327 ? 5.295 1.434 -23.244 1.00 44.34 327 GLU A N 1
ATOM 2547 C CA . GLU A 1 327 ? 4.160 2.347 -23.138 1.00 44.34 327 GLU A CA 1
ATOM 2548 C C . GLU A 1 327 ? 2.825 1.603 -23.015 1.00 44.34 327 GLU A C 1
ATOM 2550 O O . GLU A 1 327 ? 1.994 2.023 -22.227 1.00 44.34 327 GLU A O 1
ATOM 2555 N N . GLU A 1 328 ? 2.631 0.461 -23.673 1.00 47.34 328 GLU A N 1
ATOM 2556 C CA . GLU A 1 328 ? 1.472 -0.433 -23.527 1.00 47.34 328 GLU A CA 1
ATOM 2557 C C . GLU A 1 328 ? 1.429 -1.055 -22.119 1.00 47.34 328 GLU A C 1
ATOM 2559 O O . GLU A 1 328 ? 0.364 -1.120 -21.490 1.00 47.34 328 GLU A O 1
ATOM 2564 N N . TYR A 1 329 ? 2.596 -1.377 -21.547 1.00 46.53 329 TYR A N 1
ATOM 2565 C CA . TYR A 1 329 ? 2.729 -1.723 -20.128 1.00 46.53 329 TYR A CA 1
ATOM 2566 C C . TYR A 1 329 ? 2.288 -0.570 -19.207 1.00 46.53 329 TYR A C 1
ATOM 2568 O O . TYR A 1 329 ? 1.596 -0.809 -18.211 1.00 46.53 329 TYR A O 1
ATOM 2576 N N . ALA A 1 330 ? 2.607 0.685 -19.541 1.00 37.03 330 ALA A N 1
ATOM 2577 C CA . ALA A 1 330 ? 2.219 1.871 -18.767 1.00 37.03 330 ALA A CA 1
ATOM 2578 C C . ALA A 1 330 ? 0.762 2.342 -19.012 1.00 37.03 330 ALA A C 1
ATOM 2580 O O . ALA A 1 330 ? 0.103 2.829 -18.090 1.00 37.03 330 ALA A O 1
ATOM 2581 N N . GLN A 1 331 ? 0.237 2.166 -20.228 1.00 40.56 331 GLN A N 1
ATOM 2582 C CA . GLN A 1 331 ? -1.051 2.663 -20.733 1.00 40.56 331 GLN A CA 1
ATOM 2583 C C . GLN A 1 331 ? -2.197 1.655 -20.624 1.00 40.56 331 GLN A C 1
ATOM 2585 O O . GLN A 1 331 ? -3.336 2.019 -20.922 1.00 40.56 331 GLN A O 1
ATOM 2590 N N . CYS A 1 332 ? -1.970 0.437 -20.116 1.00 39.41 332 CYS A N 1
ATOM 2591 C CA . CYS A 1 332 ? -3.050 -0.395 -19.575 1.00 39.41 332 CYS A CA 1
ATOM 2592 C C . CYS A 1 332 ? -3.639 0.301 -18.326 1.00 39.41 332 CYS A C 1
ATOM 2594 O O . CYS A 1 332 ? -3.315 -0.010 -17.178 1.00 39.41 332 CYS A O 1
ATOM 2596 N N . ARG A 1 333 ? -4.408 1.359 -18.603 1.00 37.38 333 ARG A N 1
ATOM 2597 C CA . ARG A 1 333 ? -4.833 2.462 -17.735 1.00 37.38 333 ARG A CA 1
ATOM 2598 C C . ARG A 1 333 ? -6.352 2.660 -17.809 1.00 37.38 333 ARG A C 1
ATOM 2600 O O . ARG A 1 333 ? -6.875 3.512 -17.105 1.00 37.38 333 ARG A O 1
ATOM 2607 N N . GLN A 1 334 ? -7.079 1.895 -18.634 1.00 33.34 334 GLN A N 1
ATOM 2608 C CA . GLN A 1 334 ? -8.511 2.138 -18.881 1.00 33.34 334 GLN A CA 1
ATOM 2609 C C . GLN A 1 334 ? -9.386 0.885 -19.046 1.00 33.34 334 GLN A C 1
ATOM 2611 O O . GLN A 1 334 ? -10.413 0.942 -19.706 1.00 33.34 334 GLN A O 1
ATOM 2616 N N . GLY A 1 335 ? -9.042 -0.249 -18.427 1.00 35.41 335 GLY A N 1
ATOM 2617 C CA . GLY A 1 335 ? -10.016 -1.340 -18.257 1.00 35.41 335 GLY A CA 1
ATOM 2618 C C . GLY A 1 335 ? -10.597 -1.944 -19.545 1.00 35.41 335 GLY A C 1
ATOM 2619 O O . GLY A 1 335 ? -11.641 -2.587 -19.481 1.00 35.41 335 GLY A O 1
ATOM 2620 N N . HIS A 1 336 ? -9.941 -1.785 -20.695 1.00 31.92 336 HIS A N 1
ATOM 2621 C CA . HIS A 1 336 ? -10.269 -2.586 -21.865 1.00 31.92 336 HIS A CA 1
ATOM 2622 C C . HIS A 1 336 ? -9.586 -3.942 -21.729 1.00 31.92 336 HIS A C 1
ATOM 2624 O O . HIS A 1 336 ? -8.372 -4.066 -21.872 1.00 31.92 336 HIS A O 1
ATOM 2630 N N . SER A 1 337 ? -10.394 -4.955 -21.417 1.00 33.25 337 SER A N 1
ATOM 2631 C CA . SER A 1 337 ? -10.011 -6.354 -21.545 1.00 33.25 337 SER A CA 1
ATOM 2632 C C . SER A 1 337 ? -9.617 -6.613 -22.998 1.00 33.25 337 SER A C 1
ATOM 2634 O O . SER A 1 337 ? -10.491 -6.688 -23.867 1.00 33.25 337 SER A O 1
ATOM 2636 N N . SER A 1 338 ? -8.324 -6.750 -23.280 1.00 36.03 338 SER A N 1
ATOM 2637 C CA . SER A 1 338 ? -7.912 -7.441 -24.494 1.00 36.03 338 SER A CA 1
ATOM 2638 C C . SER A 1 338 ? -8.356 -8.904 -24.370 1.00 36.03 338 SER A C 1
ATOM 2640 O O . SER A 1 338 ? -8.354 -9.488 -23.281 1.00 36.03 338 SER A O 1
ATOM 2642 N N . SER A 1 339 ? -8.789 -9.501 -25.481 1.00 33.38 339 SER A N 1
ATOM 2643 C CA . SER A 1 339 ? -9.194 -10.915 -25.575 1.00 33.38 339 SER A CA 1
ATOM 2644 C C . SER A 1 339 ? -8.122 -11.880 -25.051 1.00 33.38 339 SER A C 1
ATOM 2646 O O . SER A 1 339 ? -8.440 -12.984 -24.616 1.00 33.38 339 SER A O 1
ATOM 2648 N N . THR A 1 340 ? -6.873 -11.424 -25.007 1.00 36.31 340 THR A N 1
ATOM 2649 C CA . THR A 1 340 ? -5.703 -12.111 -24.470 1.00 36.31 340 THR A CA 1
ATOM 2650 C C . THR A 1 340 ? -5.801 -12.406 -22.967 1.00 36.31 340 THR A C 1
ATOM 2652 O O . THR A 1 340 ? -5.312 -13.438 -22.519 1.00 36.31 340 THR A O 1
ATOM 2655 N N . CYS A 1 341 ? -6.486 -11.568 -22.176 1.00 29.83 341 CYS A N 1
ATOM 2656 C CA . CYS A 1 341 ? -6.621 -11.780 -20.728 1.00 29.83 341 CYS A CA 1
ATOM 2657 C C . CYS A 1 341 ? -7.684 -12.830 -20.350 1.00 29.83 341 CYS A C 1
ATOM 2659 O O . CYS A 1 341 ? -7.551 -13.473 -19.311 1.00 29.83 341 CYS A O 1
ATOM 2661 N N . ARG A 1 342 ? -8.715 -13.057 -21.185 1.00 32.06 342 ARG A N 1
ATOM 2662 C CA . ARG A 1 342 ? -9.783 -14.038 -20.886 1.00 32.06 342 ARG A CA 1
ATOM 2663 C C . ARG A 1 342 ? -9.299 -15.488 -20.940 1.00 32.06 342 ARG A C 1
ATOM 2665 O O . ARG A 1 342 ? -9.761 -16.305 -20.151 1.00 32.06 342 ARG A O 1
ATOM 2672 N N . GLY A 1 343 ? -8.330 -15.795 -21.805 1.00 31.89 343 GLY A N 1
ATOM 2673 C CA . GLY A 1 343 ? -7.762 -17.145 -21.906 1.00 31.89 343 GLY A CA 1
ATOM 2674 C C . GLY A 1 343 ? -7.025 -17.600 -20.639 1.00 31.89 343 GLY A C 1
ATOM 2675 O O . GLY A 1 343 ? -7.005 -18.790 -20.333 1.00 31.89 343 GLY A O 1
ATOM 2676 N N . ALA A 1 344 ? -6.473 -16.659 -19.863 1.00 32.81 344 ALA A N 1
ATOM 2677 C CA . ALA A 1 344 ? -5.748 -16.961 -18.630 1.00 32.81 344 ALA A CA 1
ATOM 2678 C C . ALA A 1 344 ? -6.683 -17.273 -17.442 1.00 32.81 344 ALA A C 1
ATOM 2680 O O . ALA A 1 344 ? -6.372 -18.140 -16.626 1.00 32.81 344 ALA A O 1
ATOM 2681 N N . GLU A 1 345 ? -7.854 -16.629 -17.357 1.00 30.66 345 GLU A N 1
ATOM 2682 C CA . GLU A 1 345 ? -8.833 -16.879 -16.283 1.00 30.66 345 GLU A CA 1
ATOM 2683 C C . GLU A 1 345 ? -9.533 -18.245 -16.415 1.00 30.66 345 GLU A C 1
ATOM 2685 O O . GLU A 1 345 ? -9.842 -18.894 -15.412 1.00 30.66 345 GLU A O 1
ATOM 2690 N N . GLU A 1 346 ? -9.751 -18.722 -17.643 1.00 34.72 346 GLU A N 1
ATOM 2691 C CA . GLU A 1 346 ? -10.443 -19.992 -17.911 1.00 34.72 346 GLU A CA 1
ATOM 2692 C C . GLU A 1 346 ? -9.558 -21.230 -17.676 1.00 34.72 346 GLU A C 1
ATOM 2694 O O . GLU A 1 346 ? -10.066 -22.301 -17.330 1.00 34.72 346 GLU A O 1
ATOM 2699 N N . GLY A 1 347 ? -8.232 -21.073 -17.762 1.00 32.53 347 GLY A N 1
ATOM 2700 C CA . GLY A 1 347 ? -7.260 -22.109 -17.400 1.00 32.53 347 GLY A CA 1
ATOM 2701 C C . GLY A 1 347 ? -7.136 -22.329 -15.886 1.00 32.53 347 GLY A C 1
ATOM 2702 O O . GLY A 1 347 ? -7.060 -23.471 -15.431 1.00 32.53 347 GLY A O 1
ATOM 2703 N N . LEU A 1 348 ? -7.195 -21.255 -15.090 1.00 33.47 348 LEU A N 1
ATOM 2704 C CA . LEU A 1 348 ? -7.048 -21.306 -13.626 1.00 33.47 348 LEU A CA 1
ATOM 2705 C C . LEU A 1 348 ? -8.291 -21.847 -12.901 1.00 33.47 348 LEU A C 1
ATOM 2707 O O . LEU A 1 348 ? -8.162 -22.500 -11.865 1.00 33.47 348 LEU A O 1
ATOM 2711 N N . ARG A 1 349 ? -9.494 -21.682 -13.469 1.00 33.41 349 ARG A N 1
ATOM 2712 C CA . ARG A 1 349 ? -10.729 -22.283 -12.922 1.00 33.41 349 ARG A CA 1
ATOM 2713 C C . ARG A 1 349 ? -10.757 -23.814 -12.977 1.00 33.41 349 ARG A C 1
ATOM 2715 O O . ARG A 1 349 ? -11.513 -24.423 -12.227 1.00 33.41 349 ARG A O 1
ATOM 2722 N N . ARG A 1 350 ? -9.942 -24.447 -13.828 1.00 35.81 350 ARG A N 1
ATOM 2723 C CA . ARG A 1 350 ? -9.915 -25.912 -13.987 1.00 35.81 350 ARG A CA 1
ATOM 2724 C C . ARG A 1 350 ? -9.017 -26.643 -12.981 1.00 35.81 350 ARG A C 1
ATOM 2726 O O . ARG A 1 350 ? -9.062 -27.867 -12.950 1.00 35.81 350 ARG A O 1
ATOM 2733 N N . GLN A 1 351 ? -8.235 -25.937 -12.157 1.00 30.48 351 GLN A N 1
ATOM 2734 C CA . GLN A 1 351 ? -7.241 -26.557 -11.261 1.00 30.48 351 GLN A CA 1
ATOM 2735 C C . GLN A 1 351 ? -7.522 -26.417 -9.752 1.00 30.48 351 GLN A C 1
ATOM 2737 O O . GLN A 1 351 ? -6.640 -26.693 -8.950 1.00 30.48 351 GLN A O 1
ATOM 2742 N N . GLY A 1 352 ? -8.745 -26.044 -9.355 1.00 30.70 352 GLY A N 1
ATOM 2743 C CA . GLY A 1 352 ? -9.313 -26.335 -8.027 1.00 30.70 352 GLY A CA 1
ATOM 2744 C C . GLY A 1 352 ? -8.379 -26.217 -6.813 1.00 30.70 352 GLY A C 1
ATOM 2745 O O . GLY A 1 352 ? -8.185 -27.202 -6.106 1.00 30.70 352 GLY A O 1
ATOM 2746 N N . THR A 1 353 ? -7.823 -25.034 -6.537 1.00 31.45 353 THR A N 1
ATOM 2747 C CA . THR A 1 353 ? -7.110 -24.779 -5.272 1.00 31.45 353 THR A CA 1
ATOM 2748 C C . THR A 1 353 ? -7.666 -23.542 -4.571 1.00 31.45 353 THR A C 1
ATOM 2750 O O . THR A 1 353 ? -7.315 -22.400 -4.857 1.00 31.45 353 THR A O 1
ATOM 2753 N N . GLU A 1 354 ? -8.570 -23.785 -3.624 1.00 33.53 354 GLU A N 1
ATOM 2754 C CA . GLU A 1 354 ? -8.951 -22.829 -2.590 1.00 33.53 354 GLU A CA 1
ATOM 2755 C C . GLU A 1 354 ? -7.860 -22.835 -1.510 1.00 33.53 354 GLU A C 1
ATOM 2757 O O . GLU A 1 354 ? -7.740 -23.803 -0.768 1.00 33.53 354 GLU A O 1
ATOM 2762 N N . ASN A 1 355 ? -7.036 -21.784 -1.434 1.00 27.45 355 ASN A N 1
ATOM 2763 C CA . ASN A 1 355 ? -6.339 -21.403 -0.199 1.00 27.45 355 ASN A CA 1
ATOM 2764 C C . ASN A 1 355 ? -5.860 -19.941 -0.246 1.00 27.45 355 ASN A C 1
ATOM 2766 O O . ASN A 1 355 ? -5.269 -19.471 -1.216 1.00 27.45 355 ASN A O 1
ATOM 2770 N N . HIS A 1 356 ? -6.154 -19.207 0.827 1.00 31.58 356 HIS A N 1
ATOM 2771 C CA . HIS A 1 356 ? -6.169 -17.741 0.931 1.00 31.58 356 HIS A CA 1
ATOM 2772 C C . HIS A 1 356 ? -4.796 -17.054 1.136 1.00 31.58 356 HIS A C 1
ATOM 2774 O O . HIS A 1 356 ? -4.718 -15.996 1.752 1.00 31.58 356 HIS A O 1
ATOM 2780 N N . SER A 1 357 ? -3.705 -17.589 0.583 1.00 26.83 357 SER A N 1
ATOM 2781 C CA . SER A 1 357 ? -2.360 -16.981 0.698 1.00 26.83 357 SER A CA 1
ATOM 2782 C C . SER A 1 357 ? -1.549 -16.931 -0.607 1.00 26.83 357 SER A C 1
ATOM 2784 O O . SER A 1 357 ? -0.425 -16.438 -0.611 1.00 26.83 357 SER A O 1
ATOM 2786 N N . SER A 1 358 ? -2.112 -17.353 -1.746 1.00 28.09 358 SER A N 1
ATOM 2787 C CA . SER A 1 358 ? -1.396 -17.447 -3.033 1.00 28.09 358 SER A CA 1
ATOM 2788 C C . SER A 1 358 ? -1.640 -16.285 -4.014 1.00 28.09 358 SER A C 1
ATOM 2790 O O . SER A 1 358 ? -1.029 -16.239 -5.085 1.00 28.09 358 SER A O 1
ATOM 2792 N N . ASN A 1 359 ? -2.476 -15.302 -3.672 1.00 36.41 359 ASN A N 1
ATOM 2793 C CA . ASN A 1 359 ? -2.879 -14.248 -4.618 1.00 36.41 359 ASN A CA 1
ATOM 2794 C C . ASN A 1 359 ? -1.893 -13.070 -4.739 1.00 36.41 359 ASN A C 1
ATOM 2796 O O . ASN A 1 359 ? -1.910 -12.378 -5.755 1.00 36.41 359 ASN A O 1
ATOM 2800 N N . LEU A 1 360 ? -0.999 -12.866 -3.763 1.00 33.44 360 LEU A N 1
ATOM 2801 C CA . LEU A 1 360 ? 0.057 -11.841 -3.829 1.00 33.44 360 LEU A CA 1
ATOM 2802 C C . LEU A 1 360 ? 1.172 -12.234 -4.802 1.00 33.44 360 LEU A C 1
ATOM 2804 O O . LEU A 1 360 ? 1.555 -11.425 -5.646 1.00 33.44 360 LEU A O 1
ATOM 2808 N N . CYS A 1 361 ? 1.596 -13.503 -4.767 1.00 31.48 361 CYS A N 1
ATOM 2809 C CA . CYS A 1 361 ? 2.443 -14.058 -5.814 1.00 31.48 361 CYS A CA 1
ATOM 2810 C C . CYS A 1 361 ? 1.675 -14.090 -7.128 1.00 31.48 361 CYS A C 1
ATOM 2812 O O . CYS A 1 361 ? 2.131 -13.469 -8.062 1.00 31.48 361 CYS A O 1
ATOM 2814 N N . THR A 1 362 ? 0.484 -14.681 -7.228 1.00 33.53 362 THR A N 1
ATOM 2815 C CA . THR A 1 362 ? -0.183 -14.844 -8.536 1.00 33.53 362 THR A CA 1
ATOM 2816 C C . THR A 1 362 ? -0.487 -13.518 -9.252 1.00 33.53 362 THR A C 1
ATOM 2818 O O . THR A 1 362 ? -0.383 -13.467 -10.468 1.00 33.53 362 THR A O 1
ATOM 2821 N N . ALA A 1 363 ? -0.767 -12.410 -8.556 1.00 36.50 363 ALA A N 1
ATOM 2822 C CA . ALA A 1 363 ? -0.996 -11.116 -9.213 1.00 36.50 363 ALA A CA 1
ATOM 2823 C C . ALA A 1 363 ? 0.293 -10.452 -9.747 1.00 36.50 363 ALA A C 1
ATOM 2825 O O . ALA A 1 363 ? 0.298 -9.940 -10.866 1.00 36.50 363 ALA A O 1
ATOM 2826 N N . LEU A 1 364 ? 1.396 -10.491 -8.990 1.00 35.94 364 LEU A N 1
ATOM 2827 C CA . LEU A 1 364 ? 2.709 -10.009 -9.454 1.00 35.94 364 LEU A CA 1
ATOM 2828 C C . LEU A 1 364 ? 3.349 -10.988 -10.449 1.00 35.94 364 LEU A C 1
ATOM 2830 O O . LEU A 1 364 ? 3.939 -10.579 -11.441 1.00 35.94 364 LEU A O 1
ATOM 2834 N N . TYR A 1 365 ? 3.145 -12.282 -10.241 1.00 36.28 365 TYR A N 1
ATOM 2835 C CA . TYR A 1 365 ? 3.585 -13.379 -11.092 1.00 36.28 365 TYR A CA 1
ATOM 2836 C C . TYR A 1 365 ? 2.784 -13.427 -12.398 1.00 36.28 365 TYR A C 1
ATOM 2838 O O . TYR A 1 365 ? 3.367 -13.729 -13.421 1.00 36.28 365 TYR A O 1
ATOM 2846 N N . CYS A 1 366 ? 1.510 -13.027 -12.451 1.00 35.31 366 CYS A N 1
ATOM 2847 C CA . CYS A 1 366 ? 0.803 -12.821 -13.725 1.00 35.31 366 CYS A CA 1
ATOM 2848 C C . CYS A 1 366 ? 1.316 -11.583 -14.482 1.00 35.31 366 CYS A C 1
ATOM 2850 O O . CYS A 1 366 ? 1.362 -11.610 -15.708 1.00 35.31 366 CYS A O 1
ATOM 2852 N N . CYS A 1 367 ? 1.780 -10.538 -13.784 1.00 36.38 367 CYS A N 1
ATOM 2853 C CA . CYS A 1 367 ? 2.530 -9.440 -14.412 1.00 36.38 367 CYS A CA 1
ATOM 2854 C C . CYS A 1 367 ? 3.932 -9.865 -14.905 1.00 36.38 367 CYS A C 1
ATOM 2856 O O . CYS A 1 367 ? 4.443 -9.254 -15.841 1.00 36.38 367 CYS A O 1
ATOM 2858 N N . LEU A 1 368 ? 4.546 -10.895 -14.302 1.00 35.16 368 LEU A N 1
ATOM 2859 C CA . LEU A 1 368 ? 5.928 -11.333 -14.570 1.00 35.16 368 LEU A CA 1
ATOM 2860 C C . LEU A 1 368 ? 6.052 -12.611 -15.436 1.00 35.16 368 LEU A C 1
ATOM 2862 O O . LEU A 1 368 ? 7.090 -12.817 -16.058 1.00 35.16 368 LEU A O 1
ATOM 2866 N N . ARG A 1 369 ? 5.031 -13.477 -15.524 1.00 33.16 369 ARG A N 1
ATOM 2867 C CA . ARG A 1 369 ? 5.106 -14.806 -16.179 1.00 33.16 369 ARG A CA 1
ATOM 2868 C C . ARG A 1 369 ? 4.667 -14.813 -17.647 1.00 33.16 369 ARG A C 1
ATOM 2870 O O . ARG A 1 369 ? 4.841 -15.817 -18.320 1.00 33.16 369 ARG A O 1
ATOM 2877 N N . TRP A 1 370 ? 4.183 -13.697 -18.192 1.00 30.59 370 TRP A N 1
ATOM 2878 C CA . TRP A 1 370 ? 3.873 -13.581 -19.628 1.00 30.59 370 TRP A CA 1
ATOM 2879 C C . TRP A 1 370 ? 5.093 -13.165 -20.480 1.00 30.59 370 TRP A C 1
ATOM 2881 O O . TRP A 1 370 ? 4.951 -12.586 -21.548 1.00 30.59 370 TRP A O 1
ATOM 2891 N N . SER A 1 371 ? 6.310 -13.445 -19.992 1.00 37.84 371 SER A N 1
ATOM 2892 C CA . SER A 1 371 ? 7.583 -13.233 -20.705 1.00 37.84 371 SER A CA 1
ATOM 2893 C C . SER A 1 371 ? 8.257 -14.548 -21.138 1.00 37.84 371 SER A C 1
ATOM 2895 O O . SER A 1 371 ? 9.318 -14.502 -21.757 1.00 37.84 371 SER A O 1
ATOM 2897 N N . SER A 1 372 ? 7.680 -15.713 -20.819 1.00 29.70 372 SER A N 1
ATOM 2898 C CA . SER A 1 372 ? 8.242 -17.028 -21.178 1.00 29.70 372 SER A CA 1
ATOM 2899 C C . SER A 1 372 ? 7.877 -17.491 -22.594 1.00 29.70 372 SER A C 1
ATOM 2901 O O . SER A 1 372 ? 8.588 -18.316 -23.155 1.00 29.70 372 SER A O 1
ATOM 2903 N N . ASP A 1 373 ? 6.808 -16.951 -23.191 1.00 27.47 373 ASP A N 1
ATOM 2904 C CA . ASP A 1 373 ? 6.231 -17.512 -24.425 1.00 27.47 373 ASP A CA 1
ATOM 2905 C C . ASP A 1 373 ? 6.684 -16.819 -25.725 1.00 27.47 373 ASP A C 1
ATOM 2907 O O . ASP A 1 373 ? 6.305 -17.246 -26.813 1.00 27.47 373 ASP A O 1
ATOM 2911 N N . LEU A 1 374 ? 7.558 -15.806 -25.660 1.00 28.50 374 LEU A N 1
ATOM 2912 C CA . LEU A 1 374 ? 8.085 -15.128 -26.860 1.00 28.50 374 LEU A CA 1
ATOM 2913 C C . LEU A 1 374 ? 9.380 -15.737 -27.428 1.00 28.50 374 LEU A C 1
ATOM 2915 O O . LEU A 1 374 ? 9.870 -15.269 -28.450 1.00 28.50 374 LEU A O 1
ATOM 2919 N N . THR A 1 375 ? 9.907 -16.810 -26.833 1.00 29.59 375 THR A N 1
ATOM 2920 C CA . THR A 1 375 ? 11.050 -17.573 -27.379 1.00 29.59 375 THR A CA 1
ATOM 2921 C C . THR A 1 375 ? 10.653 -18.799 -28.210 1.00 29.59 375 THR A C 1
ATOM 2923 O O . THR A 1 375 ? 11.526 -19.585 -28.553 1.00 29.59 375 THR A O 1
ATOM 2926 N N . SER A 1 376 ? 9.372 -18.980 -28.568 1.00 26.81 376 SER A N 1
ATOM 2927 C CA . SER A 1 376 ? 8.926 -20.133 -29.383 1.00 26.81 376 SER A CA 1
ATOM 2928 C C . SER A 1 376 ? 8.517 -19.818 -30.832 1.00 26.81 376 SER A C 1
ATOM 2930 O O . SER A 1 376 ? 8.112 -20.723 -31.551 1.00 26.81 376 SER A O 1
ATOM 2932 N N . CYS A 1 377 ? 8.692 -18.582 -31.310 1.00 26.23 377 CYS A N 1
ATOM 2933 C CA . CYS A 1 377 ? 8.514 -18.239 -32.729 1.00 26.23 377 CYS A CA 1
ATOM 2934 C C . CYS A 1 377 ? 9.843 -17.815 -33.368 1.00 26.23 377 CYS A C 1
ATOM 2936 O O . CYS A 1 377 ? 10.016 -16.666 -33.770 1.00 26.23 377 CYS A O 1
ATOM 2938 N N . SER A 1 378 ? 10.788 -18.749 -33.440 1.00 28.00 378 SER A N 1
ATOM 2939 C CA . SER A 1 378 ? 11.883 -18.718 -34.414 1.00 28.00 378 SER A CA 1
ATOM 2940 C C . SER A 1 378 ? 12.462 -20.125 -34.586 1.00 28.00 378 SER A C 1
ATOM 2942 O O . SER A 1 378 ? 13.577 -20.399 -34.143 1.00 28.00 378 SER A O 1
ATOM 2944 N N . GLU A 1 379 ? 11.680 -21.000 -35.212 1.00 27.86 379 GLU A N 1
ATOM 2945 C CA . GLU A 1 379 ? 12.185 -22.028 -36.131 1.00 27.86 379 GLU A CA 1
ATOM 2946 C C . GLU A 1 379 ? 11.454 -21.885 -37.465 1.00 27.86 379 GLU A C 1
ATOM 2948 O O . GLU A 1 379 ? 10.223 -21.635 -37.434 1.00 27.86 379 GLU A O 1
#

Radius of gyration: 32.41 Å; Cα contacts (8 Å, |Δi|>4): 368; chains: 1; bounding box: 88×59×107 Å